Protein AF-A0A4Z1L255-F1 (afdb_monomer_lite)

Sequence (447 aa):
MPPPIHNQRQRRNAISGNDELVRLREEMFRLDAPHGEDARDPRHEYGETSYINMLLQLDNIPQIYSILASFFTWILLAGYIVLPATFTSLQSSRIPTSEISKAGKLILKTYQNLPLLWIAAILCAIGASGMGWLWWMWKMNYIWILNRIILPGFLHSITGLLTTIINIYTARSGDWSVTAIITASVTGFCTVFLLVQLLFYNFWLLQKIKKEHKRQIKYFIVYIGLSTAMSVVSSIVTSSLSCPISPQSESLVTVTPHQQFASSIGVLGCMIDTNRVAYWPSPPDCGDTLCIKVTYNNRSVNLLHIDHSGGAYDISYDAWNYLYVGEPATQNPQQGGGISAKYTILPMSECANIITSPDKRLPLSAANSMNYVSSCLSQSNSWTASNSGLWNIATSACTFGVKEECVLNLATSNQPVCPHQLGLQIPLRTLPVFDIEYGTGNKVLAV

Foldseek 3Di:
DDDDDDDDDDDDDDDDPVVVVVVVVVVVVVVVPPPDPVPPQCCVVLNDALLSVLVVVLVVPPCVLLVLLVVLLVLLLVLLLLLLVLVLVVVVPDDDDDDPPCCVVVVVVVVVPRPSNVSSVVSNVSSVVSLVVSCVVCVSNLVCNLVRHLVSNLVSLVVSLVSLVCSCVPRVVNDDDPSSVVSNVVSVVSNVVSVVVNCCSPVPVVVVRVVVSVVSSVVVVVVVVVVVVVPDDDDDDDDDDDDPPPPFPKDKFFEWADQADDAQLAFALLQFPLQAAKAAQDADALFQQQWKWKAADHDIGIHGYGHHDVHHTYHHRQRVVCRVPVGGCLPPFDDDTTDTIIMTGDGCVVRLRRGRHPQSAREGELQRNLVRQVVQCVDPPGPNVVRYWYAQQQHSQSQAGDGWTWADDPVVDSGTHTPDDRRGGHGGDPRWRWTQPHRPSDTDTHD

Structure (mmCIF, N/CA/C/O backbone):
data_AF-A0A4Z1L255-F1
#
_entry.id   AF-A0A4Z1L255-F1
#
loop_
_atom_site.group_PDB
_atom_site.id
_atom_site.type_symbol
_atom_site.label_atom_id
_atom_site.label_alt_id
_atom_site.label_comp_id
_atom_site.label_asym_id
_atom_site.label_entity_id
_atom_site.label_seq_id
_atom_site.pdbx_PDB_ins_code
_atom_site.Cartn_x
_atom_site.Cartn_y
_atom_site.Cartn_z
_atom_site.occupancy
_atom_site.B_iso_or_equiv
_atom_site.auth_seq_id
_atom_site.auth_comp_id
_atom_site.auth_asym_id
_atom_site.auth_atom_id
_atom_site.pdbx_PDB_model_num
ATOM 1 N N . MET A 1 1 ? -88.988 -20.408 8.045 1.00 36.97 1 MET A N 1
ATOM 2 C CA . MET A 1 1 ? -88.554 -20.753 6.673 1.00 36.97 1 MET A CA 1
ATOM 3 C C . MET A 1 1 ? -87.457 -19.786 6.247 1.00 36.97 1 MET A C 1
ATOM 5 O O . MET A 1 1 ? -87.743 -18.596 6.232 1.00 36.97 1 MET A O 1
ATOM 9 N N . PRO A 1 2 ? -86.239 -20.254 5.931 1.00 39.50 2 PRO A N 1
ATOM 10 C CA . PRO A 1 2 ? -85.214 -19.447 5.271 1.00 39.50 2 PRO A CA 1
ATOM 11 C C . PRO A 1 2 ? -84.985 -19.883 3.802 1.00 39.50 2 PRO A C 1
ATOM 13 O O . PRO A 1 2 ? -84.830 -21.078 3.550 1.00 39.50 2 PRO A O 1
ATOM 16 N N . PRO A 1 3 ? -84.925 -18.951 2.833 1.00 44.00 3 PRO A N 1
ATOM 17 C CA . PRO A 1 3 ? -84.305 -19.165 1.522 1.00 44.00 3 PRO A CA 1
ATOM 18 C C . PRO A 1 3 ? -82.805 -18.751 1.523 1.00 44.00 3 PRO A C 1
ATOM 20 O O . PRO A 1 3 ? -82.341 -18.174 2.509 1.00 44.00 3 PRO A O 1
ATOM 23 N N . PRO A 1 4 ? -82.005 -19.104 0.491 1.00 44.97 4 PRO A N 1
ATOM 24 C CA . PRO A 1 4 ? -80.627 -19.546 0.746 1.00 44.97 4 PRO A CA 1
ATOM 25 C C . PRO A 1 4 ? -79.468 -18.655 0.247 1.00 44.97 4 PRO A C 1
ATOM 27 O O . PRO A 1 4 ? -79.572 -17.922 -0.730 1.00 44.97 4 PRO A O 1
ATOM 30 N N . ILE A 1 5 ? -78.327 -18.848 0.923 1.00 41.28 5 ILE A N 1
ATOM 31 C CA . ILE A 1 5 ? -76.914 -18.811 0.481 1.00 41.28 5 ILE A CA 1
ATOM 32 C C . ILE A 1 5 ? -76.624 -18.194 -0.906 1.00 41.28 5 ILE A C 1
ATOM 34 O O . ILE A 1 5 ? -76.845 -18.826 -1.939 1.00 41.28 5 ILE A O 1
ATOM 38 N N . HIS A 1 6 ? -75.940 -17.042 -0.920 1.00 41.81 6 HIS A N 1
ATOM 39 C CA . HIS A 1 6 ? -75.264 -16.531 -2.118 1.00 41.81 6 HIS A CA 1
ATOM 40 C C . HIS A 1 6 ? -73.840 -17.094 -2.252 1.00 41.81 6 HIS A C 1
ATOM 42 O O . HIS A 1 6 ? -73.031 -17.030 -1.329 1.00 41.81 6 HIS A O 1
ATOM 48 N N . ASN A 1 7 ? -73.529 -17.626 -3.434 1.00 35.53 7 ASN A N 1
ATOM 49 C CA . ASN A 1 7 ? -72.299 -18.355 -3.738 1.00 35.53 7 ASN A CA 1
ATOM 50 C C . ASN A 1 7 ? -71.394 -17.516 -4.664 1.00 35.53 7 ASN A C 1
ATOM 52 O O . ASN A 1 7 ? -71.632 -17.470 -5.872 1.00 35.53 7 ASN A O 1
ATOM 56 N N . GLN A 1 8 ? -70.371 -16.835 -4.130 1.00 35.62 8 GLN A N 1
ATOM 57 C CA . GLN A 1 8 ? -69.388 -16.122 -4.961 1.00 35.62 8 GLN A CA 1
ATOM 58 C C . GLN A 1 8 ? -68.246 -17.050 -5.399 1.00 35.62 8 GLN A C 1
ATOM 60 O O . GLN A 1 8 ? -67.224 -17.191 -4.728 1.00 35.62 8 GLN A O 1
ATOM 65 N N . ARG A 1 9 ? -68.403 -17.656 -6.581 1.00 39.22 9 ARG A N 1
ATOM 66 C CA . ARG A 1 9 ? -67.306 -18.326 -7.291 1.00 39.22 9 ARG A CA 1
ATOM 67 C C . ARG A 1 9 ? -66.481 -17.335 -8.118 1.00 39.22 9 ARG A C 1
ATOM 69 O O . ARG A 1 9 ? -67.002 -16.676 -9.006 1.00 39.22 9 ARG A O 1
ATOM 76 N N . GLN A 1 10 ? -65.169 -17.386 -7.895 1.00 40.59 10 GLN A N 1
ATOM 77 C CA . GLN A 1 10 ? -64.104 -17.249 -8.900 1.00 40.59 10 GLN A CA 1
ATOM 78 C C . GLN A 1 10 ? -64.113 -16.017 -9.834 1.00 40.59 10 GLN A C 1
ATOM 80 O O . GLN A 1 10 ? -64.646 -16.054 -10.940 1.00 40.59 10 GLN A O 1
ATOM 85 N N . ARG A 1 11 ? -63.228 -15.060 -9.529 1.00 32.66 11 ARG A N 1
ATOM 86 C CA . ARG A 1 11 ? -62.224 -14.619 -10.514 1.00 32.66 11 ARG A CA 1
ATOM 87 C C . ARG A 1 11 ? -60.831 -14.708 -9.894 1.00 32.66 11 ARG A C 1
ATOM 89 O O . ARG A 1 11 ? -60.480 -13.911 -9.035 1.00 32.66 11 ARG A O 1
ATOM 96 N N . ARG A 1 12 ? -60.048 -15.703 -10.324 1.00 40.22 12 ARG A N 1
ATOM 97 C CA . ARG A 1 12 ? -58.587 -15.660 -10.173 1.00 40.22 12 ARG A CA 1
ATOM 98 C C . ARG A 1 12 ? -58.080 -14.732 -11.270 1.00 40.22 12 ARG A C 1
ATOM 100 O O . ARG A 1 12 ? -58.394 -14.980 -12.433 1.00 40.22 12 ARG A O 1
ATOM 107 N N . ASN A 1 13 ? -57.318 -13.702 -10.924 1.00 44.31 13 ASN A N 1
ATOM 108 C CA . ASN A 1 13 ? -56.612 -12.925 -11.935 1.00 44.31 13 ASN A CA 1
ATOM 109 C C . ASN A 1 13 ? -55.443 -13.771 -12.442 1.00 44.31 13 ASN A C 1
ATOM 111 O O . ASN A 1 13 ? -54.523 -14.072 -11.685 1.00 44.31 13 ASN A O 1
ATOM 115 N N . ALA A 1 14 ? -55.510 -14.185 -13.705 1.00 42.88 14 ALA A N 1
ATOM 116 C CA . ALA A 1 14 ? -54.364 -14.749 -14.397 1.00 42.88 14 ALA A CA 1
ATOM 117 C C . ALA A 1 14 ? -53.401 -13.599 -14.711 1.00 42.88 14 ALA A C 1
ATOM 119 O O . ALA A 1 14 ? -53.684 -12.777 -15.581 1.00 42.88 14 ALA A O 1
ATOM 120 N N . ILE A 1 15 ? -52.301 -13.520 -13.964 1.00 48.97 15 ILE A N 1
ATOM 121 C CA . ILE A 1 15 ? -51.163 -12.671 -14.322 1.00 48.97 15 ILE A CA 1
ATOM 122 C C . ILE A 1 15 ? -50.495 -13.337 -15.529 1.00 48.97 15 ILE A C 1
ATOM 124 O O . ILE A 1 15 ? -50.310 -14.556 -15.541 1.00 48.97 15 ILE A O 1
ATOM 128 N N . SER A 1 16 ? -50.211 -12.564 -16.577 1.00 57.34 16 SER A N 1
ATOM 129 C CA . SER A 1 16 ? -49.574 -13.099 -17.779 1.00 57.34 16 SER A CA 1
ATOM 130 C C . SER A 1 16 ? -48.131 -13.477 -17.462 1.00 57.34 16 SER A C 1
ATOM 132 O O . SER A 1 16 ? -47.425 -12.701 -16.823 1.00 57.34 16 SER A O 1
ATOM 134 N N . GLY A 1 17 ? -47.653 -14.624 -17.954 1.00 56.88 17 GLY A N 1
ATOM 135 C CA . GLY A 1 17 ? -46.260 -15.044 -17.742 1.00 56.88 17 GLY A CA 1
ATOM 136 C C . GLY A 1 17 ? -45.231 -14.028 -18.261 1.00 56.88 17 GLY A C 1
ATOM 137 O O . GLY A 1 17 ? -44.124 -13.965 -17.742 1.00 56.88 17 GLY A O 1
ATOM 138 N N . ASN A 1 18 ? -45.611 -13.174 -19.221 1.00 62.91 18 ASN A N 1
ATOM 139 C CA . ASN A 1 18 ? -44.784 -12.044 -19.651 1.00 62.91 18 ASN A CA 1
ATOM 140 C C . ASN A 1 18 ? -44.647 -10.952 -18.576 1.00 62.91 18 ASN A C 1
ATOM 142 O O . ASN A 1 18 ? -43.573 -10.372 -18.475 1.00 62.91 18 ASN A O 1
ATOM 146 N N . ASP A 1 19 ? -45.679 -10.669 -17.776 1.00 68.81 19 ASP A N 1
ATOM 147 C CA . ASP A 1 19 ? -45.614 -9.634 -16.731 1.00 68.81 19 ASP A CA 1
ATOM 148 C C . ASP A 1 19 ? -44.698 -10.072 -15.580 1.00 68.81 19 ASP A C 1
ATOM 150 O O . ASP A 1 19 ? -43.971 -9.262 -15.008 1.00 68.81 19 ASP A O 1
ATOM 154 N N . GLU A 1 20 ? -44.696 -11.369 -15.264 1.00 74.31 20 GLU A N 1
ATOM 155 C CA . GLU A 1 20 ? -43.798 -11.959 -14.269 1.00 74.31 20 GLU A CA 1
ATOM 156 C C . GLU A 1 20 ? -42.346 -11.988 -14.774 1.00 74.31 20 GLU A C 1
ATOM 158 O O . GLU A 1 20 ? -41.435 -11.626 -14.037 1.00 74.31 20 GLU A O 1
ATOM 163 N N . LEU A 1 21 ? -42.120 -12.295 -16.058 1.00 69.31 21 LEU A N 1
ATOM 164 C CA . LEU A 1 21 ? -40.788 -12.261 -16.679 1.00 69.31 21 LEU A CA 1
ATOM 165 C C . LEU A 1 21 ? -40.257 -10.823 -16.858 1.00 69.31 21 LEU A C 1
ATOM 167 O O . LEU A 1 21 ? -39.056 -10.592 -16.728 1.00 69.31 21 LEU A O 1
ATOM 171 N N . VAL A 1 22 ? -41.134 -9.841 -17.102 1.00 74.69 22 VAL A N 1
ATOM 172 C CA . VAL A 1 22 ? -40.781 -8.410 -17.092 1.00 74.69 22 VAL A CA 1
ATOM 173 C C . VAL A 1 22 ? -40.441 -7.949 -15.675 1.00 74.69 22 VAL A C 1
ATOM 175 O O . VAL A 1 22 ? -39.400 -7.324 -15.503 1.00 74.69 22 VAL A O 1
ATOM 178 N N . ARG A 1 23 ? -41.223 -8.324 -14.652 1.00 74.81 23 ARG A N 1
ATOM 179 C CA . ARG A 1 23 ? -40.885 -8.033 -13.247 1.00 74.81 23 ARG A CA 1
ATOM 180 C C . ARG A 1 23 ? -39.571 -8.667 -12.813 1.00 74.81 23 ARG A C 1
ATOM 182 O O . ARG A 1 23 ? -38.745 -7.972 -12.245 1.00 74.81 23 ARG A O 1
ATOM 189 N N . LEU A 1 24 ? -39.340 -9.942 -13.123 1.00 71.19 24 LEU A N 1
ATOM 190 C CA . LEU A 1 24 ? -38.079 -10.622 -12.808 1.00 71.19 24 LEU A CA 1
ATOM 191 C C . LEU A 1 24 ? -36.894 -10.003 -13.561 1.00 71.19 24 LEU A C 1
ATOM 193 O O . LEU A 1 24 ? -35.800 -9.929 -13.013 1.00 71.19 24 LEU A O 1
ATOM 197 N N . ARG A 1 25 ? -37.103 -9.499 -14.786 1.00 73.00 25 ARG A N 1
ATOM 198 C CA . ARG A 1 25 ? -36.095 -8.714 -15.512 1.00 73.00 25 ARG A CA 1
ATOM 199 C C . ARG A 1 25 ? -35.846 -7.352 -14.859 1.00 73.00 25 ARG A C 1
ATOM 201 O O . ARG A 1 25 ? -34.692 -6.954 -14.788 1.00 73.00 25 ARG A O 1
ATOM 208 N N . GLU A 1 26 ? -36.873 -6.645 -14.391 1.00 69.19 26 GLU A N 1
ATOM 209 C CA . GLU A 1 26 ? -36.719 -5.374 -13.664 1.00 69.19 26 GLU A CA 1
ATOM 210 C C . GLU A 1 26 ? -36.083 -5.565 -12.278 1.00 69.19 26 GLU A C 1
ATOM 212 O O . GLU A 1 26 ? -35.272 -4.738 -11.867 1.00 69.19 26 GLU A O 1
ATOM 217 N N . GLU A 1 27 ? -36.384 -6.659 -11.574 1.00 67.56 27 GLU A N 1
ATOM 218 C CA . GLU A 1 27 ? -35.736 -7.016 -10.308 1.00 67.56 27 GLU A CA 1
ATOM 219 C C . GLU A 1 27 ? -34.290 -7.473 -10.519 1.00 67.56 27 GLU A C 1
ATOM 221 O O . GLU A 1 27 ? -33.418 -6.985 -9.809 1.00 67.56 27 GLU A O 1
ATOM 226 N N . MET A 1 28 ? -33.989 -8.285 -11.543 1.00 59.91 28 MET A N 1
ATOM 227 C CA . MET A 1 28 ? -32.599 -8.551 -11.947 1.00 59.91 28 MET A CA 1
ATOM 228 C C . MET A 1 28 ? -31.862 -7.256 -12.300 1.00 59.91 28 MET A C 1
ATOM 230 O O . MET A 1 28 ? -30.759 -7.046 -11.820 1.00 59.91 28 MET A O 1
ATOM 234 N N . PHE A 1 29 ? -32.475 -6.344 -13.060 1.00 54.22 29 PHE A N 1
ATOM 235 C CA . PHE A 1 29 ? -31.844 -5.067 -13.411 1.00 54.22 29 PHE A CA 1
ATOM 236 C C . PHE A 1 29 ? -31.686 -4.122 -12.204 1.00 54.22 29 PHE A C 1
ATOM 238 O O . PHE A 1 29 ? -30.849 -3.227 -12.240 1.00 54.22 29 PHE A O 1
ATOM 245 N N . ARG A 1 30 ? -32.456 -4.316 -11.122 1.00 52.22 30 ARG A N 1
ATOM 246 C CA . ARG A 1 30 ? -32.264 -3.639 -9.824 1.00 52.22 30 ARG A CA 1
ATOM 247 C C . ARG A 1 30 ? -31.248 -4.328 -8.912 1.00 52.22 30 ARG A C 1
ATOM 249 O O . ARG A 1 30 ? -30.681 -3.647 -8.064 1.00 52.22 30 ARG A O 1
ATOM 256 N N . LEU A 1 31 ? -31.029 -5.631 -9.073 1.00 50.41 31 LEU A N 1
ATOM 257 C CA . LEU A 1 31 ? -29.996 -6.405 -8.377 1.00 50.41 31 LEU A CA 1
ATOM 258 C C . LEU A 1 31 ? -28.615 -6.232 -9.036 1.00 50.41 31 LEU A C 1
ATOM 260 O O . LEU A 1 31 ? -27.616 -6.182 -8.328 1.00 50.41 31 LEU A O 1
ATOM 264 N N . ASP A 1 32 ? -28.575 -6.057 -10.361 1.00 42.16 32 ASP A N 1
ATOM 265 C CA . ASP A 1 32 ? -27.385 -5.666 -11.135 1.00 42.16 32 ASP A CA 1
ATOM 266 C C . ASP A 1 32 ? -27.137 -4.142 -11.124 1.00 42.16 32 ASP A C 1
ATOM 268 O O . ASP A 1 32 ? -26.074 -3.682 -11.544 1.00 42.16 32 ASP A O 1
ATOM 272 N N . ALA A 1 33 ? -28.092 -3.331 -10.649 1.00 37.38 33 ALA A N 1
ATOM 273 C CA . ALA A 1 33 ? -27.859 -1.907 -10.425 1.00 37.38 33 ALA A CA 1
ATOM 274 C C . ALA A 1 33 ? -26.935 -1.733 -9.206 1.00 37.38 33 ALA A C 1
ATOM 276 O O . ALA A 1 33 ? -27.305 -2.165 -8.109 1.00 37.38 33 ALA A O 1
ATOM 277 N N . PRO A 1 34 ? -25.766 -1.077 -9.344 1.00 36.66 34 PRO A N 1
ATOM 278 C CA . PRO A 1 34 ? -24.831 -0.922 -8.239 1.00 36.66 34 PRO A CA 1
ATOM 279 C C . PRO A 1 34 ? -25.459 -0.075 -7.125 1.00 36.66 34 PRO A C 1
ATOM 281 O O . PRO A 1 34 ? -25.536 1.152 -7.211 1.00 36.66 34 PRO A O 1
ATOM 284 N N . HIS A 1 35 ? -25.881 -0.734 -6.044 1.00 45.44 35 HIS A N 1
ATOM 285 C CA . HIS A 1 35 ? -26.232 -0.086 -4.780 1.00 45.44 35 HIS A CA 1
ATOM 286 C C . HIS A 1 35 ? -24.957 0.494 -4.148 1.00 45.44 35 HIS A C 1
ATOM 288 O O . HIS A 1 35 ? -24.342 -0.114 -3.275 1.00 45.44 35 HIS A O 1
ATOM 294 N N . GLY A 1 36 ? -24.524 1.655 -4.647 1.00 41.72 36 GLY A N 1
ATOM 295 C CA . GLY A 1 36 ? -23.254 2.255 -4.242 1.00 41.72 36 GLY A CA 1
ATOM 296 C C . GLY A 1 36 ? -22.792 3.519 -4.974 1.00 41.72 36 GLY A C 1
ATOM 297 O O . GLY A 1 36 ? -21.698 3.972 -4.668 1.00 41.72 36 GLY A O 1
ATOM 298 N N . GLU A 1 37 ? -23.560 4.129 -5.888 1.00 37.59 37 GLU A N 1
ATOM 299 C CA . GLU A 1 37 ? -23.140 5.410 -6.509 1.00 37.59 37 GLU A CA 1
ATOM 300 C C . GLU A 1 37 ? -23.365 6.658 -5.625 1.00 37.59 37 GLU A C 1
ATOM 302 O O . GLU A 1 37 ? -22.864 7.728 -5.953 1.00 37.59 37 GLU A O 1
ATOM 307 N N . ASP A 1 38 ? -23.997 6.515 -4.453 1.00 38.88 38 ASP A N 1
ATOM 308 C CA . ASP A 1 38 ? -23.965 7.506 -3.354 1.00 38.88 38 ASP A CA 1
ATOM 309 C C . ASP A 1 38 ? -22.873 7.155 -2.310 1.00 38.88 38 ASP A C 1
ATOM 311 O O . ASP A 1 38 ? -23.020 7.322 -1.093 1.00 38.88 38 ASP A O 1
ATOM 315 N N . ALA A 1 39 ? -21.739 6.622 -2.777 1.00 42.78 39 ALA A N 1
ATOM 316 C CA . ALA A 1 39 ? -20.574 6.335 -1.945 1.00 42.78 39 ALA A CA 1
ATOM 317 C C . ALA A 1 39 ? -19.952 7.628 -1.384 1.00 42.78 39 ALA A C 1
ATOM 319 O O . ALA A 1 39 ? -19.120 8.252 -2.037 1.00 42.78 39 ALA A O 1
ATOM 320 N N . ARG A 1 40 ? -20.346 7.988 -0.148 1.00 58.69 40 ARG A N 1
ATOM 321 C CA . ARG A 1 40 ? -19.699 8.958 0.769 1.00 58.69 40 ARG A CA 1
ATOM 322 C C . ARG A 1 40 ? -18.901 10.056 0.052 1.00 58.69 40 ARG A C 1
ATOM 324 O O . ARG A 1 40 ? -17.672 10.019 0.030 1.00 58.69 40 ARG A O 1
ATOM 331 N N . ASP A 1 41 ? -19.604 11.052 -0.485 1.00 51.72 41 ASP A N 1
ATOM 332 C CA . ASP A 1 41 ? -18.981 12.208 -1.137 1.00 51.72 41 ASP A CA 1
ATOM 333 C C . ASP A 1 41 ? -17.926 12.872 -0.217 1.00 51.72 41 ASP A C 1
ATOM 335 O O . ASP A 1 41 ? -18.292 13.466 0.806 1.00 51.72 41 ASP A O 1
ATOM 339 N N . PRO A 1 42 ? -16.620 12.843 -0.565 1.00 55.84 42 PRO A N 1
ATOM 340 C CA . PRO A 1 42 ? -15.555 13.403 0.268 1.00 55.84 42 PRO A CA 1
ATOM 341 C C . PRO A 1 42 ? -15.695 14.910 0.531 1.00 55.84 42 PRO A C 1
ATOM 343 O O . PRO A 1 42 ? -15.063 15.439 1.452 1.00 55.84 42 PRO A O 1
ATOM 346 N N . ARG A 1 43 ? -16.529 15.621 -0.244 1.00 58.84 43 ARG A N 1
ATOM 347 C CA . ARG A 1 43 ? -16.870 17.030 -0.003 1.00 58.84 43 ARG A CA 1
ATOM 348 C C . ARG A 1 43 ? -17.610 17.239 1.321 1.00 58.84 43 ARG A C 1
ATOM 350 O O . ARG A 1 43 ? -17.474 18.319 1.894 1.00 58.84 43 ARG A O 1
ATOM 357 N N . HIS A 1 44 ? -18.331 16.237 1.835 1.00 54.97 44 HIS A N 1
ATOM 358 C CA . HIS A 1 44 ? -19.008 16.324 3.136 1.00 54.97 44 HIS A CA 1
ATOM 359 C C . HIS A 1 44 ? -18.047 16.275 4.333 1.00 54.97 44 HIS A C 1
ATOM 361 O O . HIS A 1 44 ? -18.339 16.880 5.362 1.00 54.97 44 HIS A O 1
ATOM 367 N N . GLU A 1 45 ? -16.908 15.590 4.204 1.00 56.12 45 GLU A N 1
ATOM 368 C CA . GLU A 1 45 ? -15.969 15.349 5.311 1.00 56.12 45 GLU A CA 1
ATOM 369 C C . GLU A 1 45 ? -14.764 16.308 5.291 1.00 56.12 45 GLU A C 1
ATOM 371 O O . GLU A 1 45 ? -14.328 16.791 6.336 1.00 56.12 45 GLU A O 1
ATOM 376 N N . TYR A 1 46 ? -14.272 16.670 4.098 1.00 59.22 46 TYR A N 1
ATOM 377 C CA . TYR A 1 46 ? -13.097 17.542 3.919 1.00 59.22 46 TYR A CA 1
ATOM 378 C C . TYR A 1 46 ? -13.415 18.929 3.336 1.00 59.22 46 TYR A C 1
ATOM 380 O O . TYR A 1 46 ? -12.508 19.750 3.155 1.00 59.22 46 TYR A O 1
ATOM 388 N N . GLY A 1 47 ? -14.690 19.197 3.043 1.00 60.53 47 GLY A N 1
ATOM 389 C CA . GLY A 1 47 ? -15.156 20.407 2.371 1.00 60.53 47 GLY A CA 1
ATOM 390 C C . GLY A 1 47 ? -14.925 20.387 0.855 1.00 60.53 47 GLY A C 1
ATOM 391 O O . GLY A 1 47 ? -13.979 19.784 0.337 1.00 60.53 47 GLY A O 1
ATOM 392 N N . GLU A 1 48 ? -15.781 21.098 0.119 1.00 73.12 48 GLU A N 1
ATOM 393 C CA . GLU A 1 48 ? -15.669 21.216 -1.335 1.00 73.12 48 GLU A CA 1
ATOM 394 C C . GLU A 1 48 ? -14.432 22.042 -1.726 1.00 73.12 48 GLU A C 1
ATOM 396 O O . GLU A 1 48 ? -14.414 23.274 -1.703 1.00 73.12 48 GLU A O 1
ATOM 401 N N . THR A 1 49 ? -13.351 21.342 -2.070 1.00 81.38 49 THR A N 1
ATOM 402 C CA . THR A 1 49 ? -12.073 21.949 -2.448 1.00 81.38 49 THR A CA 1
ATOM 403 C C . THR A 1 49 ? -11.664 21.522 -3.850 1.00 81.38 49 THR A C 1
ATOM 405 O O . THR A 1 49 ? -11.885 20.390 -4.272 1.00 81.38 49 THR A O 1
ATOM 408 N N . SER A 1 50 ? -10.984 22.420 -4.567 1.00 79.50 50 SER A N 1
ATOM 409 C CA . SER A 1 50 ? -10.553 22.178 -5.950 1.00 79.50 50 SER A CA 1
ATOM 410 C C . SER A 1 50 ? -9.684 20.917 -6.109 1.00 79.50 50 SER A C 1
ATOM 412 O O . SER A 1 50 ? -9.751 20.269 -7.146 1.00 79.50 50 SER A O 1
ATOM 414 N N . TYR A 1 51 ? -8.934 20.521 -5.072 1.00 80.12 51 TYR A N 1
ATOM 415 C CA . TYR A 1 51 ? -8.160 19.274 -5.057 1.00 80.12 51 TYR A CA 1
ATOM 416 C C . TYR A 1 51 ? -9.044 18.015 -5.023 1.00 80.12 51 TYR A C 1
ATOM 418 O O . TYR A 1 51 ? -8.834 17.108 -5.824 1.00 80.12 51 TYR A O 1
ATOM 426 N N . ILE A 1 52 ? -10.047 17.980 -4.138 1.00 79.56 52 ILE A N 1
ATOM 427 C CA . ILE A 1 52 ? -11.009 16.871 -4.038 1.00 79.56 52 ILE A CA 1
ATOM 428 C C . ILE A 1 52 ? -11.824 16.766 -5.329 1.00 79.56 52 ILE A C 1
ATOM 430 O O . ILE A 1 52 ? -11.940 15.682 -5.890 1.00 79.56 52 ILE A O 1
ATOM 434 N N . ASN A 1 53 ? -12.279 17.894 -5.879 1.00 80.06 53 ASN A N 1
ATOM 435 C CA . ASN A 1 53 ? -13.044 17.893 -7.126 1.00 80.06 53 ASN A CA 1
ATOM 436 C C . ASN A 1 53 ? -12.218 17.377 -8.322 1.00 80.06 53 ASN A C 1
ATOM 438 O O . ASN A 1 53 ? -12.781 16.707 -9.180 1.00 80.06 53 ASN A O 1
ATOM 442 N N . MET A 1 54 ? -10.896 17.597 -8.366 1.00 80.38 54 MET A N 1
ATOM 443 C CA . MET A 1 54 ? -10.021 16.980 -9.383 1.00 80.38 54 MET A CA 1
ATOM 444 C C . MET A 1 54 ? -9.826 15.471 -9.193 1.00 80.38 54 MET A C 1
ATOM 446 O O . MET A 1 54 ? -9.583 14.771 -10.172 1.00 80.38 54 MET A O 1
ATOM 450 N N . LEU A 1 55 ? -9.893 14.967 -7.956 1.00 78.38 55 LEU A N 1
ATOM 451 C CA . LEU A 1 55 ? -9.827 13.530 -7.669 1.00 78.38 55 LEU A CA 1
ATOM 452 C C . LEU A 1 55 ? -11.151 12.833 -8.003 1.00 78.38 55 LEU A C 1
ATOM 454 O O . LEU A 1 55 ? -11.132 11.791 -8.641 1.00 78.38 55 LEU A O 1
ATOM 458 N N . LEU A 1 56 ? -12.292 13.442 -7.675 1.00 75.50 56 LEU A N 1
ATOM 459 C CA . LEU A 1 56 ? -13.614 12.930 -8.055 1.00 75.50 56 LEU A CA 1
ATOM 460 C C . LEU A 1 56 ? -13.824 12.965 -9.576 1.00 75.50 56 LEU A C 1
ATOM 462 O O . LEU A 1 56 ? -14.311 12.008 -10.171 1.00 75.50 56 LEU A O 1
ATOM 466 N N . GLN A 1 57 ? -13.384 14.038 -10.241 1.00 75.62 57 GLN A N 1
ATOM 467 C CA . GLN A 1 57 ? -13.391 14.088 -11.704 1.00 75.62 57 GLN A CA 1
ATOM 468 C C . GLN A 1 57 ? -12.411 13.097 -12.341 1.00 75.62 57 GLN A C 1
ATOM 470 O O . GLN A 1 57 ? -12.623 12.738 -13.491 1.00 75.62 57 GLN A O 1
ATOM 475 N N . LEU A 1 58 ? -11.363 12.641 -11.643 1.00 76.56 58 LEU A N 1
ATOM 476 C CA . LEU A 1 58 ? -10.441 11.636 -12.183 1.00 76.56 58 LEU A CA 1
ATOM 477 C C . LEU A 1 58 ? -11.141 10.294 -12.426 1.00 76.56 58 LEU A C 1
ATOM 479 O O . LEU A 1 58 ? -10.840 9.637 -13.421 1.00 76.56 58 LEU A O 1
ATOM 483 N N . ASP A 1 59 ? -12.057 9.925 -11.531 1.00 67.56 59 ASP A N 1
ATOM 484 C CA . ASP A 1 59 ? -12.839 8.687 -11.591 1.00 67.56 59 ASP A CA 1
ATOM 485 C C . ASP A 1 59 ? -13.989 8.796 -12.611 1.00 67.56 59 ASP A C 1
ATOM 487 O O . ASP A 1 59 ? -14.208 7.906 -13.429 1.00 67.56 59 ASP A O 1
ATOM 491 N N . ASN A 1 60 ? -14.631 9.968 -12.674 1.00 74.62 60 ASN A N 1
ATOM 492 C CA . ASN A 1 60 ? -15.705 10.272 -13.627 1.00 74.62 60 ASN A CA 1
ATOM 493 C C . ASN A 1 60 ? -15.209 10.613 -15.060 1.00 74.62 60 ASN A C 1
ATOM 495 O O . ASN A 1 60 ? -16.001 11.002 -15.917 1.00 74.62 60 ASN A O 1
ATOM 499 N N . ILE A 1 61 ? -13.908 10.506 -15.370 1.00 79.19 61 ILE A N 1
ATOM 500 C CA . ILE A 1 61 ? -13.419 10.608 -16.759 1.00 79.19 61 ILE A CA 1
ATOM 501 C C . ILE A 1 61 ? -13.641 9.256 -17.454 1.00 79.19 61 ILE A C 1
ATOM 503 O O . ILE A 1 61 ? -12.987 8.276 -17.087 1.00 79.19 61 ILE A O 1
ATOM 507 N N . PRO A 1 62 ? -14.470 9.179 -18.519 1.00 83.06 62 PRO A N 1
ATOM 508 C CA . PRO A 1 62 ? -14.721 7.922 -19.214 1.00 83.06 62 PRO A CA 1
ATOM 509 C C . PRO A 1 62 ? -13.425 7.242 -19.667 1.00 83.06 62 PRO A C 1
ATOM 511 O O . PRO A 1 62 ? -12.574 7.863 -20.315 1.00 83.06 62 PRO A O 1
ATOM 514 N N . GLN A 1 63 ? -13.290 5.946 -19.367 1.00 79.94 63 GLN A N 1
ATOM 515 C CA . GLN A 1 63 ? -12.054 5.180 -19.586 1.00 79.94 63 GLN A CA 1
ATOM 516 C C . GLN A 1 63 ? -11.530 5.262 -21.029 1.00 79.94 63 GLN A C 1
ATOM 518 O O . GLN A 1 63 ? -10.316 5.233 -21.241 1.00 79.94 63 GLN A O 1
ATOM 523 N N . ILE A 1 64 ? -12.418 5.462 -22.012 1.00 84.19 64 ILE A N 1
ATOM 524 C CA . ILE A 1 64 ? -12.070 5.684 -23.421 1.00 84.19 64 ILE A CA 1
ATOM 525 C C . ILE A 1 64 ? -11.043 6.810 -23.623 1.00 84.19 64 ILE A C 1
ATOM 527 O O . ILE A 1 64 ? -10.151 6.658 -24.450 1.00 84.19 64 ILE A O 1
ATOM 531 N N . TYR A 1 65 ? -11.078 7.894 -22.837 1.00 86.00 65 TYR A N 1
ATOM 532 C CA . TYR A 1 65 ? -10.084 8.972 -22.937 1.00 86.00 65 TYR A CA 1
ATOM 533 C C . TYR A 1 65 ? -8.711 8.550 -22.407 1.00 86.00 65 TYR A C 1
ATOM 535 O O . TYR A 1 65 ? -7.692 8.981 -22.942 1.00 86.00 65 TYR A O 1
ATOM 543 N N . SER A 1 66 ? -8.665 7.682 -21.393 1.00 87.25 66 SER A N 1
ATOM 544 C CA . SER A 1 66 ? -7.413 7.112 -20.875 1.00 87.25 66 SER A CA 1
ATOM 545 C C . SER A 1 66 ? -6.825 6.068 -21.837 1.00 87.25 66 SER A C 1
ATOM 547 O O . SER A 1 66 ? -5.612 6.041 -22.044 1.00 87.25 66 SER A O 1
ATOM 549 N N . ILE A 1 67 ? -7.676 5.262 -22.484 1.00 89.25 67 ILE A N 1
ATOM 550 C CA . ILE A 1 67 ? -7.281 4.339 -23.563 1.00 89.25 67 ILE A CA 1
ATOM 551 C C . ILE A 1 67 ? -6.747 5.131 -24.763 1.00 89.25 67 ILE A C 1
ATOM 553 O O . ILE A 1 67 ? -5.688 4.806 -25.296 1.00 89.25 67 ILE A O 1
ATOM 557 N N . LEU A 1 68 ? -7.435 6.206 -25.155 1.00 90.69 68 LEU A N 1
ATOM 558 C CA . LEU A 1 68 ? -7.046 7.056 -26.278 1.00 90.69 68 LEU A CA 1
ATOM 559 C C . LEU A 1 68 ? -5.757 7.850 -25.992 1.00 90.69 68 LEU A C 1
ATOM 561 O O . LEU A 1 68 ? -4.927 8.003 -26.886 1.00 90.69 68 LEU A O 1
ATOM 565 N N . ALA A 1 69 ? -5.540 8.287 -24.745 1.00 90.69 69 ALA A N 1
ATOM 566 C CA . ALA A 1 69 ? -4.267 8.865 -24.311 1.00 90.69 69 ALA A CA 1
ATOM 567 C C . ALA A 1 69 ? -3.116 7.865 -24.498 1.00 90.69 69 ALA A C 1
ATOM 569 O O . ALA A 1 69 ? -2.129 8.200 -25.151 1.00 90.69 69 ALA A O 1
ATOM 570 N N . SER A 1 70 ? -3.289 6.625 -24.019 1.00 91.19 70 SER A N 1
ATOM 571 C CA . SER A 1 70 ? -2.324 5.536 -24.222 1.00 91.19 70 SER A CA 1
ATOM 572 C C . SER A 1 70 ? -2.062 5.290 -25.715 1.00 91.19 70 SER A C 1
ATOM 574 O O . SER A 1 70 ? -0.917 5.308 -26.163 1.00 91.19 70 SER A O 1
ATOM 576 N N . PHE A 1 71 ? -3.115 5.152 -26.524 1.00 94.56 71 PHE A N 1
ATOM 577 C CA . PHE A 1 71 ? -3.011 4.954 -27.973 1.00 94.56 71 PHE A CA 1
ATOM 578 C C . PHE A 1 71 ? -2.153 6.033 -28.657 1.00 94.56 71 PHE A C 1
ATOM 580 O O . PHE A 1 71 ? -1.233 5.702 -29.407 1.00 94.56 71 PHE A O 1
ATOM 587 N N . PHE A 1 72 ? -2.382 7.316 -28.355 1.00 94.00 72 PHE A N 1
ATOM 588 C CA . PHE A 1 72 ? -1.585 8.403 -28.928 1.00 94.00 72 PHE A CA 1
ATOM 589 C C . PHE A 1 72 ? -0.139 8.441 -28.408 1.00 94.00 72 PHE A C 1
ATOM 591 O O . PHE A 1 72 ? 0.771 8.701 -29.199 1.00 94.00 72 PHE A O 1
ATOM 598 N N . THR A 1 73 ? 0.110 8.134 -27.128 1.00 92.44 73 THR A N 1
ATOM 599 C CA . THR A 1 73 ? 1.480 8.080 -26.583 1.00 92.44 73 THR A CA 1
ATOM 600 C C . THR A 1 73 ? 2.284 6.913 -27.168 1.00 92.44 73 THR A C 1
ATOM 602 O O . THR A 1 73 ? 3.461 7.082 -27.489 1.00 92.44 73 THR A O 1
ATOM 605 N N . TRP A 1 74 ? 1.649 5.758 -27.399 1.00 92.94 74 TRP A N 1
ATOM 606 C CA . TRP A 1 74 ? 2.270 4.602 -28.060 1.00 92.94 74 TRP A CA 1
ATOM 607 C C . TRP A 1 74 ? 2.513 4.839 -29.561 1.00 92.94 74 TRP A C 1
ATOM 609 O O . TRP A 1 74 ? 3.557 4.443 -30.079 1.00 92.94 74 TRP A O 1
ATOM 619 N N . ILE A 1 75 ? 1.613 5.542 -30.258 1.00 93.62 75 ILE A N 1
ATOM 620 C CA . ILE A 1 75 ? 1.830 5.981 -31.649 1.00 93.62 75 ILE A CA 1
ATOM 621 C C . ILE A 1 75 ? 3.027 6.937 -31.758 1.00 93.62 75 ILE A C 1
ATOM 623 O O . ILE A 1 75 ? 3.847 6.792 -32.668 1.00 93.62 75 ILE A O 1
ATOM 627 N N . LEU A 1 76 ? 3.163 7.879 -30.818 1.00 89.88 76 LEU A N 1
ATOM 628 C CA . LEU A 1 76 ? 4.305 8.792 -30.768 1.00 89.88 76 LEU A CA 1
ATOM 629 C C . LEU A 1 76 ? 5.627 8.026 -30.569 1.00 89.88 76 LEU A C 1
ATOM 631 O O . LEU A 1 76 ? 6.593 8.275 -31.291 1.00 89.88 76 LEU A O 1
ATOM 635 N N . LEU A 1 77 ? 5.648 7.042 -29.659 1.00 91.81 77 LEU A N 1
ATOM 636 C CA . LEU A 1 77 ? 6.797 6.150 -29.464 1.00 91.81 77 LEU A CA 1
ATOM 637 C C . LEU A 1 77 ? 7.149 5.375 -30.745 1.00 91.81 77 LEU A C 1
ATOM 639 O O . LEU A 1 77 ? 8.321 5.308 -31.115 1.00 91.81 77 LEU A O 1
ATOM 643 N N . ALA A 1 78 ? 6.154 4.811 -31.436 1.00 90.56 78 ALA A N 1
ATOM 644 C CA . ALA A 1 78 ? 6.375 4.079 -32.682 1.00 90.56 78 ALA A CA 1
ATOM 645 C C . ALA A 1 78 ? 7.039 4.970 -33.749 1.00 90.56 78 ALA A C 1
ATOM 647 O O . ALA A 1 78 ? 8.018 4.557 -34.372 1.00 90.56 78 ALA A O 1
ATOM 648 N N . GLY A 1 79 ? 6.581 6.218 -33.898 1.00 88.00 79 GLY A N 1
ATOM 649 C CA . GLY A 1 79 ? 7.229 7.208 -34.762 1.00 88.00 79 GLY A CA 1
ATOM 650 C C . GLY A 1 79 ? 8.690 7.478 -34.371 1.00 88.00 79 GLY A C 1
ATOM 651 O O . GLY A 1 79 ? 9.574 7.441 -35.231 1.00 88.00 79 GLY A O 1
ATOM 652 N N . TYR A 1 80 ? 8.974 7.660 -33.076 1.00 86.31 80 TYR A N 1
ATOM 653 C CA . TYR A 1 80 ? 10.340 7.859 -32.573 1.00 86.31 80 TYR A CA 1
ATOM 654 C C . TYR A 1 80 ? 11.275 6.658 -32.781 1.00 86.31 80 TYR A C 1
ATOM 656 O O . TYR A 1 80 ? 12.470 6.869 -32.968 1.00 86.31 80 TYR A O 1
ATOM 664 N N . ILE A 1 81 ? 10.772 5.420 -32.775 1.00 87.00 81 ILE A N 1
ATOM 665 C CA . ILE A 1 81 ? 11.584 4.213 -33.022 1.00 87.00 81 ILE A CA 1
ATOM 666 C C . ILE A 1 81 ? 11.839 4.010 -34.524 1.00 87.00 81 ILE 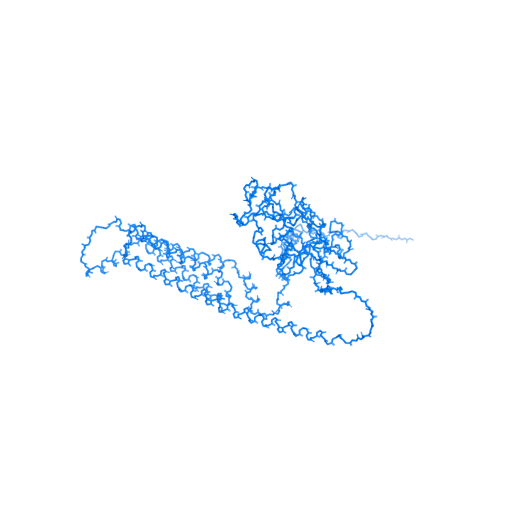A C 1
ATOM 668 O O . ILE A 1 81 ? 12.956 3.674 -34.929 1.00 87.00 81 ILE A O 1
ATOM 672 N N . VAL A 1 82 ? 10.827 4.239 -35.369 1.00 84.75 82 VAL A N 1
ATOM 673 C CA . VAL A 1 82 ? 10.942 4.042 -36.824 1.00 84.75 82 VAL A CA 1
ATOM 674 C C . VAL A 1 82 ? 11.883 5.068 -37.462 1.00 84.75 82 VAL A C 1
ATOM 676 O O . VAL A 1 82 ? 12.591 4.715 -38.408 1.00 84.75 82 VAL A O 1
ATOM 679 N N . LEU A 1 83 ? 11.954 6.302 -36.944 1.00 79.00 83 LEU A N 1
ATOM 680 C CA . LEU A 1 83 ? 12.844 7.346 -37.472 1.00 79.00 83 LEU A CA 1
ATOM 681 C C . LEU A 1 83 ? 14.325 6.890 -37.530 1.00 79.00 83 LEU A C 1
ATOM 683 O O . LEU A 1 83 ? 14.829 6.756 -38.648 1.00 79.00 83 LEU A O 1
ATOM 687 N N . PRO A 1 84 ? 15.026 6.559 -36.420 1.00 72.06 84 PRO A N 1
ATOM 688 C CA . PRO A 1 84 ? 16.399 6.043 -36.465 1.00 72.06 84 PRO A CA 1
ATOM 689 C C . PRO A 1 84 ? 16.576 4.808 -37.358 1.00 72.06 84 PRO A C 1
ATOM 691 O O . PRO A 1 84 ? 17.498 4.774 -38.176 1.00 72.06 84 PRO A O 1
ATOM 694 N N . ALA A 1 85 ? 15.677 3.822 -37.251 1.00 71.38 85 ALA A N 1
ATOM 695 C CA . ALA A 1 85 ? 15.774 2.560 -37.988 1.00 71.38 85 ALA A CA 1
ATOM 696 C C . ALA A 1 85 ? 15.705 2.757 -39.515 1.00 71.38 85 ALA A C 1
ATOM 698 O O . ALA A 1 85 ? 16.477 2.150 -40.265 1.00 71.38 85 ALA A O 1
ATOM 699 N N . THR A 1 86 ? 14.842 3.671 -39.975 1.00 69.88 86 THR A N 1
ATOM 700 C CA . THR A 1 86 ? 14.720 4.049 -41.392 1.00 69.88 86 THR A CA 1
ATOM 701 C C . THR A 1 86 ? 16.048 4.554 -41.956 1.00 69.88 86 THR A C 1
ATOM 703 O O . THR A 1 86 ? 16.400 4.240 -43.091 1.00 69.88 86 THR A O 1
ATOM 706 N N . PHE A 1 87 ? 16.821 5.308 -41.168 1.00 62.34 87 PHE A N 1
ATOM 707 C CA . PHE A 1 87 ? 18.086 5.888 -41.621 1.00 62.34 87 PHE A CA 1
ATOM 708 C C . PHE A 1 87 ? 19.256 4.900 -41.644 1.00 62.34 87 PHE A C 1
ATOM 710 O O . PHE A 1 87 ? 20.221 5.146 -42.370 1.00 62.34 87 PHE A O 1
ATOM 717 N N . THR A 1 88 ? 19.210 3.807 -40.879 1.00 60.31 88 THR A N 1
ATOM 718 C CA . THR A 1 88 ? 20.232 2.746 -40.945 1.00 60.31 88 THR A CA 1
ATOM 719 C C . THR A 1 88 ? 20.132 1.986 -42.271 1.00 60.31 88 THR A C 1
ATOM 721 O O . THR A 1 88 ? 21.137 1.812 -42.956 1.00 60.31 88 THR A O 1
ATOM 724 N N . SER A 1 89 ? 18.909 1.654 -42.703 1.00 57.75 89 SER A N 1
ATOM 725 C CA . SER A 1 89 ? 18.637 0.936 -43.964 1.00 57.75 89 SER A CA 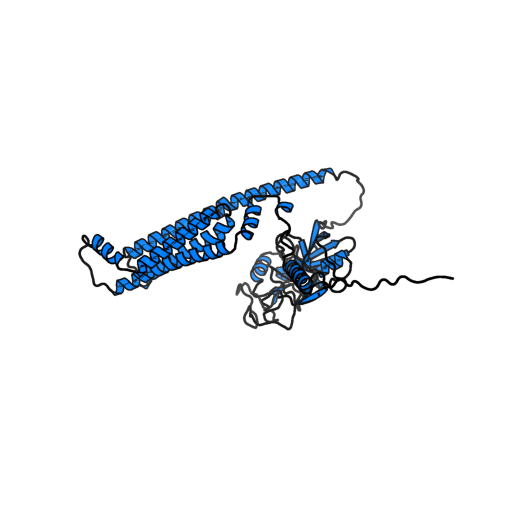1
ATOM 726 C C . SER A 1 89 ? 19.011 1.719 -45.238 1.00 57.75 89 SER A C 1
ATOM 728 O O . SER A 1 89 ? 19.221 1.139 -46.299 1.00 57.75 89 SER A O 1
ATOM 730 N N . LEU A 1 90 ? 19.131 3.049 -45.158 1.00 55.09 90 LEU A N 1
ATOM 731 C CA . LEU A 1 90 ? 19.529 3.874 -46.307 1.00 55.09 90 LEU A CA 1
ATOM 732 C C . LEU A 1 90 ? 21.038 3.932 -46.521 1.00 55.09 90 LEU A C 1
ATOM 734 O O . LEU A 1 90 ? 21.487 4.090 -47.657 1.00 55.09 90 LEU A O 1
ATOM 738 N N . GLN A 1 91 ? 21.831 3.849 -45.453 1.00 53.44 91 GLN A N 1
ATOM 739 C CA . GLN A 1 91 ? 23.273 4.074 -45.547 1.00 53.44 91 GLN A CA 1
ATOM 740 C C . GLN A 1 91 ? 24.006 2.866 -46.147 1.00 53.44 91 GLN A C 1
ATOM 742 O O . GLN A 1 91 ? 24.970 3.052 -46.883 1.00 53.44 91 GLN A O 1
ATOM 747 N N . SER A 1 92 ? 23.471 1.655 -45.973 1.00 53.47 92 SER A N 1
ATOM 748 C CA . SER A 1 92 ? 23.901 0.440 -46.683 1.00 53.47 92 SER A CA 1
ATOM 749 C C . SER A 1 92 ? 23.687 0.488 -48.208 1.00 53.47 92 SER A C 1
ATOM 751 O O . SER A 1 92 ? 24.162 -0.401 -48.907 1.00 53.47 92 SER A O 1
ATOM 753 N N . SER A 1 93 ? 23.003 1.513 -48.740 1.00 49.94 93 SER A N 1
ATOM 754 C CA . SER A 1 93 ? 22.668 1.640 -50.168 1.00 49.94 93 SER A CA 1
ATOM 755 C C . SER A 1 93 ? 23.438 2.723 -50.946 1.00 49.94 93 SER A C 1
ATOM 757 O O . SER A 1 93 ? 23.178 2.894 -52.139 1.00 49.94 93 SER A O 1
ATOM 759 N N . ARG A 1 94 ? 24.360 3.489 -50.326 1.00 49.06 94 ARG A N 1
ATOM 760 C CA . ARG A 1 94 ? 25.035 4.627 -50.997 1.00 49.06 94 ARG A CA 1
ATOM 761 C C . ARG A 1 94 ? 26.571 4.642 -50.898 1.00 49.06 94 ARG A C 1
ATOM 763 O O . ARG A 1 94 ? 27.154 4.649 -49.822 1.00 49.06 94 ARG A O 1
ATOM 770 N N . ILE A 1 95 ? 27.171 4.718 -52.088 1.00 43.03 95 ILE A N 1
ATOM 771 C CA . ILE A 1 95 ? 28.598 4.804 -52.472 1.00 43.03 95 ILE A CA 1
ATOM 772 C C . ILE A 1 95 ? 29.048 6.305 -52.506 1.00 43.03 95 ILE A C 1
ATOM 774 O O . ILE A 1 95 ? 28.168 7.170 -52.451 1.00 43.03 95 ILE A O 1
ATOM 778 N N . PRO A 1 96 ? 30.357 6.674 -52.477 1.00 45.97 96 PRO A N 1
ATOM 779 C CA . PRO A 1 96 ? 30.797 7.893 -51.775 1.00 45.97 96 PRO A CA 1
ATOM 780 C C . PRO A 1 96 ? 30.768 9.246 -52.528 1.00 45.97 96 PRO A C 1
ATOM 782 O O . PRO A 1 96 ? 30.649 9.344 -53.744 1.00 45.97 96 PRO A O 1
ATOM 785 N N . THR A 1 97 ? 30.903 10.287 -51.698 1.00 52.53 97 THR A N 1
ATOM 786 C CA . THR A 1 97 ? 31.120 11.743 -51.884 1.00 52.53 97 THR A CA 1
ATOM 787 C C . THR A 1 97 ? 31.444 12.353 -53.260 1.00 52.53 97 THR A C 1
ATOM 789 O O . THR A 1 97 ? 32.478 12.054 -53.853 1.00 52.53 97 THR A O 1
ATOM 792 N N . SER A 1 98 ? 30.706 13.417 -53.623 1.00 46.66 98 SER A N 1
ATOM 793 C CA . SER A 1 98 ? 31.235 14.755 -54.014 1.00 46.66 98 SER A CA 1
ATOM 794 C C . SER A 1 98 ? 30.093 15.774 -54.275 1.00 46.66 98 SER A C 1
ATOM 796 O O . SER A 1 98 ? 28.925 15.394 -54.280 1.00 46.66 98 SER A O 1
ATOM 798 N N . GLU A 1 99 ? 30.423 17.066 -54.463 1.00 44.59 99 GLU A N 1
ATOM 799 C CA . GLU A 1 99 ? 29.532 18.178 -54.902 1.00 44.59 99 GLU A CA 1
ATOM 800 C C . GLU A 1 99 ? 28.460 18.701 -53.900 1.00 44.59 99 GLU A C 1
ATOM 802 O O . GLU A 1 99 ? 27.250 18.495 -54.032 1.00 44.59 99 GLU A O 1
ATOM 807 N N . ILE A 1 100 ? 28.905 19.511 -52.930 1.00 52.47 100 ILE A N 1
ATOM 808 C CA . ILE A 1 100 ? 28.095 20.059 -51.815 1.00 52.47 100 ILE A CA 1
ATOM 809 C C . ILE A 1 100 ? 27.006 21.078 -52.243 1.00 52.47 100 ILE A C 1
ATOM 811 O O . ILE A 1 100 ? 26.030 21.269 -51.519 1.00 52.47 100 ILE A O 1
ATOM 815 N N . SER A 1 101 ? 27.093 21.697 -53.428 1.00 50.41 101 SER A N 1
ATOM 816 C CA . SER A 1 101 ? 26.171 22.780 -53.841 1.00 50.41 101 SER A CA 1
ATOM 817 C C . SER A 1 101 ? 24.832 22.296 -54.439 1.00 50.41 101 SER A C 1
ATOM 819 O O . SER A 1 101 ? 23.775 22.871 -54.177 1.00 50.41 101 SER A O 1
ATOM 821 N N . LYS A 1 102 ? 24.820 21.180 -55.187 1.00 47.94 102 LYS A N 1
ATOM 822 C CA . LYS A 1 102 ? 23.569 20.574 -55.708 1.00 47.94 102 LYS A CA 1
ATOM 823 C C . LYS A 1 102 ? 22.874 19.658 -54.692 1.00 47.94 102 LYS A C 1
ATOM 825 O O . LYS A 1 102 ? 21.704 19.308 -54.882 1.00 47.94 102 LYS A O 1
ATOM 830 N N . ALA A 1 103 ? 23.564 19.311 -53.604 1.00 51.03 103 ALA A N 1
ATOM 831 C CA . ALA A 1 103 ? 23.100 18.370 -52.592 1.00 51.03 103 ALA A CA 1
ATOM 832 C C . ALA A 1 103 ? 21.739 18.758 -51.990 1.00 51.03 103 ALA A C 1
ATOM 834 O O . ALA A 1 103 ? 20.850 17.916 -51.953 1.00 51.03 103 ALA A O 1
ATOM 835 N N . GLY A 1 104 ? 21.510 20.022 -51.608 1.00 48.88 104 GLY A N 1
ATOM 836 C CA . GLY A 1 104 ? 20.250 20.437 -50.965 1.00 48.88 104 GLY A CA 1
ATOM 837 C C . GLY A 1 104 ? 18.989 20.107 -51.782 1.00 48.88 104 GLY A C 1
ATOM 838 O O . GLY A 1 104 ? 18.024 19.552 -51.254 1.00 48.88 104 GLY A O 1
ATOM 839 N N . LYS A 1 105 ? 19.016 20.353 -53.100 1.00 43.69 105 LYS A N 1
ATOM 840 C CA . LYS A 1 105 ? 17.887 20.053 -54.004 1.00 43.69 105 LYS A CA 1
ATOM 841 C C . LYS A 1 105 ? 17.748 18.552 -54.300 1.00 43.69 105 LYS A C 1
ATOM 843 O O . LYS A 1 105 ? 16.631 18.068 -54.472 1.00 43.69 105 LYS A O 1
ATOM 848 N N . LEU A 1 106 ? 18.857 17.807 -54.334 1.00 44.84 106 LEU A N 1
ATOM 849 C CA . LEU A 1 106 ? 18.868 16.361 -54.598 1.00 44.84 106 LEU A CA 1
ATOM 850 C C . LEU A 1 106 ? 18.505 15.521 -53.356 1.00 44.84 106 LEU A C 1
ATOM 852 O O . LEU A 1 106 ? 17.866 14.473 -53.476 1.00 44.84 106 LEU A O 1
ATOM 856 N N . ILE A 1 107 ? 18.853 16.001 -52.159 1.00 52.66 107 ILE A N 1
ATOM 857 C CA . ILE A 1 107 ? 18.459 15.428 -50.865 1.00 52.66 107 ILE A CA 1
ATOM 858 C C . ILE A 1 107 ? 16.945 15.560 -50.689 1.00 52.66 107 ILE A C 1
ATOM 860 O O . ILE A 1 107 ? 16.292 14.550 -50.436 1.00 52.66 107 ILE A O 1
ATOM 864 N N . LEU A 1 108 ? 16.368 16.744 -50.938 1.00 49.50 108 LEU A N 1
ATOM 865 C CA . LEU A 1 108 ? 14.910 16.946 -50.933 1.00 49.50 108 LEU A CA 1
ATOM 866 C C . LEU A 1 108 ? 14.188 15.996 -51.905 1.00 49.50 108 LEU A C 1
ATOM 868 O O . LEU A 1 108 ? 13.209 15.355 -51.528 1.00 49.50 108 LEU A O 1
ATOM 872 N N . LYS A 1 109 ? 14.712 15.832 -53.129 1.00 47.22 109 LYS A N 1
ATOM 873 C CA . LYS A 1 109 ? 14.132 14.920 -54.131 1.00 47.22 109 LYS A CA 1
ATOM 874 C C . LYS A 1 109 ? 14.344 13.430 -53.807 1.00 47.22 109 LYS A C 1
ATOM 876 O O . LYS A 1 109 ? 13.584 12.593 -54.280 1.00 47.22 109 LYS A O 1
ATOM 881 N N . THR A 1 110 ? 15.340 13.088 -52.984 1.00 51.09 110 THR A N 1
ATOM 882 C CA . THR A 1 110 ? 15.487 11.737 -52.406 1.00 51.09 110 THR A CA 1
ATOM 883 C C . THR A 1 110 ? 14.452 11.509 -51.299 1.00 51.09 110 THR A C 1
ATOM 885 O O . THR A 1 110 ? 13.810 10.464 -51.273 1.00 51.09 110 THR A O 1
ATOM 888 N N . TYR A 1 111 ? 14.261 12.494 -50.413 1.00 51.59 111 TYR A N 1
ATOM 889 C CA . TYR A 1 111 ? 13.355 12.424 -49.257 1.00 51.59 111 TYR A CA 1
ATOM 890 C C . TYR A 1 111 ? 11.900 12.128 -49.649 1.00 51.59 111 TYR A C 1
ATOM 892 O O . TYR A 1 111 ? 11.199 11.410 -48.942 1.00 51.59 111 TYR A O 1
ATOM 900 N N . GLN A 1 112 ? 11.454 12.639 -50.800 1.00 50.06 112 GLN A N 1
ATOM 901 C CA . GLN A 1 112 ? 10.094 12.424 -51.304 1.00 50.06 112 GLN A CA 1
ATOM 902 C C . GLN A 1 112 ? 9.777 10.961 -51.662 1.00 50.06 112 GLN A C 1
ATOM 904 O O . GLN A 1 112 ? 8.611 10.587 -51.622 1.00 50.06 112 GLN A O 1
ATOM 909 N N . ASN A 1 113 ? 10.781 10.127 -51.954 1.00 51.72 113 ASN A N 1
ATOM 910 C CA . ASN A 1 113 ? 10.583 8.742 -52.406 1.00 51.72 113 ASN A CA 1
ATOM 911 C C . ASN A 1 113 ? 10.674 7.698 -51.276 1.00 51.72 113 ASN A C 1
ATOM 913 O O . ASN A 1 113 ? 10.772 6.504 -51.555 1.00 51.72 113 ASN A O 1
ATOM 917 N N . LEU A 1 114 ? 10.678 8.122 -50.006 1.00 65.81 114 LEU A N 1
ATOM 918 C CA . LEU A 1 114 ? 10.826 7.225 -48.860 1.00 65.81 114 LEU A CA 1
ATOM 919 C C . LEU A 1 114 ? 9.498 7.004 -48.112 1.00 65.81 114 LEU A C 1
ATOM 921 O O . LEU A 1 114 ? 9.139 7.829 -47.267 1.00 65.81 114 LEU A O 1
ATOM 925 N N . PRO A 1 115 ? 8.775 5.889 -48.341 1.00 70.25 115 PRO A N 1
ATOM 926 C CA . PRO A 1 115 ? 7.482 5.667 -47.692 1.00 7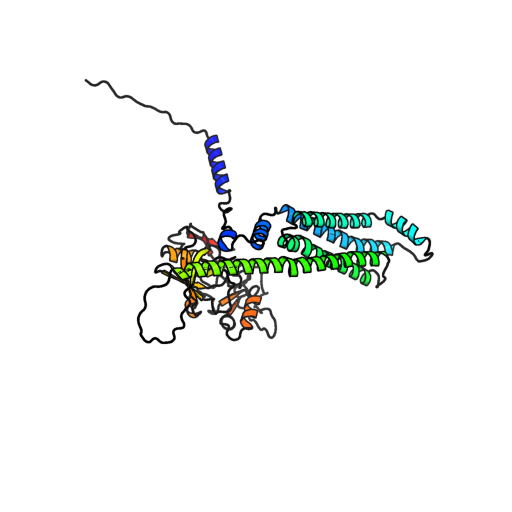0.25 115 PRO A CA 1
ATOM 927 C C . PRO A 1 115 ? 7.607 5.576 -46.164 1.00 70.25 115 PRO A C 1
ATOM 929 O O . PRO A 1 115 ? 6.795 6.150 -45.443 1.00 70.25 115 PRO A O 1
ATOM 932 N N . LEU A 1 116 ? 8.660 4.925 -45.656 1.00 74.06 116 LEU A N 1
ATOM 933 C CA . LEU A 1 116 ? 8.830 4.674 -44.221 1.00 74.06 116 LEU A CA 1
ATOM 934 C C . LEU A 1 116 ? 9.063 5.956 -43.398 1.00 74.06 116 LEU A C 1
ATOM 936 O O . LEU A 1 116 ? 8.593 6.056 -42.266 1.00 74.06 116 LEU A O 1
ATOM 940 N N . LEU A 1 117 ? 9.714 6.969 -43.983 1.00 75.81 117 LEU A N 1
ATOM 941 C CA . LEU A 1 117 ? 9.918 8.260 -43.323 1.00 75.81 117 LEU A CA 1
ATOM 942 C C . LEU A 1 117 ? 8.622 9.078 -43.247 1.00 75.81 117 LEU A C 1
ATOM 944 O O . LEU A 1 117 ? 8.336 9.671 -42.208 1.00 75.81 117 LEU A O 1
ATOM 948 N N . TRP A 1 118 ? 7.818 9.080 -44.316 1.00 80.50 118 TRP A N 1
ATOM 949 C CA . TRP A 1 118 ? 6.497 9.711 -44.293 1.00 80.50 118 TRP A CA 1
ATOM 950 C C . TRP A 1 118 ? 5.572 9.044 -43.274 1.00 80.50 118 TRP A C 1
ATOM 952 O O . TRP A 1 118 ? 4.920 9.747 -42.508 1.00 80.50 118 TRP A O 1
ATOM 962 N N . ILE A 1 119 ? 5.580 7.708 -43.196 1.00 84.25 119 ILE A N 1
ATOM 963 C CA . ILE A 1 119 ? 4.836 6.952 -42.177 1.00 84.25 119 ILE A CA 1
ATOM 964 C C . ILE A 1 119 ? 5.254 7.393 -40.766 1.00 84.25 119 ILE A C 1
ATOM 966 O O . ILE A 1 119 ? 4.395 7.751 -39.963 1.00 84.25 119 ILE A O 1
ATOM 970 N N . ALA A 1 120 ? 6.556 7.449 -40.469 1.00 85.06 120 ALA A N 1
ATOM 971 C CA . ALA A 1 120 ? 7.041 7.863 -39.151 1.00 85.06 120 ALA A CA 1
ATOM 972 C C . ALA A 1 120 ? 6.671 9.318 -38.798 1.00 85.06 120 ALA A C 1
ATOM 974 O O . ALA A 1 120 ? 6.255 9.595 -37.673 1.00 85.06 120 ALA A O 1
ATOM 975 N N . ALA A 1 121 ? 6.763 10.242 -39.762 1.00 85.25 121 ALA A N 1
ATOM 976 C CA . ALA A 1 121 ? 6.363 11.636 -39.573 1.00 85.25 121 ALA A CA 1
ATOM 977 C C . ALA A 1 121 ? 4.852 11.780 -39.305 1.00 85.25 121 ALA A C 1
ATOM 979 O O . ALA A 1 121 ? 4.457 12.538 -38.418 1.00 85.25 121 ALA A O 1
ATOM 980 N N . ILE A 1 122 ? 4.017 11.022 -40.025 1.00 90.25 122 ILE A N 1
ATOM 981 C CA . ILE A 1 122 ? 2.560 10.985 -39.832 1.00 90.25 122 ILE A CA 1
ATOM 982 C C . ILE A 1 122 ? 2.206 10.409 -38.453 1.00 90.25 122 ILE A C 1
ATOM 984 O O . ILE A 1 122 ? 1.373 10.987 -37.760 1.00 90.25 122 ILE A O 1
ATOM 988 N N . LEU A 1 123 ? 2.868 9.330 -38.015 1.00 91.69 123 LEU A N 1
ATOM 989 C CA . LEU A 1 123 ? 2.676 8.762 -36.673 1.00 91.69 123 LEU A CA 1
ATOM 990 C C . LEU A 1 123 ? 3.016 9.784 -35.576 1.00 91.69 123 LEU A C 1
ATOM 992 O O . LEU A 1 123 ? 2.185 10.040 -34.706 1.00 91.69 123 LEU A O 1
ATOM 996 N N . CYS A 1 124 ? 4.179 10.440 -35.655 1.00 90.06 124 CYS A N 1
ATOM 997 C CA . CYS A 1 124 ? 4.549 11.498 -34.710 1.00 90.06 124 CYS A CA 1
ATOM 998 C C . CYS A 1 124 ? 3.529 12.650 -34.686 1.00 90.06 124 CYS A C 1
ATOM 1000 O O . CYS A 1 124 ? 3.174 13.127 -33.608 1.00 90.06 124 CYS A O 1
ATOM 1002 N N . ALA A 1 125 ? 3.032 13.079 -35.853 1.00 91.50 125 ALA A N 1
ATOM 1003 C CA . ALA A 1 125 ? 2.029 14.137 -35.950 1.00 91.50 125 ALA A CA 1
ATOM 1004 C C . ALA A 1 125 ? 0.693 13.728 -35.307 1.00 91.50 125 ALA A C 1
ATOM 1006 O O . ALA A 1 125 ? 0.166 14.474 -34.485 1.00 91.50 125 ALA A O 1
ATOM 1007 N N . ILE A 1 126 ? 0.177 12.531 -35.611 1.00 94.62 126 ILE A N 1
ATOM 1008 C CA . ILE A 1 126 ? -1.072 12.009 -35.029 1.00 94.62 126 ILE A CA 1
ATOM 1009 C C . ILE A 1 126 ? -0.950 11.874 -33.507 1.00 94.62 126 ILE A C 1
ATOM 1011 O O . ILE A 1 126 ? -1.839 12.327 -32.786 1.00 94.62 126 ILE A O 1
ATOM 1015 N N . GLY A 1 127 ? 0.156 11.309 -33.010 1.00 93.00 127 GLY A N 1
ATOM 1016 C CA . GLY A 1 127 ? 0.414 11.180 -31.574 1.00 93.00 127 GLY A CA 1
ATOM 1017 C C . GLY A 1 127 ? 0.446 12.539 -30.868 1.00 93.00 127 GLY A C 1
ATOM 1018 O O . GLY A 1 127 ? -0.277 12.750 -29.895 1.00 93.00 127 GLY A O 1
ATOM 1019 N N . ALA A 1 128 ? 1.208 13.499 -31.402 1.00 91.50 128 ALA A N 1
ATOM 1020 C CA . ALA A 1 128 ? 1.313 14.842 -30.833 1.00 91.50 128 ALA A CA 1
ATOM 1021 C C . ALA A 1 128 ? -0.017 15.620 -30.877 1.00 91.50 128 ALA A C 1
ATOM 1023 O O . ALA A 1 128 ? -0.402 16.232 -29.879 1.00 91.50 128 ALA A O 1
ATOM 1024 N N . SER A 1 129 ? -0.750 15.576 -31.996 1.00 94.56 129 SER A N 1
ATOM 1025 C CA . SER A 1 129 ? -2.062 16.225 -32.125 1.00 94.56 129 SER A CA 1
ATOM 1026 C C . SER A 1 129 ? -3.109 15.601 -31.201 1.00 94.56 129 SER A C 1
ATOM 1028 O O . SER A 1 129 ? -3.860 16.332 -30.556 1.00 94.56 129 SER A O 1
ATOM 1030 N N . GLY A 1 130 ? -3.134 14.271 -31.080 1.00 93.00 130 GLY A N 1
ATOM 1031 C CA . GLY A 1 130 ? -4.038 13.556 -30.181 1.00 93.00 130 GLY A CA 1
ATOM 1032 C C . GLY A 1 130 ? -3.762 13.844 -28.703 1.00 93.00 130 GLY A C 1
ATOM 1033 O O . GLY A 1 130 ? -4.683 14.166 -27.950 1.00 93.00 130 GLY A O 1
ATOM 1034 N N . MET A 1 131 ? -2.487 13.833 -28.296 1.00 92.62 131 MET A N 1
ATOM 1035 C CA . MET A 1 131 ? -2.068 14.249 -26.951 1.00 92.62 131 MET A CA 1
ATOM 1036 C C . MET A 1 131 ? -2.417 15.718 -26.668 1.00 92.62 131 MET A C 1
ATOM 1038 O O . MET A 1 131 ? -2.923 16.024 -25.590 1.00 92.62 131 MET A O 1
ATOM 1042 N N . GLY A 1 132 ? -2.194 16.624 -27.627 1.00 94.00 132 GLY A N 1
ATOM 1043 C CA . GLY A 1 132 ? -2.522 18.048 -27.493 1.00 94.00 132 GLY A CA 1
ATOM 1044 C C . GLY A 1 132 ? -4.025 18.319 -27.372 1.00 94.00 132 GLY A C 1
ATOM 1045 O O . GLY A 1 132 ? -4.442 19.134 -26.548 1.00 94.00 132 GLY A O 1
ATOM 1046 N N . TRP A 1 133 ? -4.851 17.596 -28.135 1.00 95.31 133 TRP A N 1
ATOM 1047 C CA . TRP A 1 133 ? -6.311 17.671 -28.040 1.00 95.31 133 TRP A CA 1
ATOM 1048 C C . TRP A 1 133 ? -6.815 17.199 -26.671 1.00 95.31 133 TRP A C 1
ATOM 1050 O O . TRP A 1 133 ? -7.560 17.922 -26.007 1.00 95.31 133 T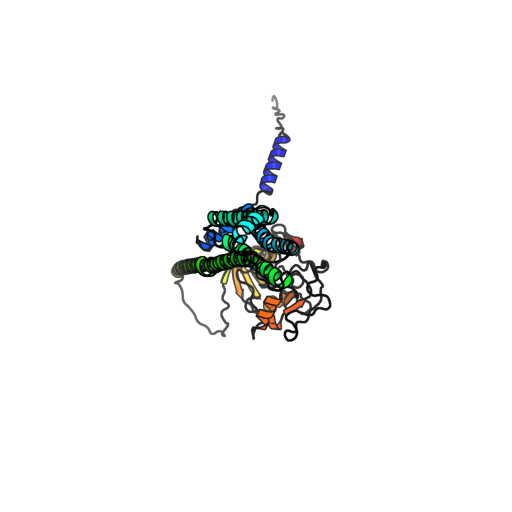RP A O 1
ATOM 1060 N N . LEU A 1 134 ? -6.356 16.033 -26.206 1.00 91.69 134 LEU A N 1
ATOM 1061 C CA . LEU A 1 134 ? -6.722 15.497 -24.892 1.00 91.69 134 LEU A CA 1
ATOM 1062 C C . LEU A 1 134 ? -6.238 16.387 -23.736 1.00 91.69 134 LEU A C 1
ATOM 1064 O O . LEU A 1 134 ? -6.975 16.590 -22.769 1.00 91.69 134 LEU A O 1
ATOM 1068 N N . TRP A 1 135 ? -5.038 16.963 -23.853 1.00 92.31 135 TRP A N 1
ATOM 1069 C CA . TRP A 1 135 ? -4.508 17.943 -22.903 1.00 92.31 135 TRP A CA 1
ATOM 1070 C C . TRP A 1 135 ? -5.384 19.199 -22.822 1.00 92.31 135 TRP A C 1
ATOM 1072 O O . TRP A 1 135 ? -5.655 19.683 -21.725 1.00 92.31 135 TRP A O 1
ATOM 1082 N N . TRP A 1 136 ? -5.876 19.707 -23.958 1.00 93.12 136 TRP A N 1
ATOM 1083 C CA . TRP A 1 136 ? -6.769 20.868 -23.978 1.00 93.12 136 TRP A CA 1
ATOM 1084 C C . TRP A 1 136 ? -8.143 20.564 -23.369 1.00 93.12 136 TRP A C 1
ATOM 1086 O O . TRP A 1 136 ? -8.641 21.361 -22.572 1.00 93.12 136 TRP A O 1
ATOM 1096 N N . MET A 1 137 ? -8.733 19.414 -23.716 1.00 89.19 137 MET A N 1
ATOM 1097 C CA . MET A 1 137 ? -10.041 18.972 -23.212 1.00 89.19 137 MET A CA 1
ATOM 1098 C C . MET A 1 137 ? -10.055 18.854 -21.685 1.00 89.19 137 MET A C 1
ATOM 1100 O O . MET A 1 137 ? -10.951 19.378 -21.031 1.00 89.19 137 MET A O 1
ATOM 1104 N N . TRP A 1 138 ? -9.028 18.225 -21.109 1.00 86.75 138 TRP A N 1
ATOM 1105 C CA . TRP A 1 138 ? -8.956 17.944 -19.674 1.00 86.75 138 TRP A CA 1
ATOM 1106 C C . TRP A 1 138 ? -8.044 18.908 -18.904 1.00 86.75 138 TRP A C 1
ATOM 1108 O O . TRP A 1 138 ? -7.615 18.594 -17.794 1.00 86.75 138 TRP A O 1
ATOM 1118 N N . LYS A 1 139 ? -7.771 20.105 -19.452 1.00 87.12 139 LYS A N 1
ATOM 1119 C CA . LYS A 1 139 ? -6.787 21.076 -18.923 1.00 87.12 139 LYS A CA 1
ATOM 1120 C C . LYS A 1 139 ? -6.967 21.490 -17.463 1.00 87.12 139 LYS A C 1
ATOM 1122 O O . LYS A 1 139 ? -6.016 21.984 -16.872 1.00 87.12 139 LYS A O 1
ATOM 1127 N N . MET A 1 140 ? -8.158 21.304 -16.893 1.00 82.62 140 MET A N 1
ATOM 1128 C CA . MET A 1 140 ? -8.465 21.604 -15.489 1.00 82.62 140 MET A CA 1
ATOM 1129 C C . MET A 1 140 ? -8.072 20.464 -14.529 1.00 82.62 140 MET A C 1
ATOM 1131 O O . MET A 1 140 ? -7.842 20.718 -13.351 1.00 82.62 140 MET A O 1
ATOM 1135 N N . ASN A 1 141 ? -7.948 19.226 -15.023 1.00 86.88 141 ASN A N 1
ATOM 1136 C CA . ASN A 1 141 ? -7.627 18.036 -14.234 1.00 86.88 141 ASN A CA 1
ATOM 1137 C C . ASN A 1 141 ? -6.137 17.703 -14.323 1.00 86.88 141 ASN A C 1
ATOM 1139 O O . ASN A 1 141 ? -5.692 16.793 -15.026 1.00 86.88 141 ASN A O 1
ATOM 1143 N N . TYR A 1 142 ? -5.351 18.462 -13.560 1.00 87.31 142 TYR A N 1
ATOM 1144 C CA . TYR A 1 142 ? -3.889 18.389 -13.554 1.00 87.31 142 TYR A CA 1
ATOM 1145 C C . TYR A 1 142 ? -3.340 17.002 -13.185 1.00 87.31 142 TYR A C 1
ATOM 1147 O O . TYR A 1 142 ? -2.300 16.604 -13.705 1.00 87.31 142 TYR A O 1
ATOM 1155 N N . ILE A 1 143 ? -4.052 16.250 -12.338 1.00 86.88 143 ILE A N 1
ATOM 1156 C CA . ILE A 1 143 ? -3.686 14.879 -11.943 1.00 86.88 143 ILE A CA 1
ATOM 1157 C C . ILE A 1 143 ? -3.820 13.917 -13.133 1.00 86.88 143 ILE A C 1
ATOM 1159 O O . ILE A 1 143 ? -2.895 13.152 -13.410 1.00 86.88 143 ILE A O 1
ATOM 1163 N N . TRP A 1 144 ? -4.931 13.992 -13.877 1.00 89.88 144 TRP A N 1
ATOM 1164 C CA . TRP A 1 144 ? -5.154 13.164 -15.066 1.00 89.88 144 TRP A CA 1
ATOM 1165 C C . TRP A 1 144 ? -4.110 13.465 -16.146 1.00 89.88 144 TRP A C 1
ATOM 1167 O O . TRP A 1 144 ? -3.446 12.554 -16.637 1.00 89.88 144 TRP A O 1
ATOM 1177 N N . ILE A 1 145 ? -3.889 14.750 -16.448 1.00 90.56 145 ILE A N 1
ATOM 1178 C CA . ILE A 1 145 ? -2.904 15.192 -17.446 1.00 90.56 145 ILE A CA 1
ATOM 1179 C C . ILE A 1 145 ? -1.491 14.713 -17.110 1.00 90.56 145 ILE A C 1
ATOM 1181 O O . ILE A 1 145 ? -0.795 14.196 -17.990 1.00 90.56 145 ILE A O 1
ATOM 1185 N N . LEU A 1 146 ? -1.063 14.864 -15.853 1.00 89.31 146 LEU A N 1
ATOM 1186 C CA . LEU A 1 146 ? 0.274 14.453 -15.437 1.00 89.31 146 LEU A CA 1
ATOM 1187 C C . LEU A 1 146 ? 0.449 12.937 -15.590 1.00 89.31 146 LEU A C 1
ATOM 1189 O O . LEU A 1 146 ? 1.420 12.500 -16.205 1.00 89.31 146 LEU A O 1
ATOM 1193 N N . ASN A 1 147 ? -0.515 12.150 -15.105 1.00 89.56 147 ASN A N 1
ATOM 1194 C CA . ASN A 1 147 ? -0.418 10.689 -15.058 1.00 89.56 147 ASN A CA 1
ATOM 1195 C C . ASN A 1 147 ? -0.701 9.983 -16.397 1.00 89.56 147 ASN A C 1
ATOM 1197 O O . ASN A 1 147 ? -0.233 8.862 -16.590 1.00 89.56 147 ASN A O 1
ATOM 1201 N N . ARG A 1 148 ? -1.492 10.581 -17.301 1.00 90.50 148 ARG A N 1
ATOM 1202 C CA . ARG A 1 148 ? -1.935 9.940 -18.558 1.00 90.50 148 ARG A CA 1
ATOM 1203 C C . ARG A 1 148 ? -1.309 10.517 -19.825 1.00 90.50 148 ARG A C 1
ATOM 1205 O O . ARG A 1 148 ? -1.279 9.812 -20.825 1.00 90.50 148 ARG A O 1
ATOM 1212 N N . ILE A 1 149 ? -0.800 11.752 -19.799 1.00 92.31 149 ILE A N 1
ATOM 1213 C CA . ILE A 1 149 ? -0.217 12.406 -20.985 1.00 92.31 149 ILE A CA 1
ATOM 1214 C C . ILE A 1 149 ? 1.246 12.786 -20.750 1.00 92.31 149 ILE A C 1
ATOM 1216 O O . ILE A 1 149 ? 2.117 12.339 -21.496 1.00 92.31 149 ILE A O 1
ATOM 1220 N N . ILE A 1 150 ? 1.534 13.598 -19.726 1.00 92.12 150 ILE A N 1
ATOM 1221 C CA . ILE A 1 150 ? 2.875 14.181 -19.558 1.00 92.12 150 ILE A CA 1
ATOM 1222 C C . ILE A 1 150 ? 3.896 13.110 -19.164 1.00 92.12 150 ILE A C 1
ATOM 1224 O O . ILE A 1 150 ? 4.944 13.022 -19.800 1.00 92.12 150 ILE A O 1
ATOM 1228 N N . LEU A 1 151 ? 3.603 12.281 -18.155 1.00 91.81 151 LEU A N 1
ATOM 1229 C CA . LEU A 1 151 ? 4.543 11.263 -17.681 1.00 91.81 151 LEU A CA 1
ATOM 1230 C C . LEU A 1 151 ? 4.826 10.174 -18.742 1.00 91.81 151 LEU A C 1
ATOM 1232 O O . LEU A 1 151 ? 6.006 9.962 -19.030 1.00 91.81 151 LEU A O 1
ATOM 1236 N N . PRO A 1 152 ? 3.827 9.542 -19.402 1.00 91.38 152 PRO A N 1
ATOM 1237 C CA . PRO A 1 152 ? 4.101 8.594 -20.487 1.00 91.38 152 PRO A CA 1
ATOM 1238 C C . PRO A 1 152 ? 4.801 9.247 -21.686 1.00 91.38 152 PRO A C 1
ATOM 1240 O O . PRO A 1 152 ? 5.763 8.694 -22.214 1.00 91.38 152 PRO A O 1
ATOM 1243 N N . GLY A 1 153 ? 4.380 10.456 -22.081 1.00 91.81 153 GLY A N 1
ATOM 1244 C CA . GLY A 1 153 ? 4.999 11.197 -23.182 1.00 91.81 153 GLY A CA 1
ATOM 1245 C C . GLY A 1 153 ? 6.474 11.517 -22.930 1.00 91.81 153 GLY A C 1
ATOM 1246 O O . GLY A 1 153 ? 7.306 11.321 -23.814 1.00 91.81 153 GLY A O 1
ATOM 1247 N N . PHE A 1 154 ? 6.816 11.967 -21.719 1.00 94.12 154 PHE A N 1
ATOM 1248 C CA . PHE A 1 154 ? 8.198 12.240 -21.316 1.00 94.12 154 PHE A CA 1
ATOM 1249 C C . PHE A 1 154 ? 9.063 10.975 -21.370 1.00 94.12 154 PHE A C 1
ATOM 1251 O O . PHE A 1 154 ? 10.132 10.991 -21.981 1.00 94.12 154 PHE A O 1
ATOM 1258 N N . LEU A 1 155 ? 8.573 9.867 -20.801 1.00 93.25 155 LEU A N 1
ATOM 1259 C CA . LEU A 1 155 ? 9.269 8.579 -20.821 1.00 93.25 155 LEU A CA 1
ATOM 1260 C C . LEU A 1 155 ? 9.504 8.081 -22.255 1.00 93.25 155 LEU A C 1
ATOM 1262 O O . LEU A 1 155 ? 10.629 7.727 -22.597 1.00 93.25 155 LEU A O 1
ATOM 1266 N N . HIS A 1 156 ? 8.491 8.126 -23.124 1.00 92.69 156 HIS A N 1
ATOM 1267 C CA . HIS A 1 156 ? 8.638 7.730 -24.527 1.00 92.69 156 HIS A CA 1
ATOM 1268 C C . HIS A 1 156 ? 9.561 8.656 -25.329 1.00 92.69 156 HIS A C 1
ATOM 1270 O O . HIS A 1 156 ? 10.283 8.182 -26.206 1.00 92.69 156 HIS A O 1
ATOM 1276 N N . SER A 1 157 ? 9.590 9.955 -25.018 1.00 91.69 157 SER A N 1
ATOM 1277 C CA . SER A 1 157 ? 10.532 10.900 -25.626 1.00 91.69 157 SER A CA 1
ATOM 1278 C C . SER A 1 157 ? 11.981 10.597 -25.219 1.00 91.69 157 SER A C 1
ATOM 1280 O O . SER A 1 157 ? 12.865 10.599 -26.078 1.00 91.69 157 SER A O 1
ATOM 1282 N N . ILE A 1 158 ? 12.223 10.225 -23.951 1.00 93.56 158 ILE A N 1
ATOM 1283 C CA . ILE A 1 158 ? 13.524 9.695 -23.507 1.00 93.56 158 ILE A CA 1
ATOM 1284 C C . ILE A 1 158 ? 13.866 8.408 -24.261 1.00 93.56 158 ILE A C 1
ATOM 1286 O O . ILE A 1 158 ? 14.976 8.296 -24.775 1.00 93.56 158 ILE A O 1
ATOM 1290 N N . THR A 1 159 ? 12.938 7.447 -24.361 1.00 91.25 159 THR A N 1
ATOM 1291 C CA . THR A 1 159 ? 13.170 6.199 -25.107 1.00 91.25 159 THR A CA 1
ATOM 1292 C C . THR A 1 159 ? 13.557 6.492 -26.557 1.00 91.25 159 THR A C 1
ATOM 1294 O O . THR A 1 159 ? 14.551 5.954 -27.030 1.00 91.25 159 THR A O 1
ATOM 1297 N N . GLY A 1 160 ? 12.854 7.404 -27.236 1.00 88.94 160 GLY A N 1
ATOM 1298 C CA . GLY A 1 160 ? 13.179 7.836 -28.599 1.00 88.94 160 GLY A CA 1
ATOM 1299 C C . GLY A 1 160 ? 14.570 8.464 -28.733 1.00 88.94 160 GLY A C 1
ATOM 1300 O O . GLY A 1 160 ? 15.320 8.130 -29.656 1.00 88.94 160 GLY A O 1
ATOM 1301 N N . LEU A 1 161 ? 14.953 9.334 -27.793 1.00 90.44 161 LEU A N 1
ATOM 1302 C CA . LEU A 1 161 ? 16.283 9.946 -27.762 1.00 90.44 161 LEU A CA 1
ATOM 1303 C C . LEU A 1 161 ? 17.383 8.899 -27.507 1.00 90.44 161 LEU A C 1
ATOM 1305 O O . LEU A 1 161 ? 18.377 8.874 -28.231 1.00 90.44 161 LEU A O 1
ATOM 1309 N N . LEU A 1 162 ? 17.186 7.991 -26.545 1.00 91.44 162 LEU A N 1
ATOM 1310 C CA . LEU A 1 162 ? 18.102 6.879 -26.265 1.00 91.44 162 LEU A CA 1
ATOM 1311 C C . LEU A 1 162 ? 18.248 5.953 -27.478 1.00 91.44 162 LEU A C 1
ATOM 1313 O O . LEU A 1 162 ? 19.369 5.646 -27.873 1.00 91.44 162 LEU A O 1
ATOM 1317 N N . THR A 1 163 ? 17.145 5.561 -28.122 1.00 87.56 163 THR A N 1
ATOM 1318 C CA . THR A 1 163 ? 17.166 4.766 -29.359 1.00 87.56 163 THR A CA 1
ATOM 1319 C C . THR A 1 163 ? 17.914 5.493 -30.478 1.00 87.56 163 THR A C 1
ATOM 1321 O O . THR A 1 163 ? 18.667 4.859 -31.217 1.00 87.56 163 THR A O 1
ATOM 1324 N N . THR A 1 164 ? 17.773 6.817 -30.591 1.00 86.38 164 THR A N 1
ATOM 1325 C CA . THR A 1 164 ? 18.522 7.626 -31.568 1.00 86.38 164 THR A CA 1
ATOM 1326 C C . THR A 1 164 ? 20.025 7.606 -31.274 1.00 86.38 164 THR A C 1
ATOM 1328 O O . THR A 1 164 ? 20.813 7.304 -32.168 1.00 86.38 164 THR A O 1
ATOM 1331 N N . ILE A 1 165 ? 20.425 7.851 -30.020 1.00 88.31 165 ILE A N 1
ATOM 1332 C CA . ILE A 1 165 ? 21.829 7.837 -29.575 1.00 88.31 165 ILE A CA 1
ATOM 1333 C C . ILE A 1 165 ? 22.457 6.455 -29.790 1.00 88.31 165 ILE A C 1
ATOM 1335 O O . ILE A 1 165 ? 23.519 6.359 -30.403 1.00 88.31 165 ILE A O 1
ATOM 1339 N N . ILE A 1 166 ? 21.787 5.384 -29.352 1.00 86.19 166 ILE A N 1
ATOM 1340 C CA . ILE A 1 166 ? 22.264 4.005 -29.515 1.00 86.19 166 ILE A CA 1
ATOM 1341 C C . ILE A 1 166 ? 22.530 3.718 -30.996 1.00 86.19 166 ILE A C 1
ATOM 1343 O O . ILE A 1 166 ? 23.636 3.311 -31.328 1.00 86.19 166 ILE A O 1
ATOM 1347 N N . ASN A 1 167 ? 21.585 4.013 -31.897 1.00 79.25 167 ASN A N 1
ATOM 1348 C CA . ASN A 1 167 ? 21.772 3.777 -33.334 1.00 79.25 167 ASN A CA 1
ATOM 1349 C C . ASN A 1 167 ? 22.936 4.583 -33.952 1.00 79.25 167 ASN A C 1
ATOM 1351 O O . ASN A 1 167 ? 23.568 4.101 -34.892 1.00 79.25 167 ASN A O 1
ATOM 1355 N N . ILE A 1 168 ? 23.257 5.780 -33.447 1.00 81.69 168 ILE A N 1
ATOM 1356 C CA . ILE A 1 168 ? 24.422 6.555 -33.917 1.00 81.69 168 ILE A CA 1
ATOM 1357 C C . ILE A 1 168 ? 25.734 5.866 -33.512 1.00 81.69 168 ILE A C 1
ATOM 1359 O O . ILE A 1 168 ? 26.637 5.712 -34.336 1.00 81.69 168 ILE A O 1
ATOM 1363 N N . TYR A 1 169 ? 25.844 5.406 -32.267 1.00 82.75 169 TYR A N 1
ATOM 1364 C CA . TYR A 1 169 ? 27.089 4.811 -31.777 1.00 82.75 169 TYR A CA 1
ATOM 1365 C C . TYR A 1 169 ? 27.265 3.333 -32.156 1.00 82.75 169 TYR A C 1
ATOM 1367 O O . TYR A 1 169 ? 28.398 2.913 -32.372 1.00 82.75 169 TYR A O 1
ATOM 1375 N N . THR A 1 170 ? 26.187 2.553 -32.306 1.00 81.00 170 THR A N 1
ATOM 1376 C CA . THR A 1 170 ? 26.274 1.125 -32.674 1.00 81.00 170 THR A CA 1
ATOM 1377 C C . THR A 1 170 ? 26.215 0.881 -34.180 1.00 81.00 170 THR A C 1
ATOM 1379 O O . THR A 1 170 ? 27.007 0.097 -34.693 1.00 81.00 170 THR A O 1
ATOM 1382 N N . ALA A 1 171 ? 25.313 1.549 -34.910 1.00 69.81 171 ALA A N 1
ATOM 1383 C CA . ALA A 1 171 ? 25.081 1.280 -36.334 1.00 69.81 171 ALA A CA 1
ATOM 1384 C C . ALA A 1 171 ? 25.800 2.257 -37.284 1.00 69.81 171 ALA A C 1
ATOM 1386 O O . ALA A 1 171 ? 25.801 2.039 -38.495 1.00 69.81 171 ALA A O 1
ATOM 1387 N N . ARG A 1 172 ? 26.388 3.345 -36.762 1.00 62.41 172 ARG A N 1
ATOM 1388 C CA . ARG A 1 172 ? 27.057 4.398 -37.555 1.00 62.41 172 ARG A CA 1
ATOM 1389 C C . ARG A 1 172 ? 28.462 4.751 -37.054 1.00 62.41 172 ARG A C 1
ATOM 1391 O O . ARG A 1 172 ? 28.985 5.790 -37.440 1.00 62.41 172 ARG A O 1
ATOM 1398 N N . SER A 1 173 ? 29.051 3.934 -36.174 1.00 69.12 173 SER A N 1
ATOM 1399 C CA . SER A 1 173 ? 30.406 4.129 -35.615 1.00 69.12 173 SER A CA 1
ATOM 1400 C C . SER A 1 173 ? 30.697 5.532 -35.036 1.00 69.12 173 SER A C 1
ATOM 1402 O O . SER A 1 173 ? 31.856 5.915 -34.911 1.00 69.12 173 SER A O 1
ATOM 1404 N N . GLY A 1 174 ? 29.659 6.292 -34.655 1.00 70.88 174 GLY A N 1
ATOM 1405 C CA . GLY A 1 174 ? 29.770 7.668 -34.156 1.00 70.88 174 GLY A CA 1
ATOM 1406 C C . GLY A 1 174 ? 29.534 8.789 -35.184 1.00 70.88 174 GLY A C 1
ATOM 1407 O O . GLY A 1 174 ? 29.559 9.955 -34.792 1.00 70.88 174 GLY A O 1
ATOM 1408 N N . ASP A 1 175 ? 29.262 8.486 -36.460 1.00 74.31 175 ASP A N 1
ATOM 1409 C CA . ASP A 1 175 ? 29.097 9.502 -37.512 1.00 74.31 175 ASP A CA 1
ATOM 1410 C C . ASP A 1 175 ? 27.725 10.206 -37.489 1.00 74.31 175 ASP A C 1
ATOM 1412 O O . ASP A 1 175 ? 26.662 9.629 -37.770 1.00 74.31 175 ASP A O 1
ATOM 1416 N N . TRP A 1 176 ? 27.764 11.517 -37.241 1.00 74.00 176 TRP A N 1
ATOM 1417 C CA . TRP A 1 176 ? 26.599 12.403 -37.189 1.00 74.00 176 TRP A CA 1
ATOM 1418 C C . TRP A 1 176 ? 26.176 12.885 -38.582 1.00 74.00 176 TRP A C 1
ATOM 1420 O O . TRP A 1 176 ? 26.574 13.949 -39.054 1.00 74.00 176 TRP A O 1
ATOM 1430 N N . SER A 1 177 ? 25.313 12.116 -39.245 1.00 69.81 177 SER A N 1
ATOM 1431 C CA . SER A 1 177 ? 24.660 12.574 -40.478 1.00 69.81 177 SER A CA 1
ATOM 1432 C C . SER A 1 177 ? 23.623 13.672 -40.217 1.00 69.81 177 SER A C 1
ATOM 1434 O O . SER A 1 177 ? 23.046 13.767 -39.134 1.00 69.81 177 SER A O 1
ATOM 1436 N N . VAL A 1 178 ? 23.301 14.452 -41.255 1.00 71.19 178 VAL A N 1
ATOM 1437 C CA . VAL A 1 178 ? 22.279 15.516 -41.207 1.00 71.19 178 VAL A CA 1
ATOM 1438 C C . VAL A 1 178 ? 20.936 15.018 -40.646 1.00 71.19 178 VAL A C 1
ATOM 1440 O O . VAL A 1 178 ? 20.311 15.714 -39.851 1.00 71.19 178 VAL A O 1
ATOM 1443 N N . THR A 1 179 ? 20.492 13.805 -40.997 1.00 68.94 179 THR A N 1
ATOM 1444 C CA . THR A 1 179 ? 19.215 13.261 -40.499 1.00 68.94 179 THR A CA 1
ATOM 1445 C C . THR A 1 179 ? 19.298 12.778 -39.052 1.00 68.94 179 THR A C 1
ATOM 1447 O O . THR A 1 179 ? 18.324 12.922 -38.311 1.00 68.94 179 THR A O 1
ATOM 1450 N N . ALA A 1 180 ? 20.453 12.260 -38.621 1.00 75.06 180 ALA A N 1
ATOM 1451 C CA . ALA A 1 180 ? 20.704 11.901 -37.226 1.00 75.06 180 ALA A CA 1
ATOM 1452 C C . ALA A 1 180 ? 20.715 13.148 -36.325 1.00 75.06 180 ALA A C 1
ATOM 1454 O O . ALA A 1 180 ? 20.057 13.148 -35.287 1.00 75.06 180 ALA A O 1
ATOM 1455 N N . ILE A 1 181 ? 21.363 14.231 -36.775 1.00 79.69 181 ILE A N 1
ATOM 1456 C CA . ILE A 1 181 ? 21.345 15.543 -36.110 1.00 79.69 181 ILE A CA 1
ATOM 1457 C C . ILE A 1 181 ? 19.900 16.039 -35.965 1.00 79.69 181 ILE A C 1
ATOM 1459 O O . ILE A 1 181 ? 19.462 16.290 -34.848 1.00 79.69 181 ILE A O 1
ATOM 1463 N N . ILE A 1 182 ? 19.126 16.095 -37.058 1.00 79.50 182 ILE A N 1
ATOM 1464 C CA . ILE A 1 182 ? 17.718 16.538 -37.021 1.00 79.50 182 ILE A CA 1
ATOM 1465 C C . ILE A 1 182 ? 16.883 15.682 -36.053 1.00 79.50 182 ILE A C 1
ATOM 1467 O O . ILE A 1 182 ? 16.131 16.226 -35.246 1.00 79.50 182 ILE A O 1
ATOM 1471 N N . THR A 1 183 ? 17.028 14.354 -36.092 1.00 81.81 183 THR A N 1
ATOM 1472 C CA . THR A 1 183 ? 16.250 13.436 -35.238 1.00 81.81 183 THR A CA 1
ATOM 1473 C C . THR A 1 183 ? 16.596 13.610 -33.758 1.00 81.81 183 THR A C 1
ATOM 1475 O O . THR A 1 183 ? 15.692 13.690 -32.924 1.00 81.81 183 THR A O 1
ATOM 1478 N N . ALA A 1 184 ? 17.884 13.738 -33.427 1.00 86.50 184 ALA A N 1
ATOM 1479 C CA . ALA A 1 184 ? 18.350 13.994 -32.066 1.00 86.50 184 ALA A CA 1
ATOM 1480 C C . ALA A 1 184 ? 17.927 15.386 -31.561 1.00 86.50 184 ALA A C 1
ATOM 1482 O O . ALA A 1 184 ? 17.500 15.516 -30.416 1.00 86.50 184 ALA A O 1
ATOM 1483 N N . SER A 1 185 ? 17.968 16.421 -32.410 1.00 87.38 185 SER A N 1
ATOM 1484 C CA . SER A 1 185 ? 17.487 17.763 -32.055 1.00 87.38 185 SER A CA 1
ATOM 1485 C C . SER A 1 185 ? 15.982 17.789 -31.781 1.00 87.38 185 SER A C 1
ATOM 1487 O O . SER A 1 185 ? 15.563 18.378 -30.788 1.00 87.38 185 SER A O 1
ATOM 1489 N N . VAL A 1 186 ? 15.164 17.133 -32.614 1.00 85.94 186 VAL A N 1
ATOM 1490 C CA . VAL A 1 186 ? 13.701 17.088 -32.432 1.00 85.94 186 VAL A CA 1
ATOM 1491 C C . VAL A 1 186 ? 13.320 16.279 -31.189 1.00 85.94 186 VAL A C 1
ATOM 1493 O O . VAL A 1 186 ? 12.590 16.785 -30.340 1.00 85.94 186 VAL A O 1
ATOM 1496 N N . THR A 1 187 ? 13.842 15.058 -31.030 1.00 87.38 187 THR A N 1
ATOM 1497 C CA . THR A 1 187 ? 13.558 14.222 -29.843 1.00 87.38 187 THR A CA 1
ATOM 1498 C C . THR A 1 187 ? 14.113 14.838 -28.557 1.00 87.38 187 THR A C 1
ATOM 1500 O O . THR A 1 187 ? 13.437 14.824 -27.527 1.00 87.38 187 THR A O 1
ATOM 1503 N N . GLY A 1 188 ? 15.292 15.464 -28.606 1.00 91.25 188 GLY A N 1
ATOM 1504 C CA . GLY A 1 188 ? 15.858 16.229 -27.494 1.00 91.25 188 GLY A CA 1
ATOM 1505 C C . GLY A 1 188 ? 14.979 17.416 -27.094 1.00 91.25 188 GLY A C 1
ATOM 1506 O O . GLY A 1 188 ? 14.646 17.559 -25.918 1.00 91.25 188 GLY A O 1
ATOM 1507 N N . PHE A 1 189 ? 14.522 18.217 -28.063 1.00 93.12 189 PHE A N 1
ATOM 1508 C CA . PHE A 1 189 ? 13.607 19.334 -27.812 1.00 93.12 189 PHE A CA 1
ATOM 1509 C C . PHE A 1 189 ? 12.275 18.870 -27.205 1.00 93.12 189 PHE A C 1
ATOM 1511 O O . PHE A 1 189 ? 11.849 19.424 -26.191 1.00 93.12 189 PHE A O 1
ATOM 1518 N N . CYS A 1 190 ? 11.649 17.822 -27.755 1.00 90.50 190 CYS A N 1
ATOM 1519 C CA . CYS A 1 190 ? 10.434 17.229 -27.185 1.00 90.50 190 CYS A CA 1
ATOM 1520 C C . CYS A 1 190 ? 10.652 16.749 -25.741 1.00 90.50 190 CYS A C 1
ATOM 1522 O O . CYS A 1 190 ? 9.811 17.004 -24.880 1.00 90.50 190 CYS A O 1
ATOM 1524 N N . THR A 1 191 ? 11.802 16.132 -25.455 1.00 93.06 191 THR A N 1
ATOM 1525 C CA . THR A 1 191 ? 12.147 15.639 -24.113 1.00 93.06 191 THR A CA 1
ATOM 1526 C C . THR A 1 191 ? 12.288 16.786 -23.114 1.00 93.06 191 THR A C 1
ATOM 1528 O O . THR A 1 191 ? 11.712 16.726 -22.030 1.00 93.06 191 THR A O 1
ATOM 1531 N N . VAL A 1 192 ? 12.996 17.860 -23.483 1.00 96.12 192 VAL A N 1
ATOM 1532 C CA . VAL A 1 192 ? 13.155 19.056 -22.637 1.00 96.12 192 VAL A CA 1
ATOM 1533 C C . VAL A 1 192 ? 11.820 19.775 -22.439 1.00 96.12 192 VAL A C 1
ATOM 1535 O O . VAL A 1 192 ? 11.495 20.150 -21.315 1.00 96.12 192 VAL A O 1
ATOM 1538 N N . PHE A 1 193 ? 11.009 19.924 -23.490 1.00 94.31 193 PHE A N 1
ATOM 1539 C CA . PHE A 1 193 ? 9.686 20.541 -23.391 1.00 94.31 193 PHE A CA 1
ATOM 1540 C C . PHE A 1 193 ? 8.767 19.765 -22.435 1.00 94.31 193 PHE A C 1
ATOM 1542 O O . PHE A 1 193 ? 8.173 20.356 -21.533 1.00 94.31 193 PHE A O 1
ATOM 1549 N N . LEU A 1 194 ? 8.695 18.438 -22.576 1.00 92.81 194 LEU A N 1
ATOM 1550 C CA . LEU A 1 194 ? 7.886 17.583 -21.704 1.00 92.81 194 LEU A CA 1
ATOM 1551 C C . LEU A 1 194 ? 8.429 17.529 -20.269 1.00 92.81 194 LEU A C 1
ATOM 1553 O O . LEU A 1 194 ? 7.630 17.493 -19.336 1.00 92.81 194 LEU A O 1
ATOM 1557 N N . LEU A 1 195 ? 9.749 17.615 -20.068 1.00 94.56 195 LEU A N 1
ATOM 1558 C CA . LEU A 1 195 ? 10.355 17.758 -18.740 1.00 94.56 195 LEU A CA 1
ATOM 1559 C C . LEU A 1 195 ? 9.953 19.078 -18.069 1.00 94.56 195 LEU A C 1
ATOM 1561 O O . LEU A 1 195 ? 9.541 19.073 -16.911 1.00 94.56 195 LEU A O 1
ATOM 1565 N N . VAL A 1 196 ? 10.026 20.206 -18.784 1.00 96.06 196 VAL A N 1
ATOM 1566 C CA . VAL A 1 196 ? 9.606 21.516 -18.255 1.00 96.06 196 VAL A CA 1
ATOM 1567 C C . VAL A 1 196 ? 8.124 21.493 -17.874 1.00 96.06 196 VAL A C 1
ATOM 1569 O O . VAL A 1 196 ? 7.773 21.946 -16.784 1.00 96.06 196 VAL A O 1
ATOM 1572 N N . GLN A 1 197 ? 7.266 20.897 -18.709 1.00 92.56 197 GLN A N 1
ATOM 1573 C CA . GLN A 1 197 ? 5.851 20.701 -18.381 1.00 92.56 197 GLN A CA 1
ATOM 1574 C C . GLN A 1 197 ? 5.671 19.793 -17.152 1.00 92.56 197 GLN A C 1
ATOM 1576 O O . GLN A 1 197 ? 4.934 20.151 -16.236 1.00 92.56 197 GLN A O 1
ATOM 1581 N N . LEU A 1 198 ? 6.376 18.660 -17.068 1.00 92.88 198 LEU A N 1
ATOM 1582 C CA . LEU A 1 198 ? 6.315 17.750 -15.919 1.00 92.88 198 LEU A CA 1
ATOM 1583 C C . LEU A 1 198 ? 6.686 18.459 -14.611 1.00 92.88 198 LEU A C 1
ATOM 1585 O O . LEU A 1 198 ? 5.963 18.343 -13.621 1.00 92.88 198 LEU A O 1
ATOM 1589 N N . LEU A 1 199 ? 7.774 19.234 -14.614 1.00 93.38 199 LEU A N 1
ATOM 1590 C CA . LEU A 1 199 ? 8.213 20.003 -13.450 1.00 93.38 199 LEU A CA 1
ATOM 1591 C C . LEU A 1 199 ? 7.200 21.097 -13.078 1.00 93.38 199 LEU A C 1
ATOM 1593 O O . LEU A 1 199 ? 6.860 21.231 -11.903 1.00 93.38 199 LEU A O 1
ATOM 1597 N N . PHE A 1 200 ? 6.672 21.832 -14.059 1.00 93.38 200 PHE A N 1
ATOM 1598 C CA . PHE A 1 200 ? 5.672 22.882 -13.845 1.00 93.38 200 PHE A CA 1
ATOM 1599 C C . PHE A 1 200 ? 4.364 22.335 -13.247 1.00 93.38 200 PHE A C 1
ATOM 1601 O O . PHE A 1 200 ? 3.886 22.835 -12.225 1.00 93.38 200 PHE A O 1
ATOM 1608 N N . TYR A 1 201 ? 3.809 21.267 -13.826 1.00 91.06 201 TYR A N 1
ATOM 1609 C CA . TYR A 1 201 ? 2.580 20.648 -13.323 1.00 91.06 201 TYR A CA 1
ATOM 1610 C C . TYR A 1 201 ? 2.783 20.009 -11.940 1.00 91.06 201 TYR A C 1
ATOM 1612 O O . TYR A 1 201 ? 1.945 20.203 -11.057 1.00 91.06 201 TYR A O 1
ATOM 1620 N N . ASN A 1 202 ? 3.896 19.298 -11.721 1.00 87.56 202 ASN A N 1
ATOM 1621 C CA . ASN A 1 202 ? 4.157 18.596 -10.462 1.00 87.56 202 ASN A CA 1
ATOM 1622 C C . ASN A 1 202 ? 4.521 19.550 -9.311 1.00 87.56 202 ASN A C 1
ATOM 1624 O O . ASN A 1 202 ? 3.849 19.571 -8.279 1.00 87.56 202 ASN A O 1
ATOM 1628 N N . PHE A 1 203 ? 5.575 20.356 -9.479 1.00 87.25 203 PHE A N 1
ATOM 1629 C CA . PHE A 1 203 ? 6.158 21.153 -8.394 1.00 87.25 203 PHE A CA 1
ATOM 1630 C C . PHE A 1 203 ? 5.492 22.509 -8.182 1.00 87.25 203 PHE A C 1
ATOM 1632 O O . PHE A 1 203 ? 5.588 23.046 -7.080 1.00 87.25 203 PHE A O 1
ATOM 1639 N N . TRP A 1 204 ? 4.816 23.066 -9.190 1.00 88.00 204 TRP A N 1
ATOM 1640 C CA . TRP A 1 204 ? 4.148 24.361 -9.055 1.00 88.00 204 TRP A CA 1
ATOM 1641 C C . TRP A 1 204 ? 2.636 24.202 -8.929 1.00 88.00 204 TRP A C 1
ATOM 1643 O O . TRP A 1 204 ? 2.066 24.527 -7.887 1.00 88.00 204 TRP A O 1
ATOM 1653 N N . LEU A 1 205 ? 1.981 23.656 -9.955 1.00 86.75 205 LEU A N 1
ATOM 1654 C CA . LEU A 1 205 ? 0.523 23.703 -10.067 1.00 86.75 205 LEU A CA 1
ATOM 1655 C C . LEU A 1 205 ? -0.177 22.773 -9.059 1.00 86.75 205 LEU A C 1
ATOM 1657 O O . LEU A 1 205 ? -1.019 23.227 -8.281 1.00 86.75 205 LEU A O 1
ATOM 1661 N N . LEU A 1 206 ? 0.235 21.501 -8.984 1.00 84.94 206 LEU A N 1
ATOM 1662 C CA . LEU A 1 206 ? -0.298 20.552 -7.998 1.00 84.94 206 LEU A CA 1
ATOM 1663 C C . LEU A 1 206 ? 0.104 20.902 -6.559 1.00 84.94 206 LEU A C 1
ATOM 1665 O O . LEU A 1 206 ? -0.724 20.776 -5.658 1.00 84.94 206 LEU A O 1
ATOM 1669 N N . GLN A 1 207 ? 1.334 21.367 -6.316 1.00 85.19 207 GLN A N 1
ATOM 1670 C CA . GLN A 1 207 ? 1.757 21.790 -4.972 1.00 85.19 207 GLN A CA 1
ATOM 1671 C C . GLN A 1 207 ? 0.985 23.017 -4.480 1.00 85.19 207 GLN A C 1
ATOM 1673 O O . GLN A 1 207 ? 0.578 23.049 -3.317 1.00 85.19 207 GLN A O 1
ATOM 1678 N N . LYS A 1 208 ? 0.720 24.002 -5.352 1.00 88.56 208 LYS A N 1
ATOM 1679 C CA . LYS A 1 208 ? -0.123 25.160 -5.023 1.00 88.56 208 LYS A CA 1
ATOM 1680 C C . LYS A 1 208 ? -1.509 24.709 -4.558 1.00 88.56 208 LYS A C 1
ATOM 1682 O O . LYS A 1 208 ? -1.938 25.100 -3.476 1.00 88.56 208 LYS A O 1
ATOM 1687 N N . ILE A 1 209 ? -2.156 23.823 -5.313 1.00 85.25 209 ILE A N 1
ATOM 1688 C CA . ILE A 1 209 ? -3.502 23.323 -4.997 1.00 85.25 209 ILE A CA 1
ATOM 1689 C C . ILE A 1 209 ? -3.513 22.449 -3.740 1.00 85.25 209 ILE A C 1
ATOM 1691 O O . ILE A 1 209 ? -4.369 22.635 -2.879 1.00 85.25 209 ILE A O 1
ATOM 1695 N N . LYS A 1 210 ? -2.523 21.565 -3.558 1.00 80.88 210 LYS A N 1
ATOM 1696 C CA . LYS A 1 210 ? -2.358 20.792 -2.314 1.00 80.88 210 LYS A CA 1
ATOM 1697 C C . LYS A 1 210 ? -2.140 21.703 -1.100 1.00 80.88 210 LYS A C 1
ATOM 1699 O O . LYS A 1 210 ? -2.669 21.422 -0.026 1.00 80.88 210 LYS A O 1
ATOM 1704 N N . LYS A 1 211 ? -1.401 22.809 -1.249 1.00 86.69 211 LYS A N 1
ATOM 1705 C CA . LYS A 1 211 ? -1.188 23.810 -0.189 1.00 86.69 211 LYS A CA 1
ATOM 1706 C C . LYS A 1 211 ? -2.458 24.610 0.113 1.00 86.69 211 LYS A C 1
ATOM 1708 O O . LYS A 1 211 ? -2.749 24.848 1.282 1.00 86.69 211 LYS A O 1
ATOM 1713 N N . GLU A 1 212 ? -3.224 24.989 -0.907 1.00 85.19 212 GLU A N 1
ATOM 1714 C CA . GLU A 1 212 ? -4.524 25.652 -0.747 1.00 85.19 212 GLU A CA 1
ATOM 1715 C C . GLU A 1 212 ? -5.543 24.732 -0.058 1.00 85.19 212 GLU A C 1
ATOM 1717 O O . GLU A 1 212 ? -6.168 25.156 0.909 1.00 85.19 212 GLU A O 1
ATOM 1722 N N . HIS A 1 213 ? -5.624 23.460 -0.455 1.00 83.88 213 HIS A N 1
ATOM 1723 C CA . HIS A 1 213 ? -6.446 22.432 0.195 1.00 83.88 213 HIS A CA 1
ATOM 1724 C C . HIS A 1 213 ? -6.049 22.214 1.667 1.00 83.88 213 HIS A C 1
ATOM 1726 O O . HIS A 1 213 ? -6.897 22.348 2.548 1.00 83.88 213 HIS A O 1
ATOM 1732 N N . LYS A 1 214 ? -4.753 22.016 1.971 1.00 82.25 214 LYS A N 1
ATOM 1733 C CA . LYS A 1 214 ? -4.254 21.939 3.363 1.00 82.25 214 LYS A CA 1
ATOM 1734 C C . LYS A 1 214 ? -4.605 23.182 4.190 1.00 82.25 214 LYS A C 1
ATOM 1736 O O . LYS A 1 214 ? -4.882 23.065 5.381 1.00 82.25 214 LYS A O 1
ATOM 1741 N N . ARG A 1 215 ? -4.599 24.372 3.577 1.00 83.62 215 ARG A N 1
ATOM 1742 C CA . ARG A 1 215 ? -4.999 25.622 4.239 1.00 83.62 215 ARG A CA 1
ATOM 1743 C C . ARG A 1 215 ? -6.504 25.656 4.523 1.00 83.62 215 ARG A C 1
ATOM 1745 O O . ARG A 1 215 ? -6.869 26.007 5.639 1.00 83.62 215 ARG A O 1
ATOM 1752 N N . GLN A 1 216 ? -7.350 25.279 3.560 1.00 79.62 216 GLN A N 1
ATOM 1753 C CA . GLN A 1 216 ? -8.806 25.231 3.752 1.00 79.62 216 GLN A CA 1
ATOM 1754 C C . GLN A 1 216 ? -9.197 24.220 4.837 1.00 79.62 216 GLN A C 1
ATOM 1756 O O . GLN A 1 216 ? -9.910 24.589 5.766 1.00 79.62 216 GLN A O 1
ATOM 1761 N N . ILE A 1 217 ? -8.640 23.002 4.802 1.00 77.81 217 ILE A N 1
ATOM 1762 C CA . ILE A 1 217 ? -8.849 21.993 5.853 1.00 77.81 217 ILE A CA 1
ATOM 1763 C C . ILE A 1 217 ? -8.414 22.525 7.223 1.00 77.81 217 ILE A C 1
ATOM 1765 O O . ILE A 1 217 ? -9.151 22.384 8.195 1.00 77.81 217 ILE A O 1
ATOM 1769 N N . LYS A 1 218 ? -7.254 23.192 7.323 1.00 80.31 218 LYS A N 1
ATOM 1770 C CA . LYS A 1 218 ? -6.806 23.763 8.603 1.00 80.31 218 LYS A CA 1
ATOM 1771 C C . LYS A 1 218 ? -7.792 24.804 9.148 1.00 80.31 218 LYS A C 1
ATOM 1773 O O . LYS A 1 218 ? -8.045 24.801 10.349 1.00 80.31 218 LYS A O 1
ATOM 1778 N N . TYR A 1 219 ? -8.355 25.670 8.303 1.00 77.12 219 TYR A N 1
ATOM 1779 C CA . TYR A 1 219 ? -9.382 26.622 8.740 1.00 77.12 219 TYR A CA 1
ATOM 1780 C C . TYR A 1 219 ? -10.694 25.932 9.130 1.00 77.12 219 TYR A C 1
ATOM 1782 O O . TYR A 1 219 ? -11.271 26.298 10.148 1.00 77.12 219 TYR A O 1
ATOM 1790 N N . PHE A 1 220 ? -11.127 24.913 8.384 1.00 72.38 220 PHE A N 1
ATOM 1791 C CA . PHE A 1 220 ? -12.325 24.124 8.685 1.00 72.38 220 PHE A CA 1
ATOM 1792 C C . PHE A 1 220 ? -12.218 23.414 10.046 1.00 72.38 220 PHE A C 1
ATOM 1794 O O . PHE A 1 220 ? -13.086 23.588 10.899 1.00 72.38 220 PHE A O 1
ATOM 1801 N N . ILE A 1 221 ? -11.101 22.723 10.306 1.00 70.75 221 ILE A N 1
ATOM 1802 C CA . ILE A 1 221 ? -10.828 22.053 11.590 1.00 70.75 221 ILE A CA 1
ATOM 1803 C C . ILE A 1 221 ? -10.767 23.062 12.747 1.00 70.75 221 ILE A C 1
ATOM 1805 O O . ILE A 1 221 ? -11.346 22.817 13.802 1.00 70.75 221 ILE A O 1
ATOM 1809 N N . VAL A 1 222 ? -10.108 24.214 12.565 1.00 75.12 222 VAL A N 1
ATOM 1810 C CA . VAL A 1 222 ? -10.043 25.262 13.604 1.00 75.12 222 VAL A CA 1
ATOM 1811 C C . VAL A 1 222 ? -11.422 25.873 13.879 1.00 75.12 222 VAL A C 1
ATOM 1813 O O . VAL A 1 222 ? -11.745 26.133 15.035 1.00 75.12 222 VAL A O 1
ATOM 1816 N N . TYR A 1 223 ? -12.250 26.072 12.851 1.00 68.19 223 TYR A N 1
ATOM 1817 C CA . TYR A 1 223 ? -13.605 26.606 13.002 1.00 68.19 223 TYR A CA 1
ATOM 1818 C C . TYR A 1 223 ? -14.532 25.626 13.738 1.00 68.19 223 TYR A C 1
ATOM 1820 O O . TYR A 1 223 ? -15.236 26.026 14.665 1.00 68.19 223 TYR A O 1
ATOM 1828 N N . ILE A 1 224 ? -14.468 24.333 13.400 1.00 65.38 224 ILE A N 1
ATOM 1829 C CA . ILE A 1 224 ? -15.182 23.269 14.123 1.00 65.38 224 ILE A CA 1
ATOM 1830 C C . ILE A 1 224 ? -14.701 23.191 15.580 1.00 65.38 224 ILE A C 1
ATOM 1832 O O . ILE A 1 224 ? -15.529 23.168 16.487 1.00 65.38 224 ILE A O 1
ATOM 1836 N N . GLY A 1 225 ? -13.385 23.233 15.817 1.00 58.72 225 GLY A N 1
ATOM 1837 C CA . GLY A 1 225 ? -12.803 23.212 17.164 1.00 58.72 225 GLY A CA 1
ATOM 1838 C C . GLY A 1 225 ? -13.189 24.415 18.035 1.00 58.72 225 GLY A C 1
ATOM 1839 O O . GLY A 1 225 ? -13.433 24.253 19.228 1.00 58.72 225 GLY A O 1
ATOM 1840 N N . LEU A 1 226 ? -13.303 25.620 17.459 1.00 55.75 226 LEU A N 1
ATOM 1841 C CA . LEU A 1 226 ? -13.838 26.781 18.185 1.00 55.75 226 LEU A CA 1
ATOM 1842 C C . LEU A 1 226 ? -15.332 26.624 18.504 1.00 55.75 226 LEU A C 1
ATOM 1844 O O . LEU A 1 226 ? -15.766 27.035 19.578 1.00 55.75 226 LEU A O 1
ATOM 1848 N N . SER A 1 227 ? -16.109 26.033 17.592 1.00 53.69 227 SER A N 1
ATOM 1849 C CA . SER A 1 227 ? -17.545 25.802 17.791 1.00 53.69 227 SER A CA 1
ATOM 1850 C C . SER A 1 227 ? -17.818 24.808 18.929 1.00 53.69 227 SER A C 1
ATOM 1852 O O . SER A 1 227 ? -18.712 25.028 19.744 1.00 53.69 227 SER A O 1
ATOM 1854 N N . THR A 1 228 ? -17.007 23.750 19.057 1.00 53.00 228 THR A N 1
ATOM 1855 C CA . THR A 1 228 ? -17.154 22.750 20.133 1.00 53.00 228 THR A CA 1
ATOM 1856 C C . THR A 1 228 ? -16.656 23.234 21.499 1.00 53.00 228 THR A C 1
ATOM 1858 O O . THR A 1 228 ? -17.157 22.776 22.527 1.00 53.00 228 THR A O 1
ATOM 1861 N N . ALA A 1 229 ? -15.729 24.198 21.547 1.00 47.31 229 ALA A N 1
ATOM 1862 C CA . ALA A 1 229 ? -15.195 24.743 22.799 1.00 47.31 229 ALA A CA 1
ATOM 1863 C C . ALA A 1 229 ? -16.224 25.539 23.635 1.00 47.31 229 ALA A C 1
ATOM 1865 O O . ALA A 1 229 ? -16.046 25.695 24.842 1.00 47.31 229 ALA A O 1
ATOM 1866 N N . MET A 1 230 ? -17.320 26.011 23.029 1.00 43.66 230 MET A N 1
ATOM 1867 C CA . MET A 1 230 ? -18.354 26.815 23.701 1.00 43.66 230 MET A CA 1
ATOM 1868 C C . MET A 1 230 ? -19.330 26.010 24.581 1.00 43.66 230 MET A C 1
ATOM 1870 O O . MET A 1 230 ? -20.183 26.609 25.234 1.00 43.66 230 MET A O 1
ATOM 1874 N N . SER A 1 231 ? -19.234 24.674 24.623 1.00 42.00 231 SER A N 1
ATOM 1875 C CA . SER A 1 231 ? -20.184 23.815 25.360 1.00 42.00 231 SER A CA 1
ATOM 1876 C C . SER A 1 231 ? -19.611 23.105 26.593 1.00 42.00 231 SER A C 1
ATOM 1878 O O . SER A 1 231 ? -20.348 22.378 27.255 1.00 42.00 231 SER A O 1
ATOM 1880 N N . VAL A 1 232 ? -18.332 23.306 26.941 1.00 40.16 232 VAL A N 1
ATOM 1881 C CA . VAL A 1 232 ? -17.674 22.591 28.056 1.00 40.16 232 VAL A CA 1
ATOM 1882 C C . VAL A 1 232 ? -17.178 23.559 29.135 1.00 40.16 232 VAL A C 1
ATOM 1884 O O . VAL A 1 232 ? -15.981 23.724 29.352 1.00 40.16 232 VAL A O 1
ATOM 1887 N N . VAL A 1 233 ? -18.118 24.187 29.849 1.00 42.09 233 VAL A N 1
ATOM 1888 C CA . VAL A 1 233 ? -17.836 24.878 31.121 1.00 42.09 233 VAL A CA 1
ATOM 1889 C C . VAL A 1 233 ? -18.912 24.533 32.150 1.00 42.09 233 VAL A C 1
ATOM 1891 O O . VAL A 1 233 ? -19.891 25.258 32.307 1.00 42.09 233 VAL A O 1
ATOM 1894 N N . SER A 1 234 ? -18.718 23.427 32.876 1.00 36.03 234 SER A N 1
ATOM 1895 C CA . SER A 1 234 ? -19.303 23.262 34.212 1.00 36.03 234 SER A CA 1
ATOM 1896 C C . SER A 1 234 ? -18.607 22.164 35.030 1.00 36.03 234 SER A C 1
ATOM 1898 O O . SER A 1 234 ? -18.311 21.094 34.505 1.00 36.03 234 SER A O 1
ATOM 1900 N N . SER A 1 235 ? -18.434 22.438 36.329 1.00 38.81 235 SER A N 1
ATOM 1901 C CA . SER A 1 235 ? -18.110 21.500 37.428 1.00 38.81 235 SER A CA 1
ATOM 1902 C C . SER A 1 235 ? -16.661 20.993 37.615 1.00 38.81 235 SER A C 1
ATOM 1904 O O . SER A 1 235 ? -16.231 19.988 37.060 1.00 38.81 235 SER A O 1
ATOM 1906 N N . ILE A 1 236 ? -15.968 21.643 38.559 1.00 42.41 236 ILE A N 1
ATOM 1907 C CA . ILE A 1 236 ? -14.866 21.123 39.412 1.00 42.41 236 ILE A CA 1
ATOM 1908 C C . ILE A 1 236 ? -15.557 20.458 40.645 1.00 42.41 236 ILE A C 1
ATOM 1910 O O . ILE A 1 236 ? -16.691 20.837 40.935 1.00 42.41 236 ILE A O 1
ATOM 1914 N N . VAL A 1 237 ? -15.080 19.474 41.429 1.00 39.56 237 VAL A N 1
ATOM 1915 C CA . VAL A 1 237 ? -13.758 19.026 41.955 1.00 39.56 237 VAL A CA 1
ATOM 1916 C C . VAL A 1 237 ? -13.791 17.473 42.173 1.00 39.56 237 VAL A C 1
ATOM 1918 O O . VAL A 1 237 ? -14.780 16.857 41.797 1.00 39.56 237 VAL A O 1
ATOM 1921 N N . THR A 1 238 ? -12.814 16.707 42.703 1.00 39.69 238 THR A N 1
ATOM 1922 C CA . THR A 1 238 ? -11.764 16.950 43.730 1.00 39.69 238 THR A CA 1
ATOM 1923 C C . THR A 1 238 ? -10.563 15.974 43.609 1.00 39.69 238 THR A C 1
ATOM 1925 O O . THR A 1 238 ? -10.579 15.032 42.826 1.00 39.69 238 THR A O 1
ATOM 1928 N N . SER A 1 239 ? -9.534 16.204 44.429 1.00 43.69 239 SER A N 1
ATOM 1929 C CA . SER A 1 239 ? -8.255 15.498 44.630 1.00 43.69 239 SER A CA 1
ATOM 1930 C C . SER A 1 239 ? -8.278 14.003 45.017 1.00 43.69 239 SER A C 1
ATOM 1932 O O . SER A 1 239 ? -9.042 13.599 45.888 1.00 43.69 239 SER A O 1
ATOM 1934 N N . SER A 1 240 ? -7.279 13.234 44.555 1.00 36.50 240 SER A N 1
ATOM 1935 C CA . SER A 1 240 ? -6.418 12.366 45.401 1.00 36.50 240 SER A CA 1
ATOM 1936 C C . SER A 1 240 ? -5.182 11.867 44.621 1.00 36.50 240 SER A C 1
ATOM 1938 O O . SER A 1 240 ? -5.136 11.992 43.399 1.00 36.50 240 SER A O 1
ATOM 1940 N N . LEU A 1 241 ? -4.137 11.403 45.323 1.00 46.44 241 LEU A N 1
ATOM 1941 C CA . LEU A 1 241 ? -2.856 11.020 44.709 1.00 46.44 241 LEU A CA 1
ATOM 1942 C C . LEU A 1 241 ? -2.962 9.731 43.881 1.00 46.44 241 LEU A C 1
ATOM 1944 O O . LEU A 1 241 ? -3.389 8.700 44.397 1.00 46.44 241 LEU A O 1
ATOM 1948 N N . SER A 1 242 ? -2.413 9.768 42.666 1.00 38.25 242 SER A N 1
ATOM 1949 C CA . SER A 1 242 ? -2.167 8.596 41.819 1.00 38.25 242 SER A CA 1
ATOM 1950 C C . SER A 1 242 ? -0.754 8.659 41.236 1.00 38.25 242 SER A C 1
ATOM 1952 O O . SER A 1 242 ? -0.231 9.743 40.979 1.00 38.25 242 SER A O 1
ATOM 1954 N N . CYS A 1 243 ? -0.150 7.492 41.000 1.00 36.69 243 CYS A N 1
ATOM 1955 C CA . CYS A 1 243 ? 1.087 7.340 40.222 1.00 36.69 243 CYS A CA 1
ATOM 1956 C C . CYS A 1 243 ? 0.969 8.031 38.841 1.00 36.69 243 CYS A C 1
ATOM 1958 O O . CYS A 1 243 ? -0.157 8.159 38.352 1.00 36.69 243 CYS A O 1
ATOM 1960 N N . PRO A 1 244 ? 2.075 8.413 38.166 1.00 35.28 244 PRO A N 1
ATOM 1961 C CA . PRO A 1 244 ? 2.035 8.898 36.786 1.00 35.28 244 PRO A CA 1
ATOM 1962 C C . PRO A 1 244 ? 1.661 7.767 35.813 1.00 35.28 244 PRO A C 1
ATOM 1964 O O . PRO A 1 244 ? 2.491 7.227 35.083 1.00 35.28 244 PRO A O 1
ATOM 1967 N N . ILE A 1 245 ? 0.375 7.423 35.790 1.00 38.78 245 ILE A N 1
ATOM 1968 C CA . ILE A 1 245 ? -0.261 6.761 34.660 1.00 38.78 245 ILE A CA 1
ATOM 1969 C C . ILE A 1 245 ? -0.286 7.816 33.559 1.00 38.78 245 ILE A C 1
ATOM 1971 O O . ILE A 1 245 ? -1.015 8.803 33.661 1.00 38.78 245 ILE A O 1
ATOM 1975 N N . SER A 1 246 ? 0.549 7.634 32.535 1.00 37.16 246 SER A N 1
ATOM 1976 C CA . SER A 1 246 ? 0.473 8.462 31.332 1.00 37.16 246 SER A CA 1
ATOM 1977 C C . SER A 1 246 ? -0.960 8.377 30.794 1.00 37.16 246 SER A C 1
ATOM 1979 O O . SER A 1 246 ? -1.440 7.255 30.597 1.00 37.16 246 SER A O 1
ATOM 1981 N N . PRO A 1 247 ? -1.678 9.500 30.609 1.00 41.16 247 PRO A N 1
ATOM 1982 C CA . PRO A 1 247 ? -3.055 9.453 30.149 1.00 41.16 247 PRO A CA 1
ATOM 1983 C C . PRO A 1 247 ? -3.085 8.843 28.746 1.00 41.16 247 PRO A C 1
ATOM 1985 O O . PRO A 1 247 ? -2.651 9.470 27.779 1.00 41.16 247 PRO A O 1
ATOM 1988 N N . GLN A 1 248 ? -3.595 7.612 28.632 1.00 55.03 248 GLN A N 1
ATOM 1989 C CA . GLN A 1 248 ? -3.907 7.034 27.330 1.00 55.03 248 GLN A CA 1
ATOM 1990 C C . GLN A 1 248 ? -4.947 7.939 26.672 1.00 55.03 248 GLN A C 1
ATOM 1992 O O . GLN A 1 248 ? -6.052 8.104 27.185 1.00 55.03 248 GLN A O 1
ATOM 1997 N N . SER A 1 249 ? -4.556 8.563 25.563 1.00 59.25 249 SER A N 1
ATOM 1998 C CA . SER A 1 249 ? -5.394 9.495 24.813 1.00 59.25 249 SER A CA 1
ATOM 1999 C C . SER A 1 249 ? -6.578 8.749 24.197 1.00 59.25 249 SER A C 1
ATOM 2001 O O . SER A 1 249 ? -6.470 8.235 23.085 1.00 59.25 249 SER A O 1
ATOM 2003 N N . GLU A 1 250 ? -7.698 8.678 24.920 1.00 74.56 250 GLU A N 1
ATOM 2004 C CA . GLU A 1 250 ? -8.970 8.202 24.376 1.00 74.56 250 GLU A CA 1
ATOM 2005 C C . GLU A 1 250 ? -9.398 9.096 23.209 1.00 74.56 250 GLU A C 1
ATOM 2007 O O . GLU A 1 250 ? -9.688 10.281 23.385 1.00 74.56 250 GLU A O 1
ATOM 2012 N N . SER A 1 251 ? -9.475 8.504 22.021 1.00 84.06 251 SER A N 1
ATOM 2013 C CA . SER A 1 251 ? -9.860 9.193 20.792 1.00 84.06 251 SER A CA 1
ATOM 2014 C C . SER A 1 251 ? -11.206 8.667 20.303 1.00 84.06 251 SER A C 1
ATOM 2016 O O . SER A 1 251 ? -11.408 7.456 20.193 1.00 84.06 251 SER A O 1
ATOM 2018 N N . LEU A 1 252 ? -12.140 9.575 20.014 1.00 91.00 252 LEU A N 1
ATOM 2019 C CA . LEU A 1 252 ? -13.440 9.245 19.424 1.00 91.00 252 LEU A CA 1
ATOM 2020 C C . LEU A 1 252 ? -13.287 8.995 17.920 1.00 91.00 252 LEU A C 1
ATOM 2022 O O . LEU A 1 252 ? -12.670 9.795 17.219 1.00 91.00 252 LEU A O 1
ATOM 2026 N N . VAL A 1 253 ? -13.868 7.898 17.439 1.00 92.69 253 VAL A N 1
ATOM 2027 C CA . VAL A 1 253 ? -13.806 7.439 16.045 1.00 92.69 253 VAL A CA 1
ATOM 2028 C C . VAL A 1 253 ? -15.134 6.819 15.622 1.00 92.69 253 VAL A C 1
ATOM 2030 O O . VAL A 1 253 ? -15.836 6.208 16.423 1.00 92.69 253 VAL A O 1
ATOM 2033 N N . THR A 1 254 ? -15.465 6.928 14.341 1.00 95.25 254 THR A N 1
ATOM 2034 C CA . THR A 1 254 ? -16.614 6.231 13.750 1.00 95.25 254 THR A CA 1
ATOM 2035 C C . THR A 1 254 ? -16.100 4.980 13.052 1.00 95.25 254 THR A C 1
ATOM 2037 O O . THR A 1 254 ? -15.554 5.093 11.957 1.00 95.25 254 THR A O 1
ATOM 2040 N N . VAL A 1 255 ? -16.239 3.806 13.679 1.00 94.94 255 VAL A N 1
ATOM 2041 C CA . VAL A 1 255 ? -15.679 2.556 13.134 1.00 94.94 255 VAL A CA 1
ATOM 2042 C C . VAL A 1 255 ? -16.672 1.804 12.251 1.00 94.94 255 VAL A C 1
ATOM 2044 O O . VAL A 1 255 ? -17.833 1.640 12.637 1.00 94.94 255 VAL A O 1
ATOM 2047 N N . THR A 1 256 ? -16.234 1.342 11.078 1.00 95.81 256 THR A N 1
ATOM 2048 C CA . THR A 1 256 ? -17.079 0.615 10.108 1.00 95.81 256 THR A CA 1
ATOM 2049 C C . THR A 1 256 ? -16.595 -0.830 9.877 1.00 95.81 256 THR A C 1
ATOM 2051 O O . THR A 1 256 ? -15.435 -1.136 10.170 1.00 95.81 256 THR A O 1
ATOM 2054 N N . PRO A 1 257 ? -17.472 -1.756 9.439 1.00 96.38 257 PRO A N 1
ATOM 2055 C CA . PRO A 1 257 ? -17.103 -3.154 9.231 1.00 96.38 257 PRO A CA 1
ATOM 2056 C C . PRO A 1 257 ? -16.331 -3.357 7.919 1.00 96.38 257 PRO A C 1
ATOM 2058 O O . PRO A 1 257 ? -16.823 -3.034 6.841 1.00 96.38 257 PRO A O 1
ATOM 2061 N N . HIS A 1 258 ? -15.156 -3.979 8.005 1.00 94.69 258 HIS A N 1
ATOM 2062 C CA . HIS A 1 258 ? -14.338 -4.393 6.865 1.00 94.69 258 HIS A CA 1
ATOM 2063 C C . HIS A 1 258 ? -14.451 -5.908 6.652 1.00 94.69 258 HIS A C 1
ATOM 2065 O O . HIS A 1 258 ? -14.074 -6.689 7.529 1.00 94.69 258 HIS A O 1
ATOM 2071 N N . GLN A 1 259 ? -14.979 -6.336 5.502 1.00 93.88 259 GLN A N 1
ATOM 2072 C CA . GLN A 1 259 ? -15.133 -7.761 5.178 1.00 93.88 259 GLN A CA 1
ATOM 2073 C C . GLN A 1 259 ? -13.799 -8.423 4.812 1.00 93.88 259 GLN A C 1
ATOM 2075 O O . GLN A 1 259 ? -13.496 -9.493 5.328 1.00 93.88 259 GLN A O 1
ATOM 2080 N N . GLN A 1 260 ? -13.042 -7.811 3.897 1.00 94.88 260 GLN A N 1
ATOM 2081 C CA . GLN A 1 260 ? -11.901 -8.456 3.245 1.00 94.88 260 GLN A CA 1
ATOM 2082 C C . GLN A 1 260 ? -10.627 -8.332 4.081 1.00 94.88 260 GLN A C 1
ATOM 2084 O O . GLN A 1 260 ? -10.323 -7.251 4.586 1.00 94.88 260 GLN A O 1
ATOM 2089 N N . PHE A 1 261 ? -9.858 -9.409 4.210 1.00 96.44 261 PHE A N 1
ATOM 2090 C CA . PHE A 1 261 ? -8.544 -9.352 4.834 1.00 96.44 261 PHE A CA 1
ATOM 2091 C C . PHE A 1 261 ? -7.506 -8.695 3.913 1.00 96.44 261 PHE A C 1
ATOM 2093 O O . PHE A 1 261 ? -7.304 -9.125 2.777 1.00 96.44 261 PHE A O 1
ATOM 2100 N N . ALA A 1 262 ? -6.785 -7.701 4.432 1.00 95.38 262 ALA A N 1
ATOM 2101 C CA . ALA A 1 262 ? -5.682 -7.046 3.734 1.00 95.38 262 ALA A CA 1
ATOM 2102 C C . ALA A 1 262 ? -4.568 -6.596 4.703 1.00 95.38 262 ALA A C 1
ATOM 2104 O O . ALA A 1 262 ? -4.736 -6.599 5.924 1.00 95.38 262 ALA A O 1
ATOM 2105 N N . SER A 1 263 ? -3.386 -6.287 4.153 1.00 96.88 263 SER A N 1
ATOM 2106 C CA . SER A 1 263 ? -2.263 -5.703 4.899 1.00 96.88 263 SER A CA 1
ATOM 2107 C C . SER A 1 263 ? -1.254 -5.022 3.970 1.00 96.88 263 SER A C 1
ATOM 2109 O O . SER A 1 263 ? -0.498 -5.690 3.261 1.00 96.88 263 SER A O 1
ATOM 2111 N N . SER A 1 264 ? -1.180 -3.692 4.030 1.00 95.69 264 SER A N 1
ATOM 2112 C CA . SER A 1 264 ? -0.197 -2.860 3.316 1.00 95.69 264 SER A CA 1
ATOM 2113 C C . SER A 1 264 ? 1.243 -3.010 3.815 1.00 95.69 264 SER A C 1
ATOM 2115 O O . SER A 1 264 ? 2.171 -2.747 3.052 1.00 95.69 264 SER A O 1
ATOM 2117 N N . ILE A 1 265 ? 1.458 -3.479 5.051 1.00 96.75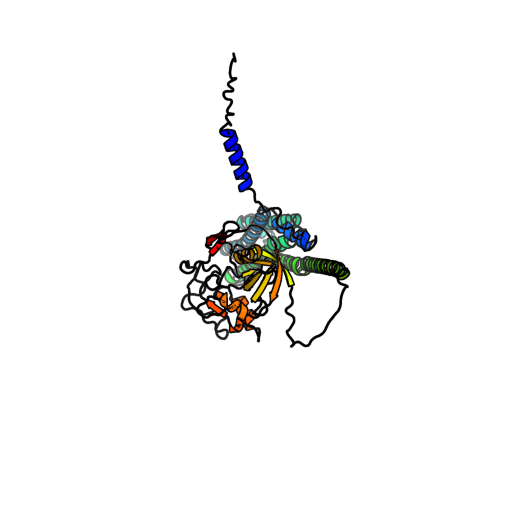 265 ILE A N 1
ATOM 2118 C CA . ILE A 1 265 ? 2.800 -3.822 5.565 1.00 96.75 265 ILE A CA 1
ATOM 2119 C C . ILE A 1 265 ? 3.199 -5.287 5.311 1.00 96.75 265 ILE A C 1
ATOM 2121 O O . ILE A 1 265 ? 4.319 -5.691 5.625 1.00 96.75 265 ILE A O 1
ATOM 2125 N N . GLY A 1 266 ? 2.314 -6.080 4.695 1.00 96.81 266 GLY A N 1
ATOM 2126 C CA . GLY A 1 266 ? 2.592 -7.459 4.294 1.00 96.81 266 GLY A CA 1
ATOM 2127 C C . GLY A 1 266 ? 2.499 -8.484 5.427 1.00 96.81 266 GLY A C 1
ATOM 2128 O O . GLY A 1 266 ? 3.193 -9.501 5.363 1.00 96.81 266 GLY A O 1
ATOM 2129 N N . VAL A 1 267 ? 1.671 -8.240 6.449 1.00 98.38 267 VAL A N 1
ATOM 2130 C CA . VAL A 1 267 ? 1.365 -9.234 7.491 1.00 98.38 267 VAL A CA 1
ATOM 2131 C C . VAL A 1 267 ? 0.545 -10.386 6.901 1.00 98.38 267 VAL A C 1
ATOM 2133 O O . VAL A 1 267 ? -0.357 -10.189 6.085 1.00 98.38 267 VAL A O 1
ATOM 2136 N N . LEU A 1 268 ? 0.886 -11.607 7.306 1.00 98.50 268 LEU A N 1
ATOM 2137 C CA . LEU A 1 268 ? 0.320 -12.847 6.783 1.00 98.50 268 LEU A CA 1
ATOM 2138 C C . LEU A 1 268 ? -0.911 -13.272 7.594 1.00 98.50 268 LEU A C 1
ATOM 2140 O O . LEU A 1 268 ? -0.791 -13.707 8.741 1.00 98.50 268 LEU A O 1
ATOM 2144 N N . GLY A 1 269 ? -2.091 -13.197 6.973 1.00 97.94 269 GLY A N 1
ATOM 2145 C CA . GLY A 1 269 ? -3.385 -13.481 7.604 1.00 97.94 269 GLY A CA 1
ATOM 2146 C C . GLY A 1 269 ? -3.479 -14.890 8.187 1.00 97.94 269 GLY A C 1
ATOM 2147 O O . GLY A 1 269 ? -4.044 -15.086 9.255 1.00 97.94 269 GLY A O 1
ATOM 2148 N N . CYS A 1 270 ? -2.833 -15.874 7.556 1.00 97.94 270 CYS A N 1
ATOM 2149 C CA . CYS A 1 270 ? -2.804 -17.258 8.035 1.00 97.94 270 CYS A CA 1
ATOM 2150 C C . CYS A 1 270 ? -1.921 -17.495 9.278 1.00 97.94 270 CYS A C 1
ATOM 2152 O O . CYS A 1 270 ? -1.751 -18.640 9.705 1.00 97.94 270 CYS A O 1
ATOM 2154 N N . MET A 1 271 ? -1.320 -16.440 9.833 1.00 98.25 271 MET A N 1
ATOM 2155 C CA . MET A 1 271 ? -0.501 -16.467 11.048 1.00 98.25 271 MET A CA 1
ATOM 2156 C C . MET A 1 271 ? -0.932 -15.404 12.077 1.00 98.25 271 MET A C 1
ATOM 2158 O O . MET A 1 271 ? -0.188 -15.115 13.019 1.00 98.25 271 MET A O 1
ATOM 2162 N N . ILE A 1 272 ? -2.140 -14.854 11.926 1.00 98.44 272 ILE A N 1
ATOM 2163 C CA . ILE A 1 272 ? -2.812 -14.002 12.914 1.00 98.44 272 ILE A CA 1
ATOM 2164 C C . ILE A 1 272 ? -4.300 -14.381 13.040 1.00 98.44 272 ILE A C 1
ATOM 2166 O O . ILE A 1 272 ? -4.799 -15.201 12.271 1.00 98.44 272 ILE A O 1
ATOM 2170 N N . ASP A 1 273 ? -5.025 -13.794 13.993 1.00 98.06 273 ASP A N 1
ATOM 2171 C CA . ASP A 1 273 ? -6.494 -13.781 13.965 1.00 98.06 273 ASP A CA 1
ATOM 2172 C C . ASP A 1 273 ? -7.000 -12.617 13.095 1.00 98.06 273 ASP A C 1
ATOM 2174 O O . ASP A 1 273 ? -7.029 -11.460 13.521 1.00 98.06 273 ASP A O 1
ATOM 2178 N N . THR A 1 274 ? -7.427 -12.922 11.866 1.00 97.88 274 THR A N 1
ATOM 2179 C CA . THR A 1 274 ? -7.956 -11.924 10.917 1.00 97.88 274 THR A CA 1
ATOM 2180 C C . THR A 1 274 ? -9.276 -11.289 11.363 1.00 97.88 274 THR A C 1
ATOM 2182 O O . THR A 1 274 ? -9.663 -10.250 10.832 1.00 97.88 274 THR A O 1
ATOM 2185 N N . ASN A 1 275 ? -9.936 -11.844 12.386 1.00 98.00 275 ASN A N 1
ATOM 2186 C CA . ASN A 1 275 ? -11.127 -11.267 13.014 1.00 98.00 275 ASN A CA 1
ATOM 2187 C C . ASN A 1 275 ? -10.792 -10.152 14.015 1.00 98.00 275 ASN A C 1
ATOM 2189 O O . ASN A 1 275 ? -11.705 -9.589 14.622 1.00 98.00 275 ASN A O 1
ATOM 2193 N N . ARG A 1 276 ? -9.508 -9.842 14.235 1.00 98.19 276 ARG A N 1
ATOM 2194 C CA . ARG A 1 276 ? -9.038 -8.822 15.185 1.00 98.19 276 ARG A CA 1
ATOM 2195 C C . ARG A 1 276 ? -8.057 -7.849 14.521 1.00 98.19 276 ARG A C 1
ATOM 2197 O O . ARG A 1 276 ? -6.970 -7.589 15.034 1.00 98.19 276 ARG A O 1
ATOM 2204 N N . VAL A 1 277 ? -8.456 -7.300 13.373 1.00 98.31 277 VAL A N 1
ATOM 2205 C CA . VAL A 1 277 ? -7.636 -6.403 12.540 1.00 98.31 277 VAL A CA 1
ATOM 2206 C C . VAL A 1 277 ? -8.261 -5.009 12.439 1.00 98.31 277 VAL A C 1
ATOM 2208 O O . VAL A 1 277 ? -9.485 -4.875 12.371 1.00 98.31 277 VAL A O 1
ATOM 2211 N N . ALA A 1 278 ? -7.413 -3.978 12.414 1.00 97.94 278 ALA A N 1
ATOM 2212 C CA . ALA A 1 278 ? -7.787 -2.588 12.166 1.00 97.94 278 ALA A CA 1
ATOM 2213 C C . ALA A 1 278 ? -7.122 -2.031 10.892 1.00 97.94 278 ALA A C 1
ATOM 2215 O O . ALA A 1 278 ? -5.945 -2.289 10.626 1.00 97.94 278 ALA A O 1
ATOM 2216 N N . TYR A 1 279 ? -7.896 -1.232 10.157 1.00 96.50 279 TYR A N 1
ATOM 2217 C CA . TYR A 1 279 ? -7.597 -0.612 8.867 1.00 96.50 279 TYR A CA 1
ATOM 2218 C C . TYR A 1 279 ? -7.788 0.912 9.019 1.00 96.50 279 TYR A C 1
ATOM 2220 O O . TYR A 1 279 ? -8.866 1.454 8.759 1.00 96.50 279 TYR A O 1
ATOM 2228 N N . TRP A 1 280 ? -6.792 1.614 9.565 1.00 93.94 280 TRP A N 1
ATOM 2229 C CA . TRP A 1 280 ? -6.914 3.036 9.952 1.00 93.94 280 TRP A CA 1
ATOM 2230 C C . TRP A 1 280 ? -6.614 3.995 8.782 1.00 93.94 280 TRP A C 1
ATOM 2232 O O . TRP A 1 280 ? -6.041 3.582 7.784 1.00 93.94 280 TRP A O 1
ATOM 2242 N N . PRO A 1 281 ? -6.937 5.300 8.865 1.00 92.25 281 PRO A N 1
ATOM 2243 C CA . PRO A 1 281 ? -6.584 6.259 7.806 1.00 92.25 281 PRO A CA 1
ATOM 2244 C C . PRO A 1 281 ? -5.068 6.478 7.658 1.00 92.25 281 PRO A C 1
ATOM 2246 O O . PRO A 1 281 ? -4.584 6.945 6.628 1.00 92.25 281 PRO A O 1
ATOM 2249 N N . SER A 1 282 ? -4.322 6.225 8.733 1.00 89.88 282 SER A N 1
ATOM 2250 C CA . SER A 1 282 ? -2.864 6.316 8.809 1.00 89.88 282 SER A CA 1
ATOM 2251 C C . SER A 1 282 ? -2.211 4.983 8.437 1.00 89.88 282 SER A C 1
ATOM 2253 O O . SER A 1 282 ? -2.744 3.953 8.836 1.00 89.88 282 SER A O 1
ATOM 2255 N N . PRO A 1 283 ? -1.032 4.970 7.789 1.00 91.38 283 PRO A N 1
ATOM 2256 C CA . PRO A 1 283 ? -0.252 3.742 7.639 1.00 91.38 283 PRO A CA 1
ATOM 2257 C C . PRO A 1 283 ? 0.167 3.176 9.012 1.00 91.38 283 PRO A C 1
ATOM 2259 O O . PRO A 1 283 ? 0.413 3.967 9.930 1.00 91.38 283 PRO A O 1
ATOM 2262 N N . PRO A 1 284 ? 0.314 1.844 9.153 1.00 95.00 284 PRO A N 1
ATOM 2263 C CA . PRO A 1 284 ? 0.905 1.236 10.342 1.00 95.00 284 PRO A CA 1
ATOM 2264 C C . PRO A 1 284 ? 2.325 1.751 10.602 1.00 95.00 284 PRO A C 1
ATOM 2266 O O . PRO A 1 284 ? 3.131 1.884 9.677 1.00 95.00 284 PRO A O 1
ATOM 2269 N N . ASP A 1 285 ? 2.636 2.029 11.868 1.00 93.56 285 ASP A N 1
ATOM 2270 C CA . ASP A 1 285 ? 3.982 2.408 12.304 1.00 93.56 285 ASP A CA 1
ATOM 2271 C C . ASP A 1 285 ? 4.831 1.179 12.670 1.00 93.56 285 ASP A C 1
ATOM 2273 O O . ASP A 1 285 ? 4.547 0.063 12.248 1.00 93.56 285 ASP A O 1
ATOM 2277 N N . CYS A 1 286 ? 5.917 1.367 13.419 1.00 95.25 286 CYS A N 1
ATOM 2278 C CA . CYS A 1 286 ? 6.850 0.298 13.765 1.00 95.25 286 CYS A CA 1
ATOM 2279 C C . CYS A 1 286 ? 6.616 -0.346 15.145 1.00 95.25 286 CYS A C 1
ATOM 2281 O O . CYS A 1 286 ? 7.430 -1.166 15.582 1.00 95.25 286 CYS A O 1
ATOM 2283 N N . GLY A 1 287 ? 5.501 -0.044 15.815 1.00 92.31 287 GLY A N 1
ATOM 2284 C CA . GLY A 1 287 ? 5.082 -0.704 17.054 1.00 92.31 287 GLY A CA 1
ATOM 2285 C C . GLY A 1 287 ? 4.361 0.179 18.070 1.00 92.31 287 GLY A C 1
ATOM 2286 O O . GLY A 1 287 ? 3.789 -0.362 19.014 1.00 92.31 287 GLY A O 1
ATOM 2287 N N . ASP A 1 288 ? 4.381 1.499 17.891 1.00 89.00 288 ASP A N 1
ATOM 2288 C CA . ASP A 1 288 ? 3.826 2.461 18.846 1.00 89.00 288 ASP A CA 1
ATOM 2289 C C . ASP A 1 288 ? 2.291 2.489 18.798 1.00 89.00 288 ASP A C 1
ATOM 2291 O O . ASP A 1 288 ? 1.656 2.680 19.832 1.00 89.00 288 ASP A O 1
ATOM 2295 N N . THR A 1 289 ? 1.684 2.260 17.625 1.00 92.38 289 THR A N 1
ATOM 2296 C CA . THR A 1 289 ? 0.219 2.231 17.430 1.00 92.38 289 THR A CA 1
ATOM 2297 C C . THR A 1 289 ? -0.300 0.957 16.755 1.00 92.38 289 THR A C 1
ATOM 2299 O O . THR A 1 289 ? -1.456 0.905 16.332 1.00 92.38 289 THR A O 1
ATOM 2302 N N . LEU A 1 290 ? 0.520 -0.100 16.685 1.00 95.19 290 LEU A N 1
ATOM 2303 C CA . LEU A 1 290 ? 0.121 -1.401 16.124 1.00 95.19 290 LEU A CA 1
ATOM 2304 C C . LEU A 1 290 ? -0.948 -2.122 16.954 1.00 95.19 290 LEU A C 1
ATOM 2306 O O . LEU A 1 290 ? -1.776 -2.822 16.379 1.00 95.19 290 LEU A O 1
ATOM 2310 N N . CYS A 1 291 ? -0.942 -1.981 18.281 1.00 97.62 291 CYS A N 1
ATOM 2311 C CA . CYS A 1 291 ? -1.972 -2.557 19.142 1.00 97.62 291 CYS A CA 1
ATOM 2312 C C . CYS A 1 291 ? -2.926 -1.463 19.618 1.00 97.62 291 CYS A C 1
ATOM 2314 O O . CYS A 1 291 ? -2.521 -0.502 20.277 1.00 97.62 291 CYS A O 1
ATOM 2316 N N . ILE A 1 292 ? -4.209 -1.617 19.302 1.00 97.12 292 ILE A N 1
ATOM 2317 C CA . ILE A 1 292 ? -5.257 -0.694 19.737 1.00 97.12 292 ILE A CA 1
ATOM 2318 C C . ILE A 1 292 ? -6.404 -1.459 20.384 1.00 97.12 292 ILE A C 1
ATOM 2320 O O . ILE A 1 292 ? -6.711 -2.588 20.010 1.00 97.12 292 ILE A O 1
ATOM 2324 N N . LYS A 1 293 ? -7.084 -0.822 21.332 1.00 97.88 293 LYS A N 1
ATOM 2325 C CA . LYS A 1 293 ? -8.359 -1.296 21.869 1.00 97.88 293 LYS A CA 1
ATOM 2326 C C . LYS A 1 293 ? -9.466 -0.379 21.397 1.00 97.88 293 LYS A C 1
ATOM 2328 O O . LYS A 1 293 ? -9.427 0.814 21.680 1.00 97.88 293 LYS A O 1
ATOM 2333 N N . VAL A 1 294 ? -10.475 -0.940 20.739 1.00 97.94 294 VAL A N 1
ATOM 2334 C CA . VAL A 1 294 ? -11.700 -0.228 20.353 1.00 97.94 294 VAL A CA 1
ATOM 2335 C C . VAL A 1 294 ? -12.812 -0.614 21.322 1.00 97.94 294 VAL A C 1
ATOM 2337 O O . VAL A 1 294 ? -12.985 -1.788 21.643 1.00 97.94 294 VAL A O 1
ATOM 2340 N N . THR A 1 295 ? -13.548 0.378 21.820 1.00 97.62 295 THR A N 1
ATOM 2341 C CA . THR A 1 295 ? -14.610 0.230 22.823 1.00 97.62 295 THR A CA 1
ATOM 2342 C C . THR A 1 295 ? -15.890 0.905 22.338 1.00 97.62 295 THR A C 1
ATOM 2344 O O . THR A 1 295 ? -15.880 2.087 21.990 1.00 97.62 295 THR A O 1
ATOM 2347 N N . TYR A 1 296 ? -16.998 0.165 22.350 1.00 96.25 296 TYR A N 1
ATOM 2348 C CA . TYR A 1 296 ? -18.339 0.651 22.029 1.00 96.25 296 TYR A CA 1
ATOM 2349 C C . TYR A 1 296 ? -19.305 0.227 23.140 1.00 96.25 296 TYR A C 1
ATOM 2351 O O . TYR A 1 296 ? -19.394 -0.954 23.486 1.00 96.25 296 TYR A O 1
ATOM 2359 N N . ASN A 1 297 ? -20.019 1.195 23.720 1.00 92.56 297 ASN A N 1
ATOM 2360 C CA . ASN A 1 297 ? -20.780 1.013 24.959 1.00 92.56 297 ASN A CA 1
ATOM 2361 C C . ASN A 1 297 ? -19.911 0.322 26.038 1.00 92.56 297 ASN A C 1
ATOM 2363 O O . ASN A 1 297 ? -18.849 0.833 26.385 1.00 92.56 297 ASN A O 1
ATOM 2367 N N . ASN A 1 298 ? -20.331 -0.850 26.525 1.00 93.44 298 ASN A N 1
ATOM 2368 C CA . ASN A 1 298 ? -19.620 -1.633 27.545 1.00 93.44 298 ASN A CA 1
ATOM 2369 C C . ASN A 1 298 ? -18.786 -2.796 26.964 1.00 93.44 298 ASN A C 1
ATOM 2371 O O . ASN A 1 298 ? -18.351 -3.665 27.718 1.00 93.44 298 ASN A O 1
ATOM 2375 N N . ARG A 1 299 ? -18.594 -2.863 25.638 1.00 96.75 299 ARG A N 1
ATOM 2376 C CA . ARG A 1 299 ? -17.829 -3.929 24.965 1.00 96.75 299 ARG A CA 1
ATOM 2377 C C . ARG A 1 299 ? -16.541 -3.373 24.380 1.00 96.75 299 ARG A C 1
ATOM 2379 O O . ARG A 1 299 ? -16.527 -2.255 23.871 1.00 96.75 299 ARG A O 1
ATOM 2386 N N . SER A 1 300 ? -15.476 -4.167 24.407 1.00 97.75 300 SER A N 1
ATOM 2387 C CA . SER A 1 300 ? -14.198 -3.793 23.806 1.00 97.75 300 SER A CA 1
ATOM 2388 C C . SER A 1 300 ? -13.490 -4.968 23.150 1.00 97.75 300 SER A C 1
ATOM 2390 O O . SER A 1 300 ? -13.609 -6.098 23.618 1.00 97.75 300 SER A O 1
ATOM 2392 N N . VAL A 1 301 ? -12.702 -4.672 22.121 1.00 98.06 301 VAL A N 1
ATOM 2393 C CA . VAL A 1 301 ? -11.841 -5.618 21.401 1.00 98.06 301 VAL A CA 1
ATOM 2394 C C . VAL A 1 301 ? -10.449 -5.020 21.247 1.00 98.06 301 VAL A C 1
ATOM 2396 O O . VAL A 1 301 ? -10.319 -3.829 20.963 1.00 98.06 301 VAL A O 1
ATOM 2399 N N . ASN A 1 302 ? -9.423 -5.851 21.411 1.00 98.50 302 ASN A N 1
ATOM 2400 C CA . ASN A 1 302 ? -8.060 -5.510 21.017 1.00 98.50 302 ASN A CA 1
ATOM 2401 C C . ASN A 1 302 ? -7.890 -5.892 19.541 1.00 98.50 302 ASN A C 1
ATOM 2403 O O . ASN A 1 302 ? -8.381 -6.944 19.123 1.00 98.50 302 ASN A O 1
ATOM 2407 N N . LEU A 1 303 ? -7.238 -5.032 18.764 1.00 98.38 303 LEU A N 1
ATOM 2408 C CA . LEU A 1 303 ? -7.065 -5.155 17.321 1.00 98.38 303 LEU A CA 1
ATOM 2409 C C . LEU A 1 303 ? -5.623 -4.835 16.935 1.00 98.38 303 LEU A C 1
ATOM 2411 O O . LEU A 1 303 ? -4.996 -3.945 17.516 1.00 98.38 303 LEU A O 1
ATOM 2415 N N . LEU A 1 304 ? -5.139 -5.532 15.912 1.00 98.19 304 LEU A N 1
ATOM 2416 C CA . LEU A 1 304 ? -3.840 -5.290 15.309 1.00 98.19 304 LEU A CA 1
ATOM 2417 C C . LEU A 1 304 ? -3.998 -4.380 14.079 1.00 98.19 304 LEU A C 1
ATOM 2419 O O . LEU A 1 304 ? -4.653 -4.743 13.100 1.00 98.19 304 LEU A O 1
ATOM 2423 N N . HIS A 1 305 ? -3.409 -3.191 14.136 1.00 97.56 305 HIS A N 1
ATOM 2424 C CA . HIS A 1 305 ? -3.356 -2.220 13.048 1.00 97.56 305 HIS A CA 1
ATOM 2425 C C . HIS A 1 305 ? -2.209 -2.590 12.093 1.00 97.56 305 HIS A C 1
ATOM 2427 O O . HIS A 1 305 ? -1.042 -2.309 12.357 1.00 97.56 305 HIS A O 1
ATOM 2433 N N . ILE A 1 306 ? -2.553 -3.277 11.000 1.00 97.06 306 ILE A N 1
ATOM 2434 C CA . ILE A 1 306 ? -1.612 -3.826 9.996 1.00 97.06 306 ILE A CA 1
ATOM 2435 C C . ILE A 1 306 ? -1.943 -3.390 8.572 1.00 97.06 306 ILE A C 1
ATOM 2437 O O . ILE A 1 306 ? -1.346 -3.879 7.608 1.00 97.06 306 ILE A O 1
ATOM 2441 N N . ASP A 1 307 ? -2.921 -2.508 8.429 1.00 95.94 307 ASP A N 1
ATOM 2442 C CA . ASP A 1 307 ? -3.294 -1.955 7.149 1.00 95.94 307 ASP A CA 1
ATOM 2443 C C . ASP A 1 307 ? -3.859 -0.548 7.298 1.00 95.94 307 ASP A C 1
ATOM 2445 O O . ASP A 1 307 ? -4.254 -0.144 8.392 1.00 95.94 307 ASP A O 1
ATOM 2449 N N . HIS A 1 308 ? -3.937 0.172 6.183 1.00 90.56 308 HIS A N 1
ATOM 2450 C CA . HIS A 1 308 ? -4.610 1.453 6.123 1.00 90.56 308 HIS A CA 1
ATOM 2451 C C . HIS A 1 308 ? -5.815 1.393 5.183 1.00 90.56 308 HIS A C 1
ATOM 2453 O O . HIS A 1 308 ? -5.762 0.809 4.103 1.00 90.56 308 HIS A O 1
ATOM 2459 N N . SER A 1 309 ? -6.897 2.062 5.561 1.00 81.12 309 SER A N 1
ATOM 2460 C CA . SER A 1 309 ? -7.983 2.375 4.637 1.00 81.12 309 SER A CA 1
ATOM 2461 C C . SER A 1 309 ? -7.649 3.657 3.851 1.00 81.12 309 SER A C 1
ATOM 2463 O O . SER A 1 309 ? -6.674 4.362 4.129 1.00 81.12 309 SER A O 1
ATOM 2465 N N . GLY A 1 310 ? -8.478 4.009 2.867 1.00 72.81 310 GLY A N 1
ATOM 2466 C CA . GLY A 1 310 ? -8.340 5.250 2.093 1.00 72.81 310 GLY A CA 1
ATOM 2467 C C . GLY A 1 310 ? -8.731 6.545 2.827 1.00 72.81 310 GLY A C 1
ATOM 2468 O O . GLY A 1 310 ? -8.841 7.579 2.171 1.00 72.81 310 GLY A O 1
ATOM 2469 N N . GLY A 1 311 ? -8.978 6.508 4.144 1.00 78.00 311 GLY A N 1
ATOM 2470 C CA . GLY A 1 311 ? -9.403 7.675 4.936 1.00 78.00 311 GLY A CA 1
ATOM 2471 C C . GLY A 1 311 ? -10.363 7.375 6.096 1.00 78.00 311 GLY A C 1
ATOM 2472 O O . GLY A 1 311 ? -10.622 8.258 6.908 1.00 78.00 311 GLY A O 1
ATOM 2473 N N . ALA A 1 312 ? -10.874 6.147 6.193 1.00 85.75 312 ALA A N 1
ATOM 2474 C CA . ALA A 1 312 ? -11.855 5.700 7.179 1.00 85.75 312 ALA A CA 1
ATOM 2475 C C . ALA A 1 312 ? -11.227 4.926 8.358 1.00 85.75 312 ALA A C 1
ATOM 2477 O O . ALA A 1 312 ? -10.072 4.502 8.322 1.00 85.75 312 ALA A O 1
ATOM 2478 N N . TYR A 1 313 ? -12.000 4.726 9.419 1.00 93.69 313 TYR A N 1
ATOM 2479 C CA . TYR A 1 313 ? -11.613 3.874 10.539 1.00 93.69 313 TYR A CA 1
ATOM 2480 C C . TYR A 1 313 ? -12.347 2.543 10.397 1.00 93.69 313 TYR A C 1
ATOM 2482 O O . TYR A 1 313 ? -13.473 2.412 10.863 1.00 93.69 313 TYR A O 1
ATOM 2490 N N . ASP A 1 314 ? -11.746 1.557 9.739 1.00 96.50 314 ASP A N 1
ATOM 2491 C CA . ASP A 1 314 ? -12.422 0.282 9.492 1.00 96.50 314 ASP A CA 1
ATOM 2492 C C . ASP A 1 314 ? -11.797 -0.835 10.338 1.00 96.50 314 ASP A C 1
ATOM 2494 O O . ASP A 1 314 ? -10.607 -0.817 10.654 1.00 96.50 314 ASP A O 1
ATOM 2498 N N . ILE A 1 315 ? -12.609 -1.800 10.766 1.00 97.88 315 ILE A N 1
ATOM 2499 C CA . ILE A 1 315 ? -12.170 -2.951 11.568 1.00 97.88 315 ILE A CA 1
ATOM 2500 C C . ILE A 1 315 ? -12.789 -4.226 11.002 1.00 97.88 315 ILE A C 1
ATOM 2502 O O . ILE A 1 315 ? -13.900 -4.191 10.478 1.00 97.88 315 ILE A O 1
ATOM 2506 N N . SER A 1 316 ? -12.096 -5.357 11.125 1.00 97.88 316 SER A N 1
ATOM 2507 C CA . SER A 1 316 ? -12.581 -6.668 10.667 1.00 97.88 316 SER A CA 1
ATOM 2508 C C . SER A 1 316 ? -14.035 -6.927 11.092 1.00 97.88 316 SER A C 1
ATOM 2510 O O . SER A 1 316 ? -14.368 -6.744 12.266 1.00 97.88 316 SER A O 1
ATOM 2512 N N . TYR A 1 317 ? -14.890 -7.365 10.161 1.00 97.94 317 TYR A N 1
ATOM 2513 C CA . TYR A 1 317 ? -16.350 -7.419 10.333 1.00 97.94 317 TYR A CA 1
ATOM 2514 C C . TYR A 1 317 ? -16.799 -8.122 11.627 1.00 97.94 317 TYR A C 1
ATOM 2516 O O . TYR A 1 317 ? -17.669 -7.607 12.325 1.00 97.94 317 TYR A O 1
ATOM 2524 N N . ASP A 1 318 ? -16.157 -9.227 12.017 1.00 98.44 318 ASP A N 1
ATOM 2525 C CA . ASP A 1 318 ? -16.444 -9.917 13.283 1.00 98.44 318 ASP A CA 1
ATOM 2526 C C . ASP A 1 318 ? -16.244 -9.035 14.526 1.00 98.44 318 ASP A C 1
ATOM 2528 O O . ASP A 1 318 ? -17.089 -9.021 15.420 1.00 98.44 318 ASP A O 1
ATOM 2532 N N . ALA A 1 319 ? -15.160 -8.252 14.568 1.00 98.31 319 ALA A N 1
ATOM 2533 C CA . ALA A 1 319 ? -14.887 -7.319 15.657 1.00 98.31 319 ALA A CA 1
ATOM 2534 C C . ALA A 1 319 ? -15.944 -6.208 15.728 1.00 98.31 319 ALA A C 1
ATOM 2536 O O . ALA A 1 319 ? -16.416 -5.880 16.818 1.00 98.31 319 ALA A O 1
ATOM 2537 N N . TRP A 1 320 ? -16.352 -5.662 14.578 1.00 98.25 320 TRP A N 1
ATOM 2538 C CA . TRP A 1 320 ? -17.443 -4.686 14.504 1.00 98.25 320 TRP A CA 1
ATOM 2539 C C . TRP A 1 320 ? -18.769 -5.289 14.991 1.00 98.25 320 TRP A C 1
ATOM 2541 O O . TRP A 1 320 ? -19.454 -4.689 15.819 1.00 98.25 320 TRP A O 1
ATOM 2551 N N . ASN A 1 321 ? -19.095 -6.506 14.550 1.00 98.31 321 ASN A N 1
ATOM 2552 C CA . ASN A 1 321 ? -20.329 -7.200 14.911 1.00 98.31 321 ASN A CA 1
ATOM 2553 C C . ASN A 1 321 ? -20.388 -7.513 16.415 1.00 98.31 321 ASN A C 1
ATOM 2555 O O . ASN A 1 321 ? -21.390 -7.233 17.076 1.00 98.31 321 ASN A O 1
ATOM 2559 N N . TYR A 1 322 ? -19.279 -8.000 16.978 1.00 98.31 322 TYR A N 1
ATOM 2560 C CA . TYR A 1 322 ? -19.146 -8.238 18.412 1.00 98.31 322 TYR A CA 1
ATOM 2561 C C . TYR A 1 322 ? -19.273 -6.945 19.228 1.00 98.31 322 TYR A C 1
ATOM 2563 O O . TYR A 1 322 ? -19.964 -6.928 20.246 1.00 98.31 322 TYR A O 1
ATOM 2571 N N . LEU A 1 323 ? -18.673 -5.833 18.788 1.00 97.94 323 LEU A N 1
ATOM 2572 C CA . LEU A 1 323 ? -18.890 -4.542 19.443 1.00 97.94 323 LEU A CA 1
ATOM 2573 C C . LEU A 1 323 ? -20.376 -4.152 19.407 1.00 97.94 323 LEU A C 1
ATOM 2575 O O . LEU A 1 323 ? -20.944 -3.815 20.450 1.00 97.94 323 LEU A O 1
ATOM 2579 N N . TYR A 1 324 ? -21.018 -4.258 18.241 1.00 96.19 324 TYR A N 1
ATOM 2580 C CA . TYR A 1 324 ? -22.394 -3.823 18.012 1.00 96.19 324 TYR A CA 1
ATOM 2581 C C . TYR A 1 324 ? -23.434 -4.652 18.791 1.00 96.19 324 TYR A C 1
ATOM 2583 O O . TYR A 1 324 ? -24.167 -4.096 19.617 1.00 96.19 324 TYR A O 1
ATOM 2591 N N . VAL A 1 325 ? -23.458 -5.983 18.633 1.00 96.19 325 VAL A N 1
ATOM 2592 C CA . VAL A 1 325 ? -24.460 -6.871 19.269 1.00 96.19 325 VAL A CA 1
ATOM 2593 C C . VAL A 1 325 ? -23.930 -7.795 20.365 1.00 96.19 325 VAL A C 1
ATOM 2595 O O . VAL A 1 325 ? -24.730 -8.277 21.163 1.00 96.19 325 VAL A O 1
ATOM 2598 N N . GLY A 1 326 ? -22.615 -7.966 20.507 1.00 97.00 326 GLY A N 1
ATOM 2599 C CA . GLY A 1 326 ? -22.007 -8.839 21.525 1.00 97.00 326 GLY A CA 1
ATOM 2600 C C . GLY A 1 326 ? -21.724 -10.264 21.063 1.00 97.00 326 GLY A C 1
ATOM 2601 O O . GLY A 1 326 ? -21.168 -11.038 21.832 1.00 97.00 326 GLY A O 1
ATOM 2602 N N . GLU A 1 327 ? -22.062 -10.578 19.815 1.00 96.88 327 GLU A N 1
ATOM 2603 C CA . GLU A 1 327 ? -21.919 -11.896 19.200 1.00 96.88 327 GLU A CA 1
ATOM 2604 C C . GLU A 1 327 ? -21.014 -11.812 17.961 1.00 96.88 327 GLU A C 1
ATOM 2606 O O . GLU A 1 327 ? -21.000 -10.773 17.289 1.00 96.88 327 GLU A O 1
ATOM 2611 N N . PRO A 1 328 ? -20.268 -12.876 17.619 1.00 96.81 328 PRO A N 1
ATOM 2612 C CA . PRO A 1 328 ? -19.450 -12.904 16.411 1.00 96.81 328 PRO A CA 1
ATOM 2613 C C . PRO A 1 328 ? -20.320 -12.885 15.145 1.00 96.81 328 PRO A C 1
ATOM 2615 O O . PRO A 1 328 ? -21.445 -13.398 15.126 1.00 96.81 328 PRO A O 1
ATOM 2618 N N . ALA A 1 329 ? -19.773 -12.349 14.053 1.00 97.19 329 ALA A N 1
ATOM 2619 C CA . ALA A 1 329 ? -20.485 -12.212 12.777 1.00 97.19 329 ALA A CA 1
ATOM 2620 C C . ALA A 1 329 ? -20.882 -13.569 12.170 1.00 97.19 329 ALA A C 1
ATOM 2622 O O . ALA A 1 329 ? -21.847 -13.657 11.422 1.00 97.19 329 ALA A O 1
ATOM 2623 N N . THR A 1 330 ? -20.182 -14.646 12.535 1.00 97.38 330 THR A N 1
ATOM 2624 C CA . THR A 1 330 ? -20.513 -16.023 12.122 1.00 97.38 330 THR A CA 1
ATOM 2625 C C . THR A 1 330 ? -21.712 -16.639 12.854 1.00 97.38 330 THR A C 1
ATOM 2627 O O . THR A 1 330 ? -22.189 -17.688 12.432 1.00 97.38 330 THR A O 1
ATOM 2630 N N . GLN A 1 331 ? -22.193 -16.032 13.948 1.00 97.44 331 GLN A N 1
ATOM 2631 C CA . GLN A 1 331 ? -23.336 -16.540 14.728 1.00 97.44 331 GLN A CA 1
ATOM 2632 C C . GLN A 1 331 ? -24.565 -15.634 14.640 1.00 97.44 331 GLN A C 1
ATOM 2634 O O . GLN A 1 331 ? -25.684 -16.127 14.532 1.00 97.44 331 GLN A O 1
ATOM 2639 N N . ASN A 1 332 ? -24.365 -14.316 14.679 1.00 96.44 332 ASN A N 1
ATOM 2640 C CA . ASN A 1 332 ? -25.442 -13.335 14.581 1.00 96.44 332 ASN A CA 1
ATOM 2641 C C . ASN A 1 332 ? -25.004 -12.171 13.673 1.00 96.44 332 ASN A C 1
ATOM 2643 O O . ASN A 1 332 ? -24.690 -11.092 14.187 1.00 96.44 332 ASN A O 1
ATOM 2647 N N . PRO A 1 333 ? -24.910 -12.389 12.347 1.00 96.75 333 PRO A N 1
ATOM 2648 C CA . PRO A 1 333 ? -24.476 -11.368 11.401 1.00 96.75 333 PRO A CA 1
ATOM 2649 C C . PRO A 1 333 ? -25.459 -10.197 11.379 1.00 96.75 333 PRO A C 1
ATOM 2651 O O . PRO A 1 333 ? -26.652 -10.360 11.128 1.00 96.75 333 PRO A O 1
ATOM 2654 N N . GLN A 1 334 ? -24.942 -8.998 11.619 1.00 96.06 334 GLN A N 1
ATOM 2655 C CA . GLN A 1 334 ? -25.682 -7.747 11.540 1.00 96.06 334 GLN A CA 1
ATOM 2656 C C . GLN A 1 334 ? -25.208 -6.918 10.354 1.00 96.06 334 GLN A C 1
ATOM 2658 O O . GLN A 1 334 ? -24.037 -6.961 9.973 1.00 96.06 334 GLN A O 1
ATOM 2663 N N . GLN A 1 335 ? -26.122 -6.129 9.803 1.00 94.00 335 GLN A N 1
ATOM 2664 C CA . GLN A 1 335 ? -25.829 -5.130 8.782 1.00 94.00 335 GLN A CA 1
ATOM 2665 C C . GLN A 1 335 ? -26.028 -3.742 9.394 1.00 94.00 335 GLN A C 1
ATOM 2667 O O . GLN A 1 335 ? -26.986 -3.502 10.127 1.00 94.00 335 GLN A O 1
ATOM 2672 N N . GLY A 1 336 ? -25.107 -2.829 9.113 1.00 88.56 336 GLY A N 1
ATOM 2673 C CA . GLY A 1 336 ? -25.115 -1.464 9.617 1.00 88.56 336 GLY A CA 1
ATOM 2674 C C . GLY A 1 336 ? -24.041 -0.611 8.947 1.00 88.56 336 GLY A C 1
ATOM 2675 O O . GLY A 1 336 ? -23.763 -0.756 7.759 1.00 88.56 336 GLY A O 1
ATOM 2676 N N . GLY A 1 337 ? -23.444 0.297 9.713 1.00 87.56 337 GLY A N 1
ATOM 2677 C CA . GLY A 1 337 ? -22.392 1.188 9.235 1.00 87.56 337 GLY A CA 1
ATOM 2678 C C . GLY A 1 337 ? -21.523 1.685 10.384 1.00 87.56 337 GLY A C 1
ATOM 2679 O O . GLY A 1 337 ? -21.227 0.942 11.319 1.00 87.56 337 GLY A O 1
ATOM 2680 N N . GLY A 1 338 ? -21.122 2.952 10.326 1.00 92.38 338 GLY A N 1
ATOM 2681 C CA . GLY A 1 338 ? -20.287 3.564 11.355 1.00 92.38 338 GLY A CA 1
ATOM 2682 C C . GLY A 1 338 ? -20.914 3.531 12.753 1.00 92.38 338 GLY A C 1
ATOM 2683 O O . GLY A 1 338 ? -21.979 4.109 12.965 1.00 92.38 338 GLY A O 1
ATOM 2684 N N . ILE A 1 339 ? -20.227 2.916 13.720 1.00 93.69 339 ILE A N 1
ATOM 2685 C CA . ILE A 1 339 ? -20.560 3.020 15.149 1.00 93.69 339 ILE A CA 1
ATOM 2686 C C . ILE A 1 339 ? -19.598 4.005 15.821 1.00 93.69 339 ILE A C 1
ATOM 2688 O O . ILE A 1 339 ? -18.386 3.939 15.615 1.00 93.69 339 ILE A O 1
ATOM 2692 N N . SER A 1 340 ? -20.133 4.939 16.611 1.00 95.38 340 SER A N 1
ATOM 2693 C CA . SER A 1 340 ? -19.319 5.919 17.343 1.00 95.38 340 SER A CA 1
ATOM 2694 C C . SER A 1 340 ? -18.661 5.242 18.544 1.00 95.38 340 SER A C 1
ATOM 2696 O O . SER A 1 340 ? -19.313 4.965 19.552 1.00 95.38 340 SER A O 1
ATOM 2698 N N . ALA A 1 341 ? -17.383 4.916 18.395 1.00 94.62 341 ALA A N 1
ATOM 2699 C CA . ALA A 1 341 ? -16.569 4.181 19.346 1.00 94.62 341 ALA A CA 1
ATOM 2700 C C . ALA A 1 341 ? -15.433 5.060 19.889 1.00 94.62 341 ALA A C 1
ATOM 2702 O O . ALA A 1 341 ? -15.105 6.123 19.358 1.00 94.62 341 ALA A O 1
ATOM 2703 N N . LYS A 1 342 ? -14.799 4.592 20.960 1.00 95.50 342 LYS A N 1
ATOM 2704 C CA . LYS A 1 342 ? -13.524 5.124 21.447 1.00 95.50 342 LYS A CA 1
ATOM 2705 C C . LYS A 1 342 ? -12.416 4.147 21.098 1.00 95.50 342 LYS A C 1
ATOM 2707 O O . LYS A 1 342 ? -12.637 2.942 21.218 1.00 95.50 342 LYS A O 1
ATOM 2712 N N . TYR A 1 343 ? -11.226 4.634 20.764 1.00 95.00 343 TYR A N 1
ATOM 2713 C CA . TYR A 1 343 ? -10.029 3.797 20.774 1.00 95.00 343 TYR A CA 1
ATOM 2714 C C . TYR A 1 343 ? -8.950 4.332 21.715 1.00 95.00 343 TYR A C 1
ATOM 2716 O O . TYR A 1 343 ? -8.827 5.541 21.926 1.00 95.00 343 TYR A O 1
ATOM 2724 N N . THR A 1 344 ? -8.171 3.408 22.275 1.00 95.62 344 THR A N 1
ATOM 2725 C CA . THR A 1 344 ? -6.916 3.686 22.975 1.00 95.62 344 THR A CA 1
ATOM 2726 C C . THR A 1 344 ? -5.783 2.889 22.343 1.00 95.62 344 THR A C 1
ATOM 2728 O O . THR A 1 344 ? -5.984 1.791 21.823 1.00 95.62 344 THR A O 1
ATOM 2731 N N . ILE A 1 345 ? -4.582 3.457 22.383 1.00 95.50 345 ILE A N 1
ATOM 2732 C CA . ILE A 1 345 ? -3.345 2.773 22.004 1.00 95.50 345 ILE A CA 1
ATOM 2733 C C . ILE A 1 345 ? -2.893 1.916 23.191 1.00 95.50 345 ILE A C 1
ATOM 2735 O O . ILE A 1 345 ? -2.884 2.392 24.330 1.00 95.50 345 ILE A O 1
ATOM 2739 N N . LEU A 1 346 ? -2.530 0.663 22.925 1.00 95.19 346 LEU A N 1
ATOM 2740 C CA . LEU A 1 346 ? -2.090 -0.313 23.919 1.00 95.19 346 LEU A CA 1
ATOM 2741 C C . LEU A 1 346 ? -0.661 -0.797 23.626 1.00 95.19 346 LEU A C 1
ATOM 2743 O O . LEU A 1 346 ? -0.233 -0.797 22.473 1.00 95.19 346 LEU A O 1
ATOM 2747 N N . PRO A 1 347 ? 0.091 -1.254 24.644 1.00 95.19 347 PRO A N 1
ATOM 2748 C CA . PRO A 1 347 ? 1.356 -1.933 24.404 1.00 95.19 347 PRO A CA 1
ATOM 2749 C C . PRO A 1 347 ? 1.118 -3.262 23.675 1.00 95.19 347 PRO A C 1
ATOM 2751 O O . PRO A 1 347 ? 0.141 -3.964 23.933 1.00 95.19 347 PRO A O 1
ATOM 2754 N N . MET A 1 348 ? 2.057 -3.648 22.808 1.00 95.12 348 MET A N 1
ATOM 2755 C CA . MET A 1 348 ? 1.959 -4.848 21.962 1.00 95.12 348 MET A CA 1
ATOM 2756 C C . MET A 1 348 ? 1.706 -6.171 22.709 1.00 95.12 348 MET A C 1
ATOM 2758 O O . MET A 1 348 ? 1.192 -7.116 22.112 1.00 95.12 348 MET A O 1
ATOM 2762 N N . SER A 1 349 ? 2.002 -6.242 24.011 1.00 95.38 349 SER A N 1
ATOM 2763 C CA . SER A 1 349 ? 1.645 -7.378 24.874 1.00 95.38 349 SER A CA 1
ATOM 2764 C C . SER A 1 349 ? 0.141 -7.671 24.898 1.00 95.38 349 SER A C 1
ATOM 2766 O O . SER A 1 349 ? -0.249 -8.834 24.948 1.00 95.38 349 SER A O 1
ATOM 2768 N N . GLU A 1 350 ? -0.702 -6.641 24.798 1.00 97.50 350 GLU A N 1
ATOM 2769 C CA . GLU A 1 350 ? -2.169 -6.752 24.825 1.00 97.50 350 GLU A CA 1
ATOM 2770 C C . GLU A 1 350 ? -2.755 -7.340 23.528 1.00 97.50 350 GLU A C 1
ATOM 2772 O O . GLU A 1 350 ? -3.913 -7.758 23.505 1.00 97.50 350 GLU A O 1
ATOM 2777 N N . CYS A 1 351 ? -1.958 -7.395 22.456 1.00 97.44 351 CYS A N 1
ATOM 2778 C CA . CYS A 1 351 ? -2.312 -8.003 21.171 1.00 97.44 351 CYS A CA 1
ATOM 2779 C C . CYS A 1 351 ? -1.529 -9.300 20.890 1.00 97.44 351 CYS A C 1
ATOM 2781 O O . CYS A 1 351 ? -1.655 -9.876 19.810 1.00 97.44 351 CYS A O 1
ATOM 2783 N N . ALA A 1 352 ? -0.727 -9.798 21.840 1.00 95.75 352 ALA A N 1
ATOM 2784 C CA . ALA A 1 352 ? 0.127 -10.972 21.634 1.00 95.75 352 ALA A CA 1
ATOM 2785 C C . ALA A 1 352 ? -0.662 -12.262 21.320 1.00 95.75 352 ALA A C 1
ATOM 2787 O O . ALA A 1 352 ? -0.155 -13.150 20.639 1.00 95.75 352 ALA A O 1
ATOM 2788 N N . ASN A 1 353 ? -1.917 -12.358 21.770 1.00 96.88 353 ASN A N 1
ATOM 2789 C CA . ASN A 1 353 ? -2.828 -13.462 21.455 1.00 96.88 353 ASN A CA 1
ATOM 2790 C C . ASN A 1 353 ? -3.376 -13.428 20.014 1.00 96.88 353 ASN A C 1
ATOM 2792 O O . ASN A 1 353 ? -3.793 -14.471 19.515 1.00 96.88 353 ASN A O 1
ATOM 2796 N N . ILE A 1 354 ? -3.361 -12.267 19.347 1.00 98.25 354 ILE A N 1
ATOM 2797 C CA . ILE A 1 354 ? -3.747 -12.116 17.933 1.00 98.25 354 ILE A CA 1
ATOM 2798 C C . ILE A 1 354 ? -2.662 -12.715 17.025 1.00 98.25 354 ILE A C 1
ATOM 2800 O O . ILE A 1 354 ? -2.963 -13.172 15.927 1.00 98.25 354 ILE A O 1
ATOM 2804 N N . ILE A 1 355 ? -1.404 -12.764 17.479 1.00 97.88 355 ILE A N 1
ATOM 2805 C CA . ILE A 1 355 ? -0.268 -13.301 16.720 1.00 97.88 355 ILE A CA 1
ATOM 2806 C C . ILE A 1 355 ? -0.188 -14.828 16.904 1.00 97.88 355 ILE A C 1
ATOM 2808 O O . ILE A 1 355 ? 0.260 -15.361 17.926 1.00 97.88 355 ILE A O 1
ATOM 2812 N N . THR A 1 356 ? -0.623 -15.568 15.882 1.00 97.44 356 THR A N 1
ATOM 2813 C CA . THR A 1 356 ? -0.705 -17.039 15.915 1.00 97.44 356 THR A CA 1
ATOM 2814 C C . THR A 1 356 ? 0.501 -17.734 15.278 1.00 97.44 356 THR A C 1
ATOM 2816 O O . THR A 1 356 ? 0.616 -18.956 15.393 1.00 97.44 356 THR A O 1
ATOM 2819 N N . SER A 1 357 ? 1.443 -16.968 14.716 1.00 96.50 357 SER A N 1
ATOM 2820 C CA . SER A 1 357 ? 2.709 -17.429 14.133 1.00 96.50 357 SER A CA 1
ATOM 2821 C C . SER A 1 357 ? 3.479 -18.435 15.017 1.00 96.50 357 SER A C 1
ATOM 2823 O O . SER A 1 357 ? 3.365 -18.401 16.253 1.00 96.50 357 SER A O 1
ATOM 2825 N N . PRO A 1 358 ? 4.263 -19.359 14.415 1.00 94.94 358 PRO A N 1
ATOM 2826 C CA . PRO A 1 358 ? 5.030 -20.362 15.163 1.00 94.94 358 PRO A CA 1
ATOM 2827 C C . PRO A 1 358 ? 6.071 -19.767 16.120 1.00 94.94 358 PRO A C 1
ATOM 2829 O O . PRO A 1 358 ? 6.316 -20.327 17.184 1.00 94.94 358 PRO A O 1
ATOM 2832 N N . ASP A 1 359 ? 6.659 -18.634 15.742 1.00 94.31 359 ASP A N 1
ATOM 2833 C CA . ASP A 1 359 ? 7.720 -17.920 16.457 1.00 94.31 359 ASP A CA 1
ATOM 2834 C C . ASP A 1 359 ? 7.197 -16.810 17.387 1.00 94.31 359 ASP A C 1
ATOM 2836 O O . ASP A 1 359 ? 7.987 -16.169 18.077 1.00 94.31 359 ASP A O 1
ATOM 2840 N N . LYS A 1 360 ? 5.876 -16.571 17.409 1.00 95.56 360 LYS A N 1
ATOM 2841 C CA . LYS A 1 360 ? 5.202 -15.508 18.182 1.00 95.56 360 LYS A CA 1
ATOM 2842 C C . LYS A 1 360 ? 5.675 -14.084 17.880 1.00 95.56 360 LYS A C 1
ATOM 2844 O O . LYS A 1 360 ? 5.412 -13.167 18.655 1.00 95.56 360 LYS A O 1
ATOM 2849 N N . ARG A 1 361 ? 6.294 -13.884 16.715 1.00 96.56 361 ARG A N 1
ATOM 2850 C CA . ARG A 1 361 ? 6.645 -12.573 16.155 1.00 96.56 361 ARG A CA 1
ATOM 2851 C C . ARG A 1 361 ? 5.651 -12.175 15.066 1.00 96.56 361 ARG A C 1
ATOM 2853 O O . ARG A 1 361 ? 4.955 -13.031 14.517 1.00 96.56 361 ARG A O 1
ATOM 2860 N N . LEU A 1 362 ? 5.596 -10.884 14.739 1.00 97.94 362 LEU A N 1
ATOM 2861 C CA . LEU A 1 362 ? 4.766 -10.342 13.664 1.00 97.94 362 LEU A CA 1
ATOM 2862 C C . LEU A 1 362 ? 5.133 -11.030 12.329 1.00 97.94 362 LEU A C 1
ATOM 2864 O O . LEU A 1 362 ? 6.272 -10.876 11.878 1.00 97.94 362 LEU A O 1
ATOM 2868 N N . PRO A 1 363 ? 4.222 -11.807 11.711 1.00 98.12 363 PRO A N 1
ATOM 2869 C CA . PRO A 1 363 ? 4.554 -12.658 10.574 1.00 98.12 363 PRO A CA 1
ATOM 2870 C C . PRO A 1 363 ? 4.436 -11.870 9.271 1.00 98.12 363 PRO A C 1
ATOM 2872 O O . PRO A 1 363 ? 3.334 -11.554 8.824 1.00 98.12 363 PRO A O 1
ATOM 2875 N N . LEU A 1 364 ? 5.572 -11.561 8.655 1.00 98.31 364 LEU A N 1
ATOM 2876 C CA . LEU A 1 364 ? 5.669 -10.708 7.474 1.00 98.31 364 LEU A CA 1
ATOM 2877 C C . LEU A 1 364 ? 6.071 -11.508 6.226 1.00 98.31 364 LEU A C 1
ATOM 2879 O O . LEU A 1 364 ? 6.920 -12.402 6.278 1.00 98.31 364 LEU A O 1
ATOM 2883 N N . SER A 1 365 ? 5.496 -11.153 5.075 1.00 97.88 365 SER A N 1
ATOM 2884 C CA . SER A 1 365 ? 5.899 -11.686 3.770 1.00 97.88 365 SER A CA 1
ATOM 2885 C C . SER A 1 365 ? 7.339 -11.280 3.451 1.00 97.88 365 SER A C 1
ATOM 2887 O O . SER A 1 365 ? 7.626 -10.096 3.252 1.00 97.88 365 SER A O 1
ATOM 2889 N N . ALA A 1 366 ? 8.248 -12.249 3.344 1.00 96.94 366 ALA A N 1
ATOM 2890 C CA . ALA A 1 366 ? 9.658 -12.005 3.041 1.00 96.94 366 ALA A CA 1
ATOM 2891 C C . ALA A 1 366 ? 9.868 -11.305 1.685 1.00 96.94 366 ALA A C 1
ATOM 2893 O O . ALA A 1 366 ? 10.830 -10.561 1.513 1.00 96.94 366 ALA A O 1
ATOM 2894 N N . ALA A 1 367 ? 8.965 -11.530 0.725 1.00 94.44 367 ALA A N 1
ATOM 2895 C CA . ALA A 1 367 ? 9.046 -10.938 -0.607 1.00 94.44 367 ALA A CA 1
ATOM 2896 C C . ALA A 1 367 ? 8.503 -9.498 -0.656 1.00 94.44 367 ALA A C 1
ATOM 2898 O O . ALA A 1 367 ? 9.063 -8.666 -1.365 1.00 94.44 367 ALA A O 1
ATOM 2899 N N . ASN A 1 368 ? 7.435 -9.199 0.098 1.00 94.94 368 ASN A N 1
ATOM 2900 C CA . ASN A 1 368 ? 6.640 -7.979 -0.095 1.00 94.94 368 ASN A CA 1
ATOM 2901 C C . ASN A 1 368 ? 6.626 -6.997 1.096 1.00 94.94 368 ASN A C 1
ATOM 2903 O O . ASN A 1 368 ? 6.149 -5.877 0.940 1.00 94.94 368 ASN A O 1
ATOM 2907 N N . SER A 1 369 ? 7.194 -7.346 2.257 1.00 95.94 369 SER A N 1
ATOM 2908 C CA . SER A 1 369 ? 7.252 -6.455 3.440 1.00 95.94 369 SER A CA 1
ATOM 2909 C C . SER A 1 369 ? 8.540 -5.622 3.572 1.00 95.94 369 SER A C 1
ATOM 2911 O O . SER A 1 369 ? 8.653 -4.783 4.465 1.00 95.94 369 SER A O 1
ATOM 2913 N N . MET A 1 370 ? 9.537 -5.818 2.702 1.00 94.00 370 MET A N 1
ATOM 2914 C CA . MET A 1 370 ? 10.909 -5.341 2.949 1.00 94.00 370 MET A CA 1
ATOM 2915 C C . MET A 1 370 ? 11.076 -3.819 3.083 1.00 94.00 370 MET A C 1
ATOM 2917 O O . MET A 1 370 ? 11.961 -3.365 3.814 1.00 94.00 370 MET A O 1
ATOM 2921 N N . ASN A 1 371 ? 10.209 -3.020 2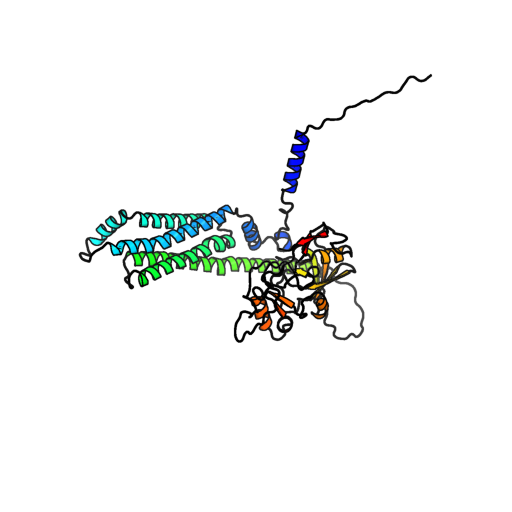.453 1.00 92.38 371 ASN A N 1
ATOM 2922 C CA . ASN A 1 371 ? 10.186 -1.564 2.643 1.00 92.38 371 ASN A CA 1
ATOM 2923 C C . ASN A 1 371 ? 9.791 -1.185 4.082 1.00 92.38 371 ASN A C 1
ATOM 2925 O O . ASN A 1 371 ? 10.416 -0.320 4.691 1.00 92.38 371 ASN A O 1
ATOM 2929 N N . TYR A 1 372 ? 8.795 -1.872 4.643 1.00 94.38 372 TYR A N 1
ATOM 2930 C CA . TYR A 1 372 ? 8.355 -1.682 6.021 1.00 94.38 372 TYR A CA 1
ATOM 2931 C C . TYR A 1 372 ? 9.423 -2.166 7.012 1.00 94.38 372 TYR A C 1
ATOM 2933 O O . TYR A 1 372 ? 9.879 -1.391 7.853 1.00 94.38 372 TYR A O 1
ATOM 2941 N N . VAL A 1 373 ? 9.924 -3.393 6.831 1.00 94.19 373 VAL A N 1
ATOM 2942 C CA . VAL A 1 373 ? 10.963 -4.005 7.683 1.00 94.19 373 VAL A CA 1
ATOM 2943 C C . VAL A 1 373 ? 12.216 -3.131 7.764 1.00 94.19 373 VAL A C 1
ATOM 2945 O O . VAL A 1 373 ? 12.685 -2.827 8.859 1.00 94.19 373 VAL A O 1
ATOM 2948 N N . SER A 1 374 ? 12.739 -2.671 6.623 1.00 91.75 374 SER A N 1
ATOM 2949 C CA . SER A 1 374 ? 13.920 -1.796 6.596 1.00 91.75 374 SER A CA 1
ATOM 2950 C C . SER A 1 374 ? 13.661 -0.425 7.231 1.00 91.75 374 SER A C 1
ATOM 2952 O O . SER A 1 374 ? 14.523 0.074 7.958 1.00 91.75 374 SER A O 1
ATOM 2954 N N . SER A 1 375 ? 12.464 0.151 7.054 1.00 92.19 375 SER A N 1
ATOM 2955 C CA . SER A 1 375 ? 12.082 1.395 7.735 1.00 92.19 375 SER A CA 1
ATOM 2956 C C . SER A 1 375 ? 12.051 1.229 9.261 1.00 92.19 375 SER A C 1
ATOM 2958 O O . SER A 1 375 ? 12.537 2.098 9.987 1.00 92.19 375 SER A O 1
ATOM 2960 N N . CYS A 1 376 ? 11.588 0.078 9.755 1.00 94.50 376 CYS A N 1
ATOM 2961 C CA . CYS A 1 376 ? 11.518 -0.214 11.181 1.00 94.50 376 CYS A CA 1
ATOM 2962 C C . CYS A 1 376 ? 12.878 -0.567 11.786 1.00 94.50 376 CYS A C 1
ATOM 2964 O O . CYS A 1 376 ? 13.171 -0.108 12.885 1.00 94.50 376 CYS A O 1
ATOM 2966 N N . LEU A 1 377 ? 13.735 -1.305 11.072 1.00 91.69 377 LEU A N 1
ATOM 2967 C CA . LEU A 1 377 ? 15.110 -1.604 11.500 1.00 91.69 377 LEU A CA 1
ATOM 2968 C C . LEU A 1 377 ? 16.004 -0.354 11.582 1.00 91.69 377 LEU A C 1
ATOM 2970 O O . LEU A 1 377 ? 17.011 -0.375 12.284 1.00 91.69 377 LEU A O 1
ATOM 2974 N N . SER A 1 378 ? 15.643 0.743 10.906 1.00 90.31 378 SER A N 1
ATOM 2975 C CA . SER A 1 378 ? 16.363 2.021 11.026 1.00 90.31 378 SER A CA 1
ATOM 2976 C C . SER A 1 378 ? 16.015 2.832 12.286 1.00 90.31 378 SER A C 1
ATOM 2978 O O . SER A 1 378 ? 16.671 3.834 12.569 1.00 90.31 378 SER A O 1
ATOM 2980 N N . GLN A 1 379 ? 15.010 2.407 13.061 1.00 91.12 379 GLN A N 1
ATOM 2981 C CA . GLN A 1 379 ? 14.554 3.078 14.281 1.00 91.12 379 GLN A CA 1
ATOM 2982 C C . GLN A 1 379 ? 15.054 2.332 15.524 1.00 91.12 379 GLN A C 1
ATOM 2984 O O . GLN A 1 379 ? 14.741 1.160 15.718 1.00 91.12 379 GLN A O 1
ATOM 2989 N N . SER A 1 380 ? 15.786 3.019 16.408 1.00 82.38 380 SER A N 1
ATOM 2990 C CA . SER A 1 380 ? 16.481 2.387 17.544 1.00 82.38 380 SER A CA 1
ATOM 2991 C C . SER A 1 380 ? 15.571 1.689 18.562 1.00 82.38 380 SER A C 1
ATOM 2993 O O . SER A 1 380 ? 16.029 0.790 19.259 1.00 82.38 380 SER A O 1
ATOM 2995 N N . ASN A 1 381 ? 14.305 2.110 18.659 1.00 85.81 381 ASN A N 1
ATOM 2996 C CA . ASN A 1 381 ? 13.350 1.654 19.678 1.00 85.81 381 ASN A CA 1
ATOM 2997 C C . ASN A 1 381 ? 12.116 0.957 19.069 1.00 85.81 381 ASN A C 1
ATOM 2999 O O . ASN A 1 381 ? 11.100 0.799 19.739 1.00 85.81 381 ASN A O 1
ATOM 3003 N N . SER A 1 382 ? 12.185 0.556 17.798 1.00 92.19 382 SER A N 1
ATOM 3004 C CA . SER A 1 382 ? 11.083 -0.115 17.104 1.00 92.19 382 SER A CA 1
ATOM 3005 C C . SER A 1 382 ? 10.795 -1.497 17.702 1.00 92.19 382 SER A C 1
ATOM 3007 O O . SER A 1 382 ? 11.668 -2.370 17.734 1.00 92.19 382 SER A O 1
ATOM 3009 N N . TRP A 1 383 ? 9.550 -1.732 18.132 1.00 95.31 383 TRP A N 1
ATOM 3010 C CA . TRP A 1 383 ? 9.119 -3.061 18.580 1.00 95.31 383 TRP A CA 1
ATOM 3011 C C . TRP A 1 383 ? 9.219 -4.076 17.436 1.00 95.31 383 TRP A C 1
ATOM 3013 O O . TRP A 1 383 ? 9.745 -5.174 17.627 1.00 95.31 383 TRP A O 1
ATOM 3023 N N . THR A 1 384 ? 8.789 -3.686 16.233 1.00 95.38 384 THR A N 1
ATOM 3024 C CA . THR A 1 384 ? 8.776 -4.546 15.039 1.00 95.38 384 THR A CA 1
ATOM 3025 C C . THR A 1 384 ? 10.182 -4.969 14.626 1.00 95.38 384 THR A C 1
ATOM 3027 O O . THR A 1 384 ? 10.379 -6.125 14.274 1.00 95.38 384 THR A O 1
ATOM 3030 N N . ALA A 1 385 ? 11.180 -4.088 14.759 1.00 92.56 385 ALA A N 1
ATOM 3031 C CA . ALA A 1 385 ? 12.584 -4.399 14.474 1.00 92.56 385 ALA A CA 1
ATOM 3032 C C . ALA A 1 385 ? 13.123 -5.585 15.294 1.00 92.56 385 ALA A C 1
ATOM 3034 O O . ALA A 1 385 ? 13.997 -6.308 14.823 1.00 92.56 385 ALA A O 1
ATOM 3035 N N . SER A 1 386 ? 12.592 -5.791 16.504 1.00 92.31 386 SER A N 1
ATOM 3036 C CA . SER A 1 386 ? 12.981 -6.893 17.395 1.00 92.31 386 SER A CA 1
ATOM 3037 C C . SER A 1 386 ? 11.994 -8.070 17.386 1.00 92.31 386 SER A C 1
ATOM 3039 O O . SER A 1 386 ? 12.345 -9.163 17.822 1.00 92.31 386 SER A O 1
ATOM 3041 N N . ASN A 1 387 ? 10.763 -7.866 16.901 1.00 95.62 387 ASN A N 1
ATOM 3042 C CA . ASN A 1 387 ? 9.646 -8.809 17.035 1.00 95.62 387 ASN A CA 1
ATOM 3043 C C . ASN A 1 387 ? 8.936 -9.094 15.699 1.00 95.62 387 ASN A C 1
ATOM 3045 O O . ASN A 1 387 ? 7.725 -9.308 15.676 1.00 95.62 387 ASN A O 1
ATOM 3049 N N . SER A 1 388 ? 9.673 -9.135 14.588 1.00 95.62 388 SER A N 1
ATOM 3050 C CA . SER A 1 388 ? 9.180 -9.595 13.280 1.00 95.62 388 SER A CA 1
ATOM 3051 C C . SER A 1 388 ? 9.800 -10.931 12.861 1.00 95.62 388 SER A C 1
ATOM 3053 O O . SER A 1 388 ? 10.989 -11.157 13.091 1.00 95.62 388 SER A O 1
ATOM 3055 N N . GLY A 1 389 ? 9.014 -11.785 12.204 1.00 96.75 389 GLY A N 1
ATOM 3056 C CA . GLY A 1 389 ? 9.462 -13.015 11.544 1.00 96.75 389 GLY A CA 1
ATOM 3057 C C . GLY A 1 389 ? 9.136 -12.964 10.051 1.00 96.75 389 GLY A C 1
ATOM 3058 O O . GLY A 1 389 ? 8.045 -12.537 9.677 1.00 96.75 389 GLY A O 1
ATOM 3059 N N . LEU A 1 390 ? 10.073 -13.371 9.193 1.00 97.81 390 LEU A N 1
ATOM 3060 C CA . LEU A 1 390 ? 9.926 -13.301 7.735 1.00 97.81 390 LEU A CA 1
ATOM 3061 C C . LEU A 1 390 ? 9.646 -14.686 7.161 1.00 97.81 390 LEU A C 1
ATOM 3063 O O . LEU A 1 390 ? 10.358 -15.634 7.475 1.00 97.81 390 LEU A O 1
ATOM 3067 N N . TRP A 1 391 ? 8.638 -14.796 6.297 1.00 98.00 391 TRP A N 1
ATOM 3068 C CA . TRP A 1 391 ? 8.184 -16.077 5.748 1.00 98.00 391 TRP A CA 1
ATOM 3069 C C . TRP A 1 391 ? 8.059 -16.027 4.223 1.00 98.00 391 TRP A C 1
ATOM 3071 O O . TRP A 1 391 ? 7.617 -15.015 3.674 1.00 98.00 391 TRP A O 1
ATOM 3081 N N . ASN A 1 392 ? 8.382 -17.120 3.520 1.00 97.38 392 ASN A N 1
ATOM 3082 C CA . ASN A 1 392 ? 8.354 -17.188 2.045 1.00 97.38 392 ASN A CA 1
ATOM 3083 C C . ASN A 1 392 ? 6.934 -17.343 1.447 1.00 97.38 392 ASN A C 1
ATOM 3085 O O . ASN A 1 392 ? 6.715 -18.039 0.453 1.00 97.38 392 ASN A O 1
ATOM 3089 N N . ILE A 1 393 ? 5.948 -16.691 2.065 1.00 96.94 393 ILE A N 1
ATOM 3090 C CA . ILE A 1 393 ? 4.572 -16.592 1.578 1.00 96.94 393 ILE A CA 1
ATOM 3091 C C . ILE A 1 393 ? 4.448 -15.254 0.842 1.00 96.94 393 ILE A C 1
ATOM 3093 O O . ILE A 1 393 ? 4.764 -14.198 1.394 1.00 96.94 393 ILE A O 1
ATOM 3097 N N . ALA A 1 394 ? 4.048 -15.290 -0.428 1.00 94.00 394 ALA A N 1
ATOM 3098 C CA . ALA A 1 394 ? 4.069 -14.127 -1.311 1.00 94.00 394 ALA A CA 1
ATOM 3099 C C . ALA A 1 394 ? 2.914 -13.152 -1.025 1.00 94.00 394 ALA A C 1
ATOM 3101 O O . ALA A 1 394 ? 3.108 -11.941 -1.026 1.00 94.00 394 ALA A O 1
ATOM 3102 N N . THR A 1 395 ? 1.718 -13.667 -0.757 1.00 94.50 395 THR A N 1
ATOM 3103 C CA . THR A 1 395 ? 0.486 -12.882 -0.560 1.00 94.50 395 THR A CA 1
ATOM 3104 C C . THR A 1 395 ? 0.090 -12.800 0.912 1.00 94.50 395 THR A C 1
ATOM 3106 O O . THR A 1 395 ? 0.136 -13.817 1.604 1.00 94.50 395 THR A O 1
ATOM 3109 N N . SER A 1 396 ? -0.401 -11.646 1.372 1.00 96.19 396 SER A N 1
ATOM 3110 C CA . SER A 1 396 ? -0.940 -11.458 2.732 1.00 96.19 396 SER A CA 1
ATOM 3111 C C . SER A 1 396 ? -2.086 -12.429 3.057 1.00 96.19 396 SER A C 1
ATOM 3113 O O . SER A 1 396 ? -2.081 -13.030 4.129 1.00 96.19 396 SER A O 1
ATOM 3115 N N . ALA A 1 397 ? -2.999 -12.681 2.111 1.00 96.38 397 ALA A N 1
ATOM 3116 C CA . ALA A 1 397 ? -4.073 -13.682 2.216 1.00 96.38 397 ALA A CA 1
ATOM 3117 C C . ALA A 1 397 ? -3.591 -15.156 2.187 1.00 96.38 397 ALA A C 1
ATOM 3119 O O . ALA A 1 397 ? -4.398 -16.081 2.213 1.00 96.38 397 ALA A O 1
ATOM 3120 N N . CYS A 1 398 ? -2.274 -15.396 2.139 1.00 96.75 398 CYS A N 1
ATOM 3121 C CA . CYS A 1 398 ? -1.646 -16.720 2.093 1.00 96.75 398 CYS A CA 1
ATOM 3122 C C . CYS A 1 398 ? -2.097 -17.638 0.938 1.00 96.75 398 CYS A C 1
ATOM 3124 O O . CYS A 1 398 ? -2.010 -18.859 1.054 1.00 96.75 398 CYS A O 1
ATOM 3126 N N . THR A 1 399 ? -2.514 -17.068 -0.195 1.00 95.69 399 THR A N 1
ATOM 3127 C CA . THR A 1 399 ? -2.904 -17.798 -1.410 1.00 95.69 399 THR A CA 1
ATOM 3128 C C . THR A 1 399 ? -1.720 -18.310 -2.240 1.00 95.69 399 THR A C 1
ATOM 3130 O O . THR A 1 399 ? -1.862 -19.323 -2.931 1.00 95.69 399 THR A O 1
ATOM 3133 N N . PHE A 1 400 ? -0.531 -17.699 -2.131 1.00 95.81 400 PHE A N 1
ATOM 3134 C CA . PHE A 1 400 ? 0.688 -18.136 -2.831 1.00 95.81 400 PHE A CA 1
ATOM 3135 C C . PHE A 1 400 ? 1.949 -18.165 -1.948 1.00 95.81 400 PHE A C 1
ATOM 3137 O O . PHE A 1 400 ? 2.164 -17.280 -1.119 1.00 95.81 400 PHE A O 1
ATOM 3144 N N . GLY A 1 401 ? 2.823 -19.150 -2.184 1.00 95.94 401 GLY A N 1
ATOM 3145 C CA . GLY A 1 401 ? 4.165 -19.274 -1.596 1.00 95.94 401 GLY A CA 1
ATOM 3146 C C . GLY A 1 401 ? 4.413 -20.576 -0.826 1.00 95.94 401 GLY A C 1
ATOM 3147 O O . GLY A 1 401 ? 3.669 -21.549 -0.948 1.00 95.94 401 GLY A O 1
ATOM 3148 N N . VAL A 1 402 ? 5.484 -20.594 -0.029 1.00 96.00 402 VAL A N 1
ATOM 3149 C CA . VAL A 1 402 ? 5.915 -21.732 0.802 1.00 96.00 402 VAL A CA 1
ATOM 3150 C C . VAL A 1 402 ? 5.898 -21.319 2.275 1.00 96.00 402 VAL A C 1
ATOM 3152 O O . VAL A 1 402 ? 6.402 -20.258 2.639 1.00 96.00 402 VAL A O 1
ATOM 3155 N N . LYS A 1 403 ? 5.354 -22.171 3.154 1.00 95.56 403 LYS A N 1
ATOM 3156 C CA . LYS A 1 403 ? 5.414 -21.955 4.609 1.00 95.56 403 LYS A CA 1
ATOM 3157 C C . LYS A 1 403 ? 6.795 -22.327 5.163 1.00 95.56 403 LYS A C 1
ATOM 3159 O O . LYS A 1 403 ? 6.970 -23.393 5.749 1.00 95.56 403 LYS A O 1
ATOM 3164 N N . GLU A 1 404 ? 7.750 -21.426 5.004 1.00 95.88 404 GLU A N 1
ATOM 3165 C CA . GLU A 1 404 ? 9.114 -21.533 5.530 1.00 95.88 404 GLU A CA 1
ATOM 3166 C C . GLU A 1 404 ? 9.599 -20.176 6.047 1.00 95.88 404 GLU A C 1
ATOM 3168 O O . GLU A 1 404 ? 9.189 -19.138 5.525 1.00 95.88 404 GLU A O 1
ATOM 3173 N N . GLU A 1 405 ? 10.441 -20.190 7.080 1.00 96.81 405 GLU A N 1
ATOM 3174 C CA . GLU A 1 405 ? 11.057 -18.985 7.642 1.00 96.81 405 GLU A CA 1
ATOM 3175 C C . GLU A 1 405 ? 12.274 -18.568 6.799 1.00 96.81 405 GLU A C 1
ATOM 3177 O O . GLU A 1 405 ? 13.018 -19.411 6.289 1.00 96.81 405 GLU A O 1
ATOM 3182 N N . CYS A 1 406 ? 12.479 -17.261 6.660 1.00 96.75 406 CYS A N 1
ATOM 3183 C CA . CYS A 1 406 ? 13.578 -16.651 5.923 1.00 96.75 406 CYS A CA 1
ATOM 3184 C C . CYS A 1 406 ? 14.448 -15.805 6.855 1.00 96.75 406 CYS A C 1
ATOM 3186 O O . CYS A 1 406 ? 13.950 -15.106 7.737 1.00 96.75 406 CYS A O 1
ATOM 3188 N N . VAL A 1 407 ? 15.756 -15.797 6.606 1.00 95.44 407 VAL A N 1
ATOM 3189 C CA . VAL A 1 407 ? 16.730 -15.037 7.397 1.00 95.44 407 VAL A CA 1
ATOM 3190 C C . VAL A 1 407 ? 17.141 -13.778 6.640 1.00 95.44 407 VAL A C 1
ATOM 3192 O O . VAL A 1 407 ? 17.604 -13.843 5.502 1.00 95.44 407 VAL A O 1
ATOM 3195 N N . LEU A 1 408 ? 17.005 -12.618 7.282 1.00 92.94 408 LEU A N 1
ATOM 3196 C CA . LEU A 1 408 ? 17.495 -11.343 6.763 1.00 92.94 408 LEU A CA 1
ATOM 3197 C C . LEU A 1 408 ? 18.856 -11.008 7.380 1.00 92.94 408 LEU A C 1
ATOM 3199 O O . LEU A 1 408 ? 18.979 -10.908 8.598 1.00 92.94 408 LEU A O 1
ATOM 3203 N N . ASN A 1 409 ? 19.857 -10.757 6.537 1.00 88.88 409 ASN A N 1
ATOM 3204 C CA . ASN A 1 409 ? 21.133 -10.183 6.958 1.00 88.88 409 ASN A CA 1
ATOM 3205 C C . ASN A 1 409 ? 21.448 -8.940 6.115 1.00 88.88 409 ASN A C 1
ATOM 3207 O O . ASN A 1 409 ? 21.997 -9.048 5.018 1.00 88.88 409 ASN A O 1
ATOM 3211 N N . LEU A 1 410 ? 21.134 -7.760 6.659 1.00 85.19 410 LEU A N 1
ATOM 3212 C CA . LEU A 1 410 ? 21.347 -6.469 5.993 1.00 85.19 410 LEU A CA 1
ATOM 3213 C C . LEU A 1 410 ? 22.823 -6.135 5.720 1.00 85.19 410 LEU A C 1
ATOM 3215 O O . LEU A 1 410 ? 23.095 -5.288 4.873 1.00 85.19 410 LEU A O 1
ATOM 3219 N N . ALA A 1 411 ? 23.780 -6.803 6.376 1.00 86.44 411 ALA A N 1
ATOM 3220 C CA . ALA A 1 411 ? 25.201 -6.670 6.043 1.00 86.44 411 ALA A CA 1
ATOM 3221 C C . ALA A 1 411 ? 25.593 -7.450 4.769 1.00 86.44 411 ALA A C 1
ATOM 3223 O O . ALA A 1 411 ? 26.692 -7.268 4.252 1.00 86.44 411 ALA A O 1
ATOM 3224 N N . THR A 1 412 ? 24.716 -8.327 4.269 1.00 88.00 412 THR A N 1
ATOM 3225 C CA . THR A 1 412 ? 24.937 -9.151 3.069 1.00 88.00 412 THR A CA 1
ATOM 3226 C C . THR A 1 412 ? 23.987 -8.787 1.930 1.00 88.00 412 THR A C 1
ATOM 3228 O O . THR A 1 412 ? 24.415 -8.734 0.780 1.00 88.00 412 THR A O 1
ATOM 3231 N N . SER A 1 413 ? 22.704 -8.551 2.221 1.00 88.19 413 SER A N 1
ATOM 3232 C CA . SER A 1 413 ? 21.675 -8.280 1.212 1.00 88.19 413 SER A CA 1
ATOM 3233 C C . SER A 1 413 ? 20.496 -7.498 1.794 1.00 88.19 413 SER A C 1
ATOM 3235 O O . SER A 1 413 ? 20.152 -7.641 2.965 1.00 88.19 413 SER A O 1
ATOM 3237 N N . ASN A 1 414 ? 19.821 -6.715 0.950 1.00 85.88 414 ASN A N 1
ATOM 3238 C CA . ASN A 1 414 ? 18.525 -6.106 1.262 1.00 85.88 414 ASN A CA 1
ATOM 3239 C C . ASN A 1 414 ? 17.333 -7.059 1.024 1.00 85.88 414 ASN A C 1
ATOM 3241 O O . ASN A 1 414 ? 16.188 -6.651 1.210 1.00 85.88 414 ASN A O 1
ATOM 3245 N N . GLN A 1 415 ? 17.586 -8.306 0.614 1.00 91.62 415 GLN A N 1
ATOM 3246 C CA . GLN A 1 415 ? 16.586 -9.360 0.431 1.00 91.62 415 GLN A CA 1
ATOM 3247 C C . GLN A 1 415 ? 16.803 -10.505 1.439 1.00 91.62 415 GLN A C 1
ATOM 3249 O O . GLN A 1 415 ? 17.955 -10.891 1.663 1.00 91.62 415 GLN A O 1
ATOM 3254 N N . PRO A 1 416 ? 15.736 -11.080 2.027 1.00 94.38 416 PRO A N 1
ATOM 3255 C CA . PRO A 1 416 ? 15.843 -12.264 2.876 1.00 94.38 416 PRO A CA 1
ATOM 3256 C C . PRO A 1 416 ? 16.290 -13.499 2.089 1.00 94.38 416 PRO A C 1
ATOM 3258 O O . PRO A 1 416 ? 15.919 -13.683 0.930 1.00 94.38 416 PRO A O 1
ATOM 3261 N N . VAL A 1 417 ? 17.034 -14.380 2.753 1.00 95.94 417 VAL A N 1
ATOM 3262 C CA . VAL A 1 417 ? 17.401 -15.702 2.237 1.00 95.94 417 VAL A CA 1
ATOM 3263 C C . VAL A 1 417 ? 16.423 -16.729 2.803 1.00 95.94 417 VAL A C 1
ATOM 3265 O O . VAL A 1 417 ? 16.306 -16.872 4.019 1.00 95.94 417 VAL A O 1
ATOM 3268 N N . CYS A 1 418 ? 15.725 -17.438 1.920 1.00 96.56 418 CYS A N 1
ATOM 3269 C CA . CYS A 1 418 ? 14.782 -18.508 2.251 1.00 96.56 418 CYS A CA 1
ATOM 3270 C C . CYS A 1 418 ? 15.329 -19.868 1.757 1.00 96.56 418 CYS A C 1
ATOM 3272 O O . CYS A 1 418 ? 16.188 -19.878 0.869 1.00 96.56 418 CYS A O 1
ATOM 3274 N N . PRO A 1 419 ? 14.857 -21.014 2.289 1.00 97.38 419 PRO A N 1
ATOM 3275 C CA . PRO A 1 419 ? 15.244 -22.338 1.791 1.00 97.38 419 PRO A CA 1
ATOM 3276 C C . PRO A 1 419 ? 14.888 -22.587 0.314 1.00 97.38 419 PRO A C 1
ATOM 3278 O O . PRO A 1 419 ? 15.678 -23.201 -0.404 1.00 97.38 419 PRO A O 1
ATOM 3281 N N . HIS A 1 420 ? 13.738 -22.093 -0.155 1.00 96.56 420 HIS A N 1
ATOM 3282 C CA . HIS A 1 420 ? 13.375 -22.053 -1.574 1.00 96.56 420 HIS A CA 1
ATOM 3283 C C . HIS A 1 420 ? 13.516 -20.632 -2.146 1.00 96.56 420 HIS A C 1
ATOM 3285 O O . HIS A 1 420 ? 13.795 -19.668 -1.436 1.00 96.56 420 HIS A O 1
ATOM 3291 N N . GLN A 1 421 ? 13.317 -20.482 -3.459 1.00 95.25 421 GLN A N 1
ATOM 3292 C CA . GLN A 1 421 ? 13.351 -19.175 -4.121 1.00 95.25 421 GLN A CA 1
ATOM 3293 C C . GLN A 1 421 ? 12.377 -18.184 -3.453 1.00 95.25 421 GLN A C 1
ATOM 3295 O O . GLN A 1 421 ? 11.216 -18.509 -3.202 1.00 95.25 421 GLN A O 1
ATOM 3300 N N . LEU A 1 422 ? 12.849 -16.964 -3.191 1.00 93.88 422 LEU A N 1
ATOM 3301 C CA . LEU A 1 422 ? 12.048 -15.892 -2.601 1.00 93.88 422 LEU A CA 1
ATOM 3302 C C . LEU A 1 422 ? 10.869 -15.508 -3.515 1.00 93.88 422 LEU A C 1
ATOM 3304 O O . LEU A 1 422 ? 11.060 -15.255 -4.705 1.00 93.88 422 LEU A O 1
ATOM 3308 N N . GLY A 1 423 ? 9.661 -15.418 -2.951 1.00 89.75 423 GLY A N 1
ATOM 3309 C CA . GLY A 1 423 ? 8.478 -14.891 -3.645 1.00 89.75 423 GLY A CA 1
ATOM 3310 C C . GLY A 1 423 ? 7.837 -15.847 -4.658 1.00 89.75 423 GLY A C 1
ATOM 3311 O O . GLY A 1 423 ? 7.196 -15.391 -5.608 1.00 89.75 423 GLY A O 1
ATOM 3312 N N . LEU A 1 424 ? 8.006 -17.161 -4.473 1.00 90.38 424 LEU A N 1
ATOM 3313 C CA . LEU A 1 424 ? 7.413 -18.195 -5.327 1.00 90.38 424 LEU A CA 1
ATOM 3314 C C . LEU A 1 424 ? 5.891 -18.042 -5.481 1.00 90.38 424 LEU A C 1
ATOM 3316 O O . LEU A 1 424 ? 5.146 -18.011 -4.507 1.00 90.38 424 LEU A O 1
ATOM 3320 N N . GLN A 1 425 ? 5.424 -18.047 -6.729 1.00 94.38 425 GLN A N 1
ATOM 3321 C CA . GLN A 1 425 ? 4.004 -17.949 -7.093 1.00 94.38 425 GLN A CA 1
ATOM 3322 C C . GLN A 1 425 ? 3.337 -19.333 -7.191 1.00 94.38 425 GLN A C 1
ATOM 3324 O O . GLN A 1 425 ? 2.604 -19.624 -8.135 1.00 94.38 425 GLN A O 1
ATOM 3329 N N . ILE A 1 426 ? 3.621 -20.223 -6.234 1.00 92.81 426 ILE A N 1
ATOM 3330 C CA . ILE A 1 426 ? 2.981 -21.546 -6.161 1.00 92.81 426 ILE A CA 1
ATOM 3331 C C . ILE A 1 426 ? 1.714 -21.469 -5.292 1.00 92.81 426 ILE A C 1
ATOM 3333 O O . ILE A 1 426 ? 1.775 -20.839 -4.238 1.00 92.81 426 ILE A O 1
ATOM 3337 N N . PRO A 1 427 ? 0.574 -22.076 -5.674 1.00 95.50 427 PRO A N 1
ATOM 3338 C CA . PRO A 1 427 ? -0.649 -22.002 -4.871 1.00 95.50 427 PRO A CA 1
ATOM 3339 C C . PRO A 1 427 ? -0.503 -22.664 -3.493 1.00 95.50 427 PRO A C 1
ATOM 3341 O O . PRO A 1 427 ? -0.271 -23.873 -3.395 1.00 95.50 427 PRO A O 1
ATOM 3344 N N . LEU A 1 428 ? -0.715 -21.892 -2.429 1.00 92.31 428 LEU A N 1
ATOM 3345 C CA . LEU A 1 428 ? -0.669 -22.348 -1.043 1.00 92.31 428 LEU A CA 1
ATOM 3346 C C . LEU A 1 428 ? -2.092 -22.659 -0.558 1.00 92.31 428 LEU A C 1
ATOM 3348 O O . LEU A 1 428 ? -2.909 -21.772 -0.348 1.00 92.31 428 LEU A O 1
ATOM 3352 N N . ARG A 1 429 ? -2.411 -23.950 -0.403 1.00 91.25 429 ARG A N 1
ATOM 3353 C CA . ARG A 1 429 ? -3.768 -24.425 -0.043 1.00 91.25 429 ARG A CA 1
ATOM 3354 C C . ARG A 1 429 ? -3.896 -24.963 1.384 1.00 91.25 429 ARG A C 1
ATOM 3356 O O . ARG A 1 429 ? -4.992 -25.303 1.813 1.00 91.25 429 ARG A O 1
ATOM 3363 N N . THR A 1 430 ? -2.786 -25.079 2.109 1.00 92.31 430 THR A N 1
ATOM 3364 C CA . THR A 1 430 ? -2.723 -25.686 3.452 1.00 92.31 430 THR A CA 1
ATOM 3365 C C . THR A 1 430 ? -2.954 -24.692 4.591 1.00 92.31 430 THR A C 1
ATOM 3367 O O . THR A 1 430 ? -3.085 -25.111 5.737 1.00 92.31 430 THR A O 1
ATOM 3370 N N . LEU A 1 431 ? -2.998 -23.392 4.285 1.00 93.81 431 LEU A N 1
ATOM 3371 C CA . LEU A 1 431 ? -3.141 -22.292 5.240 1.00 93.81 431 LEU A CA 1
ATOM 3372 C C . LEU A 1 431 ? -4.178 -21.256 4.749 1.00 93.81 431 LEU A C 1
ATOM 3374 O O . LEU A 1 431 ? -3.817 -20.103 4.517 1.00 93.81 431 LEU A O 1
ATOM 3378 N N . PRO A 1 432 ? -5.446 -21.653 4.531 1.00 94.56 432 PRO A N 1
ATOM 3379 C CA . PRO A 1 432 ? -6.468 -20.748 4.014 1.00 94.56 432 PRO A CA 1
ATOM 3380 C C . PRO A 1 432 ? -6.783 -19.622 5.006 1.00 94.56 432 PRO A C 1
ATOM 3382 O O . PRO A 1 432 ? -6.990 -19.870 6.195 1.00 94.56 432 PRO A O 1
ATOM 3385 N N . VAL A 1 433 ? -6.881 -18.397 4.492 1.00 96.75 433 VAL A N 1
ATOM 3386 C CA . VAL A 1 433 ? -7.483 -17.256 5.192 1.00 96.75 433 VAL A CA 1
ATOM 3387 C C . VAL A 1 433 ? -8.952 -17.165 4.789 1.00 96.75 433 VAL A C 1
ATOM 3389 O O . VAL A 1 433 ? -9.290 -17.362 3.621 1.00 96.75 433 VAL A O 1
ATOM 3392 N N . PHE A 1 434 ? -9.827 -16.887 5.753 1.00 96.06 434 PHE A N 1
ATOM 3393 C CA . PHE A 1 434 ? -11.255 -16.716 5.506 1.00 96.06 434 PHE A CA 1
ATOM 3394 C C . PHE A 1 434 ? -11.708 -15.321 5.915 1.00 96.06 434 PHE A C 1
ATOM 3396 O O . PHE A 1 434 ? -11.484 -14.905 7.053 1.00 96.06 434 PHE A O 1
ATOM 3403 N N . ASP A 1 435 ? -12.407 -14.668 4.997 1.00 96.50 435 ASP A N 1
ATOM 3404 C CA . ASP A 1 435 ? -13.232 -13.501 5.273 1.00 96.50 435 ASP A CA 1
ATOM 3405 C C . ASP A 1 435 ? -14.615 -13.967 5.748 1.00 96.50 435 ASP A C 1
ATOM 3407 O O . ASP A 1 435 ? -15.033 -15.103 5.489 1.00 96.50 435 ASP A O 1
ATOM 3411 N N . ILE A 1 436 ? -15.350 -13.083 6.422 1.00 97.31 436 ILE A N 1
ATOM 3412 C CA . ILE A 1 436 ? -16.760 -13.314 6.754 1.00 97.31 436 ILE A CA 1
ATOM 3413 C C . ILE A 1 436 ? -17.596 -12.418 5.851 1.00 97.31 436 ILE A C 1
ATOM 3415 O O . ILE A 1 436 ? -17.504 -11.194 5.926 1.00 97.31 436 ILE A O 1
ATOM 3419 N N . GLU A 1 437 ? -18.399 -13.037 4.994 1.00 95.50 437 GLU A N 1
ATOM 3420 C CA . GLU A 1 437 ? -19.283 -12.354 4.060 1.00 95.50 437 GLU A CA 1
ATOM 3421 C C . GLU A 1 437 ? -20.302 -11.484 4.811 1.00 95.50 437 GLU A C 1
ATOM 3423 O O . GLU A 1 437 ? -20.965 -11.908 5.770 1.00 95.50 437 GLU A O 1
ATOM 3428 N N . TYR A 1 438 ? -20.371 -10.223 4.390 1.00 94.19 438 TYR A N 1
ATOM 3429 C CA . TYR A 1 438 ? -21.078 -9.181 5.106 1.00 94.19 438 TYR A CA 1
ATOM 3430 C C . TYR A 1 438 ? -22.586 -9.438 5.155 1.00 94.19 438 TYR A C 1
ATOM 3432 O O . TYR A 1 438 ? -23.235 -9.666 4.137 1.00 94.19 438 TYR A O 1
ATOM 3440 N N . GLY A 1 439 ? -23.156 -9.399 6.359 1.00 93.81 439 GLY A N 1
ATOM 3441 C CA . GLY A 1 439 ? -24.581 -9.616 6.584 1.00 93.81 439 GLY A CA 1
ATOM 3442 C C . GLY A 1 439 ? -25.059 -11.066 6.478 1.00 93.81 439 GLY A C 1
ATOM 3443 O O . GLY A 1 439 ? -26.225 -11.307 6.784 1.00 93.81 439 GLY A O 1
ATOM 3444 N N . THR A 1 440 ? -24.203 -12.021 6.091 1.00 95.31 440 THR A N 1
ATOM 3445 C CA . THR A 1 440 ? -24.569 -13.447 5.963 1.00 95.31 440 THR A CA 1
ATOM 3446 C C . THR A 1 440 ? -23.890 -14.338 6.999 1.00 95.31 440 THR A C 1
ATOM 3448 O O . THR A 1 440 ? -24.440 -15.374 7.365 1.00 95.31 440 THR A O 1
ATOM 3451 N N . GLY A 1 441 ? -22.704 -13.951 7.485 1.00 93.56 441 GLY A N 1
ATOM 3452 C CA . GLY A 1 441 ? -21.912 -14.757 8.421 1.00 93.56 441 GLY A CA 1
ATOM 3453 C C . GLY A 1 441 ? -21.177 -15.936 7.768 1.00 93.56 441 GLY A C 1
ATOM 3454 O O . GLY A 1 441 ? -20.466 -16.672 8.459 1.00 93.56 441 GLY A O 1
ATOM 3455 N N . ASN A 1 442 ? -21.307 -16.114 6.447 1.00 96.50 442 ASN A N 1
ATOM 3456 C CA . ASN A 1 442 ? -20.631 -17.174 5.702 1.00 96.50 442 ASN A CA 1
ATOM 3457 C C . ASN A 1 442 ? -19.118 -16.937 5.667 1.00 96.50 442 ASN A C 1
ATOM 3459 O O . ASN A 1 442 ? -18.661 -15.818 5.450 1.00 96.50 442 ASN A O 1
ATOM 3463 N N . LYS A 1 443 ? -18.325 -18.004 5.806 1.00 96.56 443 LYS A N 1
ATOM 3464 C CA . LYS A 1 443 ? -16.874 -17.931 5.587 1.00 96.56 443 LYS A CA 1
ATOM 3465 C C . LYS A 1 443 ? -16.558 -18.101 4.107 1.00 96.56 443 LYS A C 1
ATOM 3467 O O . LYS A 1 443 ? -16.842 -19.158 3.543 1.00 96.56 443 LYS A O 1
ATOM 3472 N N . VAL A 1 444 ? -15.931 -17.096 3.508 1.00 95.94 444 VAL A N 1
ATOM 3473 C CA . VAL A 1 444 ? -15.465 -17.115 2.113 1.00 95.94 444 VAL A CA 1
ATOM 3474 C C . VAL A 1 444 ? -13.940 -17.068 2.082 1.00 95.94 444 VAL A C 1
ATOM 3476 O O . VAL A 1 444 ? -13.315 -16.508 2.978 1.00 95.94 444 VAL A O 1
ATOM 3479 N N . LEU A 1 445 ? -13.319 -17.725 1.102 1.00 93.56 445 LEU A N 1
ATOM 3480 C CA . LEU A 1 445 ? -11.859 -17.765 0.997 1.00 93.56 445 LEU A CA 1
ATOM 3481 C C . LEU A 1 445 ? -11.339 -16.380 0.580 1.00 93.56 445 LEU A C 1
ATOM 3483 O O . LEU A 1 445 ? -11.754 -15.876 -0.464 1.00 93.56 445 LEU A O 1
ATOM 3487 N N . ALA A 1 446 ? -10.432 -15.799 1.367 1.00 92.00 446 ALA A N 1
ATOM 3488 C CA . ALA A 1 446 ? -9.733 -14.570 0.990 1.00 92.00 446 ALA A CA 1
ATOM 3489 C C . ALA A 1 446 ? -8.785 -14.843 -0.195 1.00 92.00 446 ALA A C 1
ATOM 3491 O O . ALA A 1 446 ? -8.231 -15.943 -0.305 1.00 92.00 446 ALA A O 1
ATOM 3492 N N . VAL A 1 447 ? -8.608 -13.860 -1.085 1.00 82.31 447 VAL A N 1
ATOM 3493 C CA . VAL A 1 447 ? -7.900 -14.007 -2.376 1.00 82.31 447 VAL A CA 1
ATOM 3494 C C . VAL A 1 447 ? -6.651 -13.138 -2.490 1.00 82.31 447 VAL A C 1
ATOM 3496 O O . VAL A 1 447 ? -6.774 -11.914 -2.289 1.00 82.31 447 VAL A O 1
#

Organism: NCBI:txid87229

Radius of gyration: 32.7 Å; chains: 1; bounding box: 120×52×101 Å

InterPro domains:
  IPR010829 Eliciting plant response-like/Cerato-platanin [PF07249] (250-351)
  IPR036908 RlpA-like domain superfamily [G3DSA:2.40.40.10] (236-355)

Secondary structure (DSSP, 8-state):
----------------HHHHHHHHHHHHHHHSS-TTTT---THHHH-S-HHHHHHHHHHSS-HHHHHHHHHHHHHHHHHHHHHHHHHHHHHTT------TTTHHHHHHHHHTT-HHHHHHHHHHHHHHHHHHHHHHHTTT-HHHHIIIIIHHHHHHHHHHHHHHHHHHHHHSTT---HHHHHHHHHHHHHHHHHHHHHHIIIIIIIHHHHHHHHHHHHHHHHHHHHHHHTT-------------------EEEEEEEE-S---TT-B-GGGB-GGGEEEESSPP-SSSSSEEEEEETTEEEEEEEEEE-SSSEEEEHHHHHHHHHSS-TTTS------EEEEEEEE-GGGGTTTB--TTSSEEEETTT-HHHHHHHHTSTT-HHHHSEEEEEE-STTS-BEEEEEEB--TTT-SS-B-SS-TT---B--SS--EEE-TTT--EEE--

pLDDT: mean 81.3, std 18.94, range [32.66, 98.5]